Protein AF-A0A939Y3Y5-F1 (afdb_monomer)

Nearest PDB structures (foldseek):
  4eqm-assembly3_C  TM=8.988E-01  e=7.114E-16  Staphylococcus aureus subsp. aureus N315
  3d0e-assembly1_A  TM=7.800E-01  e=9.982E-14  Homo sapiens
  4aw2-assembly1_A-2  TM=6.552E-01  e=7.619E-13  Rattus norvegicus
  4ual-assembly1_A-2  TM=6.706E-01  e=7.619E-13  Homo sapiens
  5otf-assembly1_A-2  TM=6.420E-01  e=1.939E-12  Homo sapiens

Mean predicted aligned error: 19.04 Å

Radius of gyration: 28.95 Å; Cα contacts (8 Å, |Δi|>4): 1033; chains: 1; bounding box: 72×66×77 Å

Solvent-accessible surface area (backbone atoms only — not comparable to full-atom values): 31635 Å² total; per-residue (Å²): 81,78,26,28,35,35,44,28,26,74,35,45,97,59,50,76,46,72,49,80,39,70,53,78,45,56,44,38,33,13,33,34,87,86,31,76,44,63,42,78,51,86,61,33,30,59,61,23,33,40,34,46,35,45,52,66,47,34,35,39,32,44,51,38,14,72,60,22,33,22,54,67,86,43,78,76,35,53,34,61,86,91,49,51,74,82,61,31,52,47,54,86,62,71,76,46,78,59,53,68,71,35,33,41,25,42,24,94,63,30,30,31,36,32,42,48,45,71,44,41,17,14,78,83,80,62,48,78,46,78,81,68,79,95,84,69,100,56,89,61,45,78,32,101,81,79,55,52,40,33,61,49,103,83,70,44,48,30,43,48,70,60,49,51,48,52,49,50,55,48,50,52,50,50,49,54,48,49,55,54,47,53,53,47,52,52,56,46,60,66,59,65,80,58,91,81,85,88,86,85,87,87,84,82,68,88,81,56,42,62,16,66,61,77,65,49,76,40,70,56,95,46,98,85,48,55,56,42,74,78,43,69,76,33,76,74,42,44,53,53,32,50,58,53,53,65,47,47,69,63,42,69,80,58,68,70,68,78,72,75,70,86,77,58,50,90,62,41,47,81,74,46,81,75,46,76,58,100,69,31,41,31,27,35,28,29,34,70,86,78,66,49,68,29,27,37,41,36,28,67,64,61,95,81,67,50,73,66,23,51,52,48,31,52,54,48,47,52,53,43,50,70,54,83,49,92,17,34,55,38,34,77,48,66,51,72,46,96,77,29,38,39,37,35,28,65,53,44,73,33,39,25,49,45,56,49,18,58,76,61,75,44,30,38,59,63,50,60,34,48,48,39,47,51,35,35,26,52,28,48,32,51,42,43,66,36,80,40,81,42,76,39,74,40,78,100,45,97,56,74,41,79,39,78,43,75,34,57,55,46,85,71,49,40,42,75,34,30,31,18,50,37,80,61,95,78,44,55,28,18,39,48,76,65,40,48,67,58,28,38,49,68,39,72,43,59,58,58,44,100,80,77,54,59,69,67,75,68,85,38,54,46,49,67,39,74,52,38,67,86,78,51,55,54,33,50,41,39,32,7,48,42,38,33,41,50,23,34,48,60,51,43,66,46,50,89,86,52,93,74,38,53,65,67,55,51,45,66,71,56,67,65,56,56,54,51,80,78,37,71,82,56,56,64,61,39,39,54,51,47,42,48,38,52,36,73,73,96,51,62,64,45,70,43,27,56,58,51,39,53,52,50,65,69,34,49,53,73,70,43,43,63,74,31,60,92,81,110

Foldseek 3Di:
DAKKKKKAWCFAPRHGDIDIDRAFFKFWEFCAPPGNHHGVDPQTHRTFKIWGDHAPKIKIWGQQRCQAKAKQNHGQHHHDNPDDSVRSLLADTDMDIDDAQIWIDRHPTIIMGMHIGQDQAAPPPRHGHADFDDDDPDQWTADPVGWIWGADPVRHTHGPVVVVVVVVVVVVVVVVVVVVVVVVVVVVVVVVPDDDDDDDDDDDDPQWAQAQQPRDIDHDPDPPHRHDPVLVPDPVSVVSSVVSVVVVVVCVVVPDPPPPDPCPPPQKAFDAWPDQDPQATWTWIAGNVPRDIWIKGKGDDDPDFDVQLVVLLQQLLVVQCPDDDLQAWHWPDWDADPNITITITHDQAQAFLCVVCVVVPLADALLQLLLQLLLNLVSLQSQQADWDFDWDQPPPDHDTDTDTDGGFAQLQDARNQWGFNHNDPRTRTHGYRTPVVVSCVSRVNDCQDPVRPRVGDCLLFALVCLRPVPPDHSLRNLSSSLQRSLCNHQSDGQWDDDPSRDPNCRRNPPAGDQSCVRPVPPDDQLSVLSNLQRGPPPHRRDRGSVVSSVSNLVSDDPVSVVSNVVSD

Structure (mmCIF, N/CA/C/O backbone):
data_AF-A0A939Y3Y5-F1
#
_entry.id   AF-A0A939Y3Y5-F1
#
loop_
_atom_site.group_PDB
_atom_site.id
_atom_site.type_symbol
_atom_site.label_atom_id
_atom_site.label_alt_id
_atom_site.label_comp_id
_atom_site.label_asym_id
_atom_site.label_entity_id
_atom_site.label_seq_id
_atom_site.pdbx_PDB_ins_code
_atom_site.Cartn_x
_atom_site.Cartn_y
_atom_site.Cartn_z
_atom_site.occupancy
_atom_site.B_iso_or_equiv
_atom_site.auth_seq_id
_atom_site.auth_comp_id
_atom_site.auth_asym_id
_atom_site.auth_atom_id
_atom_site.pdbx_PDB_model_num
ATOM 1 N N . MET A 1 1 ? -29.533 10.434 19.136 1.00 58.16 1 MET A N 1
ATOM 2 C CA . MET A 1 1 ? -28.942 10.357 17.775 1.00 58.16 1 MET A CA 1
ATOM 3 C C . MET A 1 1 ? -27.414 10.333 17.880 1.00 58.16 1 MET A C 1
ATOM 5 O O . MET A 1 1 ? -26.919 10.878 18.868 1.00 58.16 1 MET A O 1
ATOM 9 N N . PRO A 1 2 ? -26.670 9.668 16.967 1.00 62.16 2 PRO A N 1
ATOM 10 C CA . PRO A 1 2 ? -25.204 9.739 16.938 1.00 62.16 2 PRO A CA 1
ATOM 11 C C . PRO A 1 2 ? -24.736 11.173 16.654 1.00 62.16 2 PRO A C 1
ATOM 13 O O . PRO A 1 2 ? -25.509 11.977 16.137 1.00 62.16 2 PRO A O 1
ATOM 16 N N . ALA A 1 3 ? -23.494 11.501 17.023 1.00 72.50 3 ALA A N 1
ATOM 17 C CA . ALA A 1 3 ? -22.926 12.802 16.682 1.00 72.50 3 ALA A CA 1
ATOM 18 C C . ALA A 1 3 ? -22.878 12.958 15.157 1.00 72.50 3 ALA A C 1
ATOM 20 O O . ALA A 1 3 ? -22.505 12.021 14.451 1.00 72.50 3 ALA A O 1
ATOM 21 N N . LYS A 1 4 ? -23.263 14.132 14.663 1.00 85.12 4 LYS A N 1
ATOM 22 C CA . LYS A 1 4 ? -23.375 14.412 13.232 1.00 85.12 4 LYS A CA 1
ATOM 23 C C . LYS A 1 4 ? -22.755 15.766 12.934 1.00 85.12 4 LYS A C 1
ATOM 25 O O . LYS A 1 4 ? -22.936 16.717 13.689 1.00 85.12 4 LYS A O 1
ATOM 30 N N . VAL A 1 5 ? -22.039 15.852 11.824 1.00 88.31 5 VAL A N 1
ATOM 31 C CA . VAL A 1 5 ? -21.548 17.114 11.271 1.00 88.31 5 VAL A CA 1
ATOM 32 C C . VAL A 1 5 ? -22.303 17.372 9.978 1.00 88.31 5 VAL A C 1
ATOM 34 O O . VAL A 1 5 ? -22.368 16.500 9.119 1.00 88.31 5 VAL A O 1
ATOM 37 N N . THR A 1 6 ? -22.888 18.557 9.849 1.00 92.81 6 THR A N 1
ATOM 38 C CA . THR A 1 6 ? -23.583 19.004 8.641 1.00 92.81 6 THR A CA 1
ATOM 39 C C . THR A 1 6 ? -22.875 20.232 8.098 1.00 92.81 6 THR A C 1
ATOM 41 O O . THR A 1 6 ? -22.701 21.216 8.814 1.00 92.81 6 THR A O 1
ATOM 44 N N . LEU A 1 7 ? -22.461 20.173 6.840 1.00 94.94 7 LEU A N 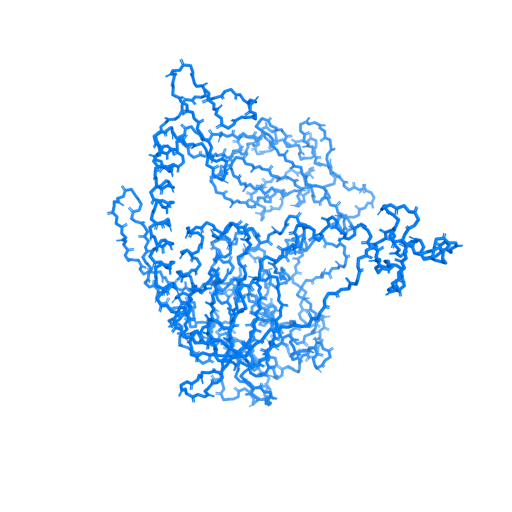1
ATOM 45 C CA . LEU A 1 7 ? -21.875 21.295 6.119 1.00 94.94 7 LEU A CA 1
ATOM 46 C C . LEU A 1 7 ? -22.916 21.820 5.139 1.00 94.94 7 LEU A C 1
ATOM 48 O O . LEU A 1 7 ? -23.336 21.079 4.255 1.00 94.94 7 LEU A O 1
ATOM 52 N N . THR A 1 8 ? -23.329 23.074 5.291 1.00 94.62 8 THR A N 1
ATOM 53 C CA . THR A 1 8 ? -24.345 23.692 4.429 1.00 94.62 8 THR A CA 1
ATOM 54 C C . THR A 1 8 ? -23.763 24.890 3.711 1.00 94.62 8 THR A C 1
ATOM 56 O O . THR A 1 8 ? -23.268 25.806 4.364 1.00 94.62 8 THR A O 1
ATOM 59 N N . VAL A 1 9 ? -23.869 24.925 2.385 1.00 92.94 9 VAL A N 1
ATOM 60 C CA . VAL A 1 9 ? -23.515 26.102 1.590 1.00 92.94 9 VAL A CA 1
ATOM 61 C C . VAL A 1 9 ? -24.544 27.194 1.882 1.00 92.94 9 VAL A C 1
ATOM 63 O O . VAL A 1 9 ? -25.688 27.138 1.432 1.00 92.94 9 VAL A O 1
ATOM 66 N N . THR A 1 10 ? -24.170 28.183 2.686 1.00 92.00 10 THR A N 1
ATOM 67 C CA . THR A 1 10 ? -25.065 29.269 3.113 1.00 92.00 10 THR A CA 1
ATOM 68 C C . THR A 1 10 ? -25.007 30.472 2.186 1.00 92.00 10 THR A C 1
ATOM 70 O O . THR A 1 10 ? -25.960 31.252 2.141 1.00 92.00 10 THR A O 1
ATOM 73 N N . ARG A 1 11 ? -23.944 30.581 1.385 1.00 90.50 11 ARG A N 1
ATOM 74 C CA . ARG A 1 11 ? -23.767 31.606 0.356 1.00 90.50 11 ARG A CA 1
ATOM 75 C C . ARG A 1 11 ? -22.949 31.030 -0.797 1.00 90.50 11 ARG A C 1
ATOM 77 O O . ARG A 1 11 ? -21.952 30.369 -0.539 1.00 90.50 11 ARG A O 1
ATOM 84 N N . GLY A 1 12 ? -23.356 31.288 -2.037 1.00 88.31 12 GLY A N 1
ATOM 85 C CA . GLY A 1 12 ? -22.703 30.765 -3.242 1.00 88.31 12 GLY A CA 1
ATOM 86 C C . GLY A 1 12 ? -23.715 30.324 -4.303 1.00 88.31 12 GLY A C 1
ATOM 87 O O . GLY A 1 12 ? -24.922 30.381 -4.081 1.00 88.31 12 GLY A O 1
ATOM 88 N N . GLU A 1 13 ? -23.238 29.862 -5.453 1.00 85.62 13 GLU A N 1
ATOM 89 C CA . GLU A 1 13 ? -24.045 29.290 -6.540 1.00 85.62 13 GLU A CA 1
ATOM 90 C C . GLU A 1 13 ? -24.788 28.019 -6.103 1.00 85.62 13 GLU A C 1
ATOM 92 O O . GLU A 1 13 ? -25.857 27.710 -6.627 1.00 85.62 13 GLU A O 1
ATOM 97 N N . LYS A 1 14 ? -24.245 27.304 -5.113 1.00 87.38 14 LYS A N 1
ATOM 98 C CA . LYS A 1 14 ? -24.837 26.098 -4.516 1.00 87.38 14 LYS A CA 1
ATOM 99 C C . LYS A 1 14 ? -25.583 26.367 -3.207 1.00 87.38 14 LYS A C 1
ATOM 101 O O . LYS A 1 14 ? -25.733 25.468 -2.385 1.00 87.38 14 LYS A O 1
ATOM 106 N N . GLN A 1 15 ? -26.036 27.602 -2.982 1.00 91.31 15 GLN A N 1
ATOM 107 C CA . GLN A 1 15 ? -26.723 27.972 -1.745 1.00 91.31 15 GLN A CA 1
ATOM 108 C C . GLN A 1 15 ? -27.899 27.027 -1.435 1.00 91.31 15 GLN A C 1
ATOM 110 O O . GLN A 1 15 ? -28.783 26.817 -2.262 1.00 91.31 15 GLN A O 1
ATOM 115 N N . GLY A 1 16 ? -27.910 26.491 -0.213 1.00 86.94 16 GLY A N 1
ATOM 116 C CA . GLY A 1 16 ? -28.897 25.526 0.270 1.00 86.94 16 GLY A CA 1
ATOM 117 C C . GLY A 1 16 ? -28.472 24.059 0.150 1.00 86.94 16 GLY A C 1
ATOM 118 O O . GLY A 1 16 ? -29.152 23.206 0.713 1.00 86.94 16 GLY A O 1
ATOM 119 N N . GLU A 1 17 ? -27.364 23.750 -0.530 1.00 91.31 17 GLU A N 1
ATOM 120 C CA . GLU A 1 17 ? -26.809 22.393 -0.569 1.00 91.31 17 GLU A CA 1
ATOM 121 C C . GLU A 1 17 ? -26.219 22.012 0.800 1.00 91.31 17 GLU A C 1
ATOM 123 O O . GLU A 1 17 ? -25.493 22.798 1.417 1.00 91.31 17 GLU A O 1
ATOM 128 N N . SER A 1 18 ? -26.547 20.813 1.287 1.00 90.50 18 SER A N 1
ATOM 129 C CA . SER A 1 18 ? -26.131 20.307 2.599 1.00 90.50 18 SER A CA 1
ATOM 130 C C . SER A 1 18 ? -25.530 18.911 2.487 1.00 90.50 18 SER A C 1
ATOM 132 O O . SER A 1 18 ? -26.094 18.037 1.832 1.00 90.50 18 SER A O 1
ATOM 134 N N . HIS A 1 19 ? -24.425 18.687 3.195 1.00 90.06 19 HIS A N 1
ATOM 135 C CA . HIS A 1 19 ? -23.719 17.410 3.258 1.00 90.06 19 HIS A CA 1
ATOM 136 C C . HIS A 1 19 ? -23.611 16.952 4.712 1.00 90.06 19 HIS A C 1
ATOM 138 O O . HIS A 1 19 ? -23.101 17.687 5.562 1.00 90.06 19 HIS A O 1
ATOM 144 N N . GLU A 1 20 ? -24.087 15.742 4.999 1.00 89.94 20 GLU A N 1
ATOM 145 C CA . GLU A 1 20 ? -24.131 15.179 6.349 1.00 89.94 20 GLU A CA 1
ATOM 146 C C . GLU A 1 20 ? -23.099 14.063 6.533 1.00 89.94 20 GLU A C 1
ATOM 148 O O . GLU A 1 20 ? -22.959 13.177 5.691 1.00 89.94 20 GLU A O 1
ATOM 153 N N . TYR A 1 21 ? -22.415 14.081 7.677 1.00 81.75 21 TYR A N 1
ATOM 154 C CA . TYR A 1 21 ? -21.361 13.134 8.023 1.00 81.75 21 TYR A CA 1
ATOM 155 C C . TYR A 1 21 ? -21.584 12.571 9.429 1.00 81.75 21 TYR A C 1
ATOM 157 O O . TYR A 1 21 ? -21.595 13.308 10.420 1.00 81.75 21 TYR A O 1
ATOM 165 N N . THR A 1 22 ? -21.736 11.248 9.514 1.00 74.81 22 THR A N 1
ATOM 166 C CA . THR A 1 22 ? -21.899 10.485 10.769 1.00 74.81 22 THR A CA 1
ATOM 167 C C . THR A 1 22 ? -20.690 9.613 11.110 1.00 74.81 22 THR A C 1
ATOM 169 O O . THR A 1 22 ? -20.611 9.080 12.214 1.00 74.81 22 THR A O 1
ATOM 172 N N . ASP A 1 23 ? -19.743 9.479 10.180 1.00 54.94 23 ASP A N 1
ATOM 173 C CA . ASP A 1 23 ? -18.545 8.645 10.279 1.00 54.94 23 ASP A CA 1
ATOM 174 C C . ASP A 1 23 ? -17.270 9.468 10.037 1.00 54.94 23 ASP A C 1
ATOM 176 O O . ASP A 1 23 ? -17.313 10.587 9.515 1.00 54.94 23 ASP A O 1
ATOM 180 N N . ILE A 1 24 ? -16.113 8.889 10.382 1.00 62.34 24 ILE A N 1
ATOM 181 C CA . ILE A 1 24 ? -14.805 9.485 10.084 1.00 62.34 24 ILE A CA 1
ATOM 182 C C . ILE A 1 24 ? -14.648 9.632 8.566 1.00 62.34 24 ILE A C 1
ATOM 184 O O . ILE A 1 24 ? -14.661 8.632 7.851 1.00 62.34 24 ILE A O 1
ATOM 188 N N . SER A 1 25 ? -14.476 10.866 8.094 1.00 62.03 25 SER A N 1
ATOM 189 C CA . SER A 1 25 ? -14.496 11.219 6.670 1.00 62.03 25 SER A CA 1
ATOM 190 C C . SER A 1 25 ? -13.414 12.248 6.333 1.00 62.03 25 SER A C 1
ATOM 192 O O . SER A 1 25 ? -13.063 13.089 7.165 1.00 62.03 25 SER A O 1
ATOM 194 N N . ARG A 1 26 ? -12.892 12.204 5.104 1.00 64.50 26 ARG A N 1
ATOM 195 C CA . ARG A 1 26 ? -12.041 13.254 4.523 1.00 64.50 26 ARG A CA 1
ATOM 196 C C . ARG A 1 26 ? -12.804 13.897 3.375 1.00 64.50 26 ARG A C 1
ATOM 198 O O . ARG A 1 26 ? -13.203 13.184 2.468 1.00 64.50 26 ARG A O 1
ATOM 205 N N . VAL A 1 27 ? -13.013 15.207 3.440 1.00 73.69 27 VAL A N 1
ATOM 206 C CA . VAL A 1 27 ? -13.889 15.935 2.512 1.00 73.69 27 VAL A CA 1
ATOM 207 C C . VAL A 1 27 ? -13.093 17.027 1.818 1.00 73.69 27 VAL A C 1
ATOM 209 O O . VAL A 1 27 ? -12.651 17.988 2.450 1.00 73.69 27 VAL A O 1
ATOM 212 N N . LEU A 1 28 ? -12.891 16.868 0.518 1.00 74.50 28 LEU A N 1
ATOM 213 C CA . LEU A 1 28 ? -12.235 17.824 -0.355 1.00 74.50 28 LEU A CA 1
ATOM 214 C C . LEU A 1 28 ? -13.258 18.815 -0.912 1.00 74.50 28 LEU A C 1
ATOM 216 O O . LEU A 1 28 ? -14.260 18.416 -1.505 1.00 74.50 28 LEU A O 1
ATOM 220 N N . ILE A 1 29 ? -12.974 20.109 -0.775 1.00 82.06 29 ILE A N 1
ATOM 221 C CA . ILE A 1 29 ? -13.844 21.177 -1.272 1.00 82.06 29 ILE A CA 1
ATOM 222 C C . ILE A 1 29 ? -13.111 21.972 -2.347 1.00 82.06 29 ILE A C 1
ATOM 224 O O . ILE A 1 29 ? -11.958 22.379 -2.162 1.00 82.06 29 ILE A O 1
ATOM 228 N N . GLY A 1 30 ? -13.767 22.219 -3.477 1.00 77.06 30 GLY A N 1
ATOM 229 C CA . GLY A 1 30 ? -13.167 22.956 -4.583 1.00 77.06 30 GLY A CA 1
ATOM 230 C C . GLY A 1 30 ? -14.060 23.042 -5.811 1.00 77.06 30 GLY A C 1
ATOM 231 O O . GLY A 1 30 ? -15.186 22.561 -5.821 1.00 77.06 30 GLY A O 1
ATOM 232 N N . ARG A 1 31 ? -13.541 23.687 -6.857 1.00 81.62 31 ARG A N 1
ATOM 233 C CA . ARG A 1 31 ? -14.272 23.917 -8.110 1.00 81.62 31 ARG A CA 1
ATOM 234 C C . ARG A 1 31 ? -14.295 22.715 -9.054 1.00 81.62 31 ARG A C 1
ATOM 236 O O . ARG A 1 31 ? -15.100 22.694 -9.977 1.00 81.62 31 ARG A O 1
ATOM 243 N N . GLN A 1 32 ? -13.373 21.766 -8.898 1.00 72.69 32 GLN A N 1
ATOM 244 C CA . GLN A 1 32 ? -13.321 20.604 -9.784 1.00 72.69 32 GLN A CA 1
ATOM 245 C C . GLN A 1 32 ? -14.457 19.626 -9.495 1.00 72.69 32 GLN A C 1
ATOM 247 O O . GLN A 1 32 ? -14.830 19.430 -8.342 1.00 72.69 32 GLN A O 1
ATOM 252 N N . GLU A 1 33 ? -14.962 18.983 -10.548 1.00 66.38 33 GLU A N 1
ATOM 253 C CA . GLU A 1 33 ? -16.063 18.009 -10.472 1.00 66.38 33 GLU A CA 1
ATOM 254 C C . GLU A 1 33 ? -15.733 16.782 -9.615 1.00 66.38 33 GLU A C 1
ATOM 256 O O . GLU A 1 33 ? -16.628 16.061 -9.191 1.00 66.38 33 GLU A O 1
ATOM 261 N N . ASP A 1 34 ? -14.451 16.536 -9.357 1.00 58.12 34 ASP A N 1
ATOM 262 C CA . ASP A 1 34 ? -13.984 15.430 -8.539 1.00 58.12 34 ASP A CA 1
ATOM 263 C C . ASP A 1 34 ? -13.830 15.796 -7.049 1.00 58.12 34 ASP A C 1
ATOM 265 O O . ASP A 1 34 ? -13.354 14.968 -6.277 1.00 58.12 34 ASP A O 1
ATOM 269 N N . CYS A 1 35 ? -14.216 17.001 -6.618 1.00 62.44 35 CYS A N 1
ATOM 270 C CA . CYS A 1 35 ? -14.309 17.349 -5.196 1.00 62.44 35 CYS A CA 1
ATOM 271 C C . CYS A 1 35 ? -15.548 16.715 -4.541 1.00 62.44 35 CYS A C 1
ATOM 273 O O . CYS A 1 35 ? -16.572 16.532 -5.192 1.00 62.44 35 CYS A O 1
ATOM 275 N N . ASP A 1 36 ? -15.474 16.423 -3.239 1.00 70.94 36 ASP A N 1
ATOM 276 C CA . ASP A 1 36 ? -16.608 15.882 -2.473 1.00 70.94 36 ASP A CA 1
ATOM 277 C C . ASP A 1 36 ? -17.722 16.929 -2.309 1.00 70.94 36 ASP A C 1
ATOM 279 O O . ASP A 1 36 ? -18.906 16.603 -2.345 1.00 70.94 36 ASP A O 1
ATOM 283 N N . ILE A 1 37 ? -17.332 18.201 -2.174 1.00 82.31 37 ILE A N 1
ATOM 284 C CA . ILE A 1 37 ? -18.229 19.356 -2.262 1.00 82.31 37 ILE A CA 1
ATOM 285 C C . ILE A 1 37 ? -17.751 20.223 -3.428 1.00 82.31 37 ILE A C 1
ATOM 287 O O . ILE A 1 37 ? -16.690 20.858 -3.355 1.00 82.31 37 ILE A O 1
ATOM 291 N N . VAL A 1 38 ? -18.530 20.226 -4.512 1.00 84.44 38 VAL A N 1
ATOM 292 C CA . VAL A 1 38 ? -18.215 20.960 -5.742 1.00 84.44 38 VAL A CA 1
ATOM 293 C C . VAL A 1 38 ? -18.795 22.368 -5.671 1.00 84.44 38 VAL A C 1
ATOM 295 O O . VAL A 1 38 ? -20.009 22.561 -5.649 1.00 84.44 38 VAL A O 1
ATOM 298 N N . VAL A 1 39 ? -17.906 23.355 -5.688 1.00 85.38 39 VAL A N 1
ATOM 299 C CA . VAL A 1 39 ? -18.214 24.784 -5.574 1.00 85.38 39 VAL A CA 1
ATOM 300 C C . VAL A 1 39 ? -17.807 25.459 -6.897 1.00 85.38 39 VAL A C 1
ATOM 302 O O . VAL A 1 39 ? -16.641 25.843 -7.044 1.00 85.38 39 VAL A O 1
ATOM 305 N N . PRO A 1 40 ? -18.702 25.508 -7.913 1.00 81.44 40 PRO A N 1
ATOM 306 C CA . PRO A 1 40 ? -18.387 25.885 -9.301 1.00 81.44 40 PRO A CA 1
ATOM 307 C C . PRO A 1 40 ? -17.927 27.346 -9.495 1.00 81.44 40 PRO A C 1
ATOM 309 O O . PRO A 1 40 ? -17.461 27.722 -10.577 1.00 81.44 40 PRO A O 1
ATOM 312 N N . GLU A 1 41 ? -17.985 28.161 -8.449 1.00 83.12 41 GLU A N 1
ATOM 313 C CA . GLU A 1 41 ? -17.659 29.576 -8.433 1.00 83.12 41 GLU A CA 1
ATOM 314 C C . GLU A 1 41 ? -16.228 29.846 -8.902 1.00 83.12 41 GLU A C 1
ATOM 316 O O . GLU A 1 41 ? -15.238 29.284 -8.421 1.00 83.12 41 GLU A O 1
ATOM 321 N N . ARG A 1 42 ? -16.074 30.822 -9.802 1.00 80.50 42 ARG A N 1
ATOM 322 C CA . ARG A 1 42 ? -14.754 31.192 -10.340 1.00 80.50 42 ARG A CA 1
ATOM 323 C C . ARG A 1 42 ? -13.777 31.682 -9.271 1.00 80.50 42 ARG A C 1
ATOM 325 O O . ARG A 1 42 ? -12.569 31.546 -9.462 1.00 80.50 42 ARG A O 1
ATOM 332 N N . THR A 1 43 ? -14.287 32.234 -8.170 1.00 80.38 43 THR A N 1
ATOM 333 C CA . THR A 1 43 ? -13.492 32.701 -7.028 1.00 80.38 43 THR A CA 1
ATOM 334 C C . THR A 1 43 ? -12.954 31.563 -6.162 1.00 80.38 43 THR A C 1
ATOM 336 O O . THR A 1 43 ? -12.085 31.805 -5.323 1.00 80.38 43 THR A O 1
ATOM 339 N N . VAL A 1 44 ? -13.418 30.331 -6.361 1.00 82.06 44 VAL A N 1
ATOM 340 C CA . VAL A 1 44 ? -12.962 29.149 -5.632 1.00 82.06 44 VAL A CA 1
ATOM 341 C C . VAL A 1 44 ? -11.877 28.437 -6.442 1.00 82.06 44 VAL A C 1
ATOM 343 O O . VAL A 1 44 ? -11.979 28.231 -7.654 1.00 82.06 44 VAL A O 1
ATOM 346 N N . SER A 1 45 ? -10.778 28.096 -5.764 1.00 72.88 45 SER A N 1
ATOM 347 C CA . SER A 1 45 ? -9.708 27.283 -6.341 1.00 72.88 45 SER A CA 1
ATOM 348 C C . SER A 1 45 ? -10.216 25.905 -6.778 1.00 72.88 45 SER A C 1
ATOM 350 O O . SER A 1 45 ? -11.128 25.342 -6.180 1.00 72.88 45 SER A O 1
ATOM 352 N N . ARG A 1 46 ? -9.556 25.327 -7.791 1.00 65.19 46 ARG A N 1
ATOM 353 C CA . ARG A 1 46 ? -9.815 23.959 -8.288 1.00 65.19 46 ARG A CA 1
ATOM 354 C C . ARG A 1 46 ? -9.903 22.932 -7.156 1.00 65.19 46 ARG A C 1
ATOM 356 O O . ARG A 1 46 ? -10.878 22.200 -7.092 1.00 65.19 46 ARG A O 1
ATOM 363 N N . TYR A 1 47 ? -8.930 22.981 -6.254 1.00 70.94 47 TYR A N 1
ATOM 364 C CA . TYR A 1 47 ? -8.933 22.318 -4.954 1.00 70.94 47 TYR A CA 1
ATOM 365 C C . TYR A 1 47 ? -8.660 23.409 -3.923 1.00 70.94 47 TYR A C 1
ATOM 367 O O . TYR A 1 47 ? -7.630 24.081 -4.015 1.00 70.94 47 TYR A O 1
ATOM 375 N N . HIS A 1 48 ? -9.614 23.678 -3.038 1.00 75.94 48 HIS A N 1
ATOM 376 C CA . HIS A 1 48 ? -9.583 24.848 -2.163 1.00 75.94 48 HIS A CA 1
ATOM 377 C C . HIS A 1 48 ? -9.070 24.489 -0.770 1.00 75.94 48 HIS A C 1
ATOM 379 O O . HIS A 1 48 ? -8.101 25.083 -0.298 1.00 75.94 48 HIS A O 1
ATOM 385 N N . CYS A 1 49 ? -9.695 23.501 -0.134 1.00 79.06 49 CYS A N 1
ATOM 386 C CA . CYS A 1 49 ? -9.361 23.064 1.215 1.00 79.06 49 CYS A CA 1
ATOM 387 C C . CYS A 1 49 ? -9.798 21.611 1.459 1.00 79.06 49 CYS A C 1
ATOM 389 O O . CYS A 1 49 ? -10.565 21.035 0.682 1.00 79.06 49 CYS A O 1
ATOM 391 N N . LEU A 1 50 ? -9.294 21.027 2.545 1.00 79.62 50 LEU A N 1
ATOM 392 C CA . LEU A 1 50 ? -9.626 19.686 3.019 1.00 79.62 50 LEU A CA 1
ATOM 393 C C . LEU A 1 50 ? -10.182 19.759 4.440 1.00 79.62 50 LEU A C 1
ATOM 395 O O . LEU A 1 50 ? -9.615 20.440 5.299 1.00 79.62 50 LEU A O 1
ATOM 399 N N . LEU A 1 51 ? -11.249 19.005 4.694 1.00 78.56 51 LEU A N 1
ATOM 400 C CA . LEU A 1 51 ? -11.783 18.764 6.027 1.00 78.56 51 LEU A CA 1
ATOM 401 C C . LEU A 1 51 ? -11.511 17.323 6.471 1.00 78.56 51 LEU A C 1
ATOM 403 O O . LEU A 1 51 ? -11.829 16.372 5.761 1.00 78.56 51 LEU A O 1
ATOM 407 N N . GLU A 1 52 ? -10.973 17.157 7.676 1.00 71.31 52 GLU A N 1
ATOM 408 C CA . GLU A 1 52 ? -10.960 15.890 8.406 1.00 71.31 52 GLU A CA 1
ATOM 409 C C . GLU A 1 52 ? -12.106 15.891 9.421 1.00 71.31 52 GLU A C 1
ATOM 411 O O . GLU A 1 52 ? -12.065 16.610 10.422 1.00 71.31 52 GLU A O 1
ATOM 416 N N . ILE A 1 53 ? -13.129 15.080 9.176 1.00 74.00 53 ILE A N 1
ATOM 417 C CA . ILE A 1 53 ? -14.330 14.998 10.004 1.00 74.00 53 ILE A CA 1
ATOM 418 C C . ILE A 1 53 ? -14.255 13.724 10.846 1.00 74.00 53 ILE A C 1
ATOM 420 O O . ILE A 1 53 ? -14.119 12.630 10.314 1.00 74.00 53 ILE A O 1
ATOM 424 N N . ASN A 1 54 ? -14.341 13.863 12.166 1.00 71.25 54 ASN A N 1
ATOM 425 C CA . ASN A 1 54 ? -14.473 12.780 13.139 1.00 71.25 54 ASN A CA 1
ATOM 426 C C . ASN A 1 54 ? -15.526 13.199 14.179 1.00 71.25 54 ASN A C 1
ATOM 428 O O . ASN A 1 54 ? -15.147 13.724 15.232 1.00 71.25 54 ASN A O 1
ATOM 432 N N . PRO A 1 55 ? -16.833 13.051 13.880 1.00 75.06 55 PRO A N 1
ATOM 433 C CA . PRO A 1 55 ? -17.898 13.684 14.649 1.00 75.06 55 PRO A CA 1
ATOM 434 C C . PRO A 1 55 ? -17.790 13.391 16.157 1.00 75.06 55 PRO A C 1
ATOM 436 O O . PRO A 1 55 ? -17.635 12.234 16.549 1.00 75.06 55 PRO A O 1
ATOM 439 N N . PRO A 1 56 ? -17.873 14.412 17.030 1.00 67.31 56 PRO A N 1
ATOM 440 C CA . PRO A 1 56 ? -18.227 15.805 16.738 1.00 67.31 56 PRO A CA 1
ATOM 441 C C . PRO A 1 56 ? -17.045 16.708 16.329 1.00 67.31 56 PRO A C 1
ATOM 443 O O . PRO A 1 56 ? -17.235 17.905 16.168 1.00 67.31 56 PRO A O 1
ATOM 446 N N . ARG A 1 57 ? -15.818 16.194 16.201 1.00 74.69 57 ARG A N 1
ATOM 447 C CA . ARG A 1 57 ? -14.627 16.998 15.880 1.00 74.69 57 ARG A CA 1
ATOM 448 C C . ARG A 1 57 ? -14.456 17.174 14.376 1.00 74.69 57 ARG A C 1
ATOM 450 O O . ARG A 1 57 ? -14.640 16.234 13.608 1.00 74.69 57 ARG A O 1
ATOM 457 N N . VAL A 1 58 ? -14.033 18.363 13.961 1.00 81.75 58 VAL A N 1
ATOM 458 C CA . VAL A 1 58 ? -13.770 18.693 12.555 1.00 81.75 58 VAL A CA 1
ATOM 459 C C . VAL A 1 58 ? -12.491 19.514 12.474 1.00 81.75 58 VAL A C 1
ATOM 461 O O . VAL A 1 58 ? -12.323 20.463 13.235 1.00 81.75 58 VAL A O 1
ATOM 464 N N . ARG A 1 59 ? -11.583 19.168 11.559 1.00 80.56 59 ARG A N 1
ATOM 465 C CA . ARG A 1 59 ? -10.367 19.944 11.276 1.00 80.56 59 ARG A CA 1
ATOM 466 C C . ARG A 1 59 ? -10.327 20.381 9.820 1.00 80.56 59 ARG A C 1
ATOM 468 O O . ARG A 1 59 ? -10.738 19.628 8.951 1.00 80.56 59 ARG A O 1
ATOM 475 N N . LEU A 1 60 ? -9.808 21.573 9.572 1.00 84.12 60 LEU A N 1
ATOM 476 C CA . LEU A 1 60 ? -9.724 22.238 8.278 1.00 84.12 60 LEU A CA 1
ATOM 477 C C . LEU A 1 60 ? -8.283 22.564 7.928 1.00 84.12 60 LEU A C 1
ATOM 479 O O . LEU A 1 60 ? -7.528 23.043 8.773 1.00 84.12 60 LEU A O 1
ATOM 483 N N . GLN A 1 61 ? -7.939 22.376 6.660 1.00 80.06 61 GLN A N 1
ATOM 484 C CA . GLN A 1 61 ? -6.658 22.770 6.097 1.00 80.06 61 GLN A CA 1
ATOM 485 C C . GLN A 1 61 ? -6.855 23.443 4.732 1.00 80.06 61 GLN A C 1
ATOM 487 O O . GLN A 1 61 ? -7.488 22.878 3.843 1.00 80.06 61 GLN A O 1
ATOM 492 N N . ASP A 1 62 ? -6.304 24.647 4.560 1.00 79.56 62 ASP A N 1
ATOM 493 C CA . ASP A 1 62 ? -6.254 25.350 3.268 1.00 79.56 62 ASP A CA 1
ATOM 494 C C . ASP A 1 62 ? -5.187 24.729 2.352 1.00 79.56 62 ASP A C 1
ATOM 496 O O . ASP A 1 62 ? -4.137 24.303 2.826 1.00 79.56 62 ASP A O 1
ATOM 500 N N . PHE A 1 63 ? -5.441 24.681 1.042 1.00 71.44 63 PHE A N 1
ATOM 501 C CA . PHE A 1 63 ? -4.506 24.150 0.037 1.00 71.44 63 PHE A CA 1
ATOM 502 C C . PHE A 1 63 ? -3.872 25.249 -0.832 1.00 71.44 63 PHE A C 1
ATOM 504 O O . PHE A 1 63 ? -3.680 25.070 -2.037 1.00 71.44 63 PHE A O 1
ATOM 511 N N . GLY A 1 64 ? -3.587 26.420 -0.259 1.00 67.50 64 GLY A N 1
ATOM 512 C CA . GLY A 1 64 ? -2.994 27.535 -1.000 1.00 67.50 64 GLY A CA 1
ATOM 513 C C . GLY A 1 64 ? -4.008 28.179 -1.941 1.00 67.50 64 GLY A C 1
ATOM 514 O O . GLY A 1 64 ? -3.741 28.415 -3.129 1.00 67.50 64 GLY A O 1
ATOM 515 N N . SER A 1 65 ? -5.208 28.430 -1.419 1.00 79.94 65 SER A N 1
ATOM 516 C CA . SER A 1 65 ? -6.297 29.039 -2.178 1.00 79.94 65 SER A CA 1
ATOM 517 C C . SER A 1 65 ? -5.898 30.414 -2.734 1.00 79.94 65 SER A C 1
ATOM 519 O O . SER A 1 65 ? -5.202 31.198 -2.085 1.00 79.94 65 SER A O 1
ATOM 521 N N . LEU A 1 66 ? -6.333 30.728 -3.964 1.00 75.81 66 LEU A N 1
ATOM 522 C CA . LEU A 1 66 ? -5.969 31.991 -4.623 1.00 75.81 66 LEU A CA 1
ATOM 523 C C . LEU A 1 66 ? -6.637 33.191 -3.950 1.00 75.81 66 LEU A C 1
ATOM 525 O O . LEU A 1 66 ? -6.017 34.237 -3.803 1.00 75.81 66 LEU A O 1
ATOM 529 N N . ASN A 1 67 ? -7.899 33.047 -3.546 1.00 81.44 67 ASN A N 1
ATOM 530 C CA . ASN A 1 67 ? -8.685 34.125 -2.935 1.00 81.44 67 ASN A CA 1
ATOM 531 C C . ASN A 1 67 ? -8.793 34.006 -1.410 1.00 81.44 67 ASN A C 1
ATOM 533 O O . ASN A 1 67 ? -9.373 34.882 -0.773 1.00 81.44 67 ASN A O 1
ATOM 537 N N . GLY A 1 68 ? -8.182 32.968 -0.841 1.00 85.25 68 GLY A N 1
ATOM 538 C CA . GLY A 1 68 ? -8.084 32.738 0.589 1.00 85.25 68 GLY A CA 1
ATOM 539 C C . GLY A 1 68 ? -9.217 31.885 1.149 1.00 85.25 68 GLY A C 1
ATOM 540 O O . GLY A 1 68 ? -10.354 31.960 0.683 1.00 85.25 68 GLY A O 1
ATOM 541 N N . THR A 1 69 ? -8.884 31.131 2.192 1.00 87.88 69 THR A N 1
ATOM 542 C CA . THR A 1 69 ? -9.830 30.446 3.069 1.00 87.88 69 THR A CA 1
ATOM 543 C C . THR A 1 69 ? -10.013 31.273 4.336 1.00 87.88 69 THR A C 1
ATOM 545 O O . THR A 1 69 ? -9.041 31.740 4.945 1.00 87.88 69 THR A O 1
ATOM 548 N N . PHE A 1 70 ? -11.264 31.440 4.749 1.00 90.69 70 PHE A N 1
ATOM 549 C CA . PHE A 1 70 ? -11.660 32.208 5.922 1.00 90.69 70 PHE A CA 1
ATOM 550 C C . PHE A 1 70 ? -12.417 31.308 6.894 1.00 90.69 70 PHE A C 1
ATOM 552 O O . PHE A 1 70 ? -13.262 30.523 6.483 1.00 90.69 70 PHE A O 1
ATOM 559 N N . LEU A 1 71 ? -12.141 31.440 8.185 1.00 91.06 71 LEU A N 1
ATOM 560 C CA . LEU A 1 71 ? -12.881 30.794 9.258 1.00 91.06 71 LEU A CA 1
ATOM 561 C C . LEU A 1 71 ? -13.520 31.881 10.119 1.00 91.06 71 LEU A C 1
ATOM 563 O O . LEU A 1 71 ? -12.818 32.683 10.738 1.00 91.06 71 LEU A O 1
ATOM 567 N N . SER A 1 72 ? -14.848 31.943 10.100 1.00 88.75 72 SER A N 1
ATOM 568 C CA . SER A 1 72 ? -15.672 32.910 10.833 1.00 88.75 72 SER A CA 1
ATOM 569 C C . SER A 1 72 ? -15.189 34.356 10.621 1.00 88.75 72 SER A C 1
ATOM 571 O O . SER A 1 72 ? -15.019 35.137 11.554 1.00 88.75 72 SER A O 1
ATOM 573 N N . GLY A 1 73 ? -14.899 34.692 9.355 1.00 83.50 73 GLY A N 1
ATOM 574 C CA . GLY A 1 73 ? -14.416 36.006 8.909 1.00 83.50 73 GLY A CA 1
ATOM 575 C C . GLY A 1 73 ? -12.904 36.230 9.040 1.00 83.50 73 GLY A C 1
ATOM 576 O O . GLY A 1 73 ? -12.361 37.137 8.406 1.00 83.50 73 GLY A O 1
ATOM 577 N N . ARG A 1 74 ? -12.183 35.392 9.795 1.00 87.69 74 ARG A N 1
ATOM 578 C CA . ARG A 1 74 ? -10.721 35.460 9.897 1.00 87.69 74 ARG A CA 1
ATOM 579 C C . ARG A 1 74 ? -10.080 34.670 8.764 1.00 87.69 74 ARG A C 1
ATOM 581 O O . ARG A 1 74 ? -10.318 33.481 8.614 1.00 87.69 74 ARG A O 1
ATOM 588 N N . LYS A 1 75 ? -9.199 35.304 8.001 1.00 87.19 75 LYS A N 1
ATOM 589 C CA . LYS A 1 75 ? -8.406 34.620 6.976 1.00 87.19 75 LYS A CA 1
ATOM 590 C C . LYS A 1 75 ? -7.397 33.664 7.620 1.00 87.19 75 LYS A C 1
ATOM 592 O O . LYS A 1 75 ? -6.613 34.098 8.463 1.00 87.19 75 LYS A O 1
ATOM 597 N N . ILE A 1 76 ? -7.418 32.397 7.216 1.00 84.38 76 ILE A N 1
ATOM 598 C CA . ILE A 1 76 ? -6.567 31.331 7.775 1.00 84.38 76 ILE A CA 1
ATOM 599 C C . ILE A 1 76 ? -5.554 30.766 6.772 1.00 84.38 76 ILE A C 1
ATOM 601 O O . ILE A 1 76 ? -4.561 30.171 7.175 1.00 84.38 76 ILE A O 1
ATOM 605 N N . GLY A 1 77 ? -5.766 30.978 5.472 1.00 80.75 77 GLY A N 1
ATOM 606 C CA . GLY A 1 77 ? -4.833 30.554 4.429 1.00 80.75 77 GLY A CA 1
ATOM 607 C C . GLY A 1 77 ? -5.074 31.311 3.130 1.00 80.75 77 GLY A C 1
ATOM 608 O O . GLY A 1 77 ? -6.204 31.696 2.847 1.00 80.75 77 GLY A O 1
ATOM 609 N N . GLN A 1 78 ? -4.010 31.614 2.392 1.00 82.06 78 GLN A N 1
ATOM 610 C CA . GLN A 1 78 ? -4.019 32.114 1.014 1.00 82.06 78 GLN A CA 1
ATOM 611 C C . GLN A 1 78 ? -2.586 32.021 0.491 1.00 82.06 78 GLN A C 1
ATOM 613 O O . GLN A 1 78 ? -1.645 32.257 1.251 1.00 82.06 78 GLN A O 1
ATOM 618 N N . ARG A 1 79 ? -2.414 31.745 -0.800 1.00 74.00 79 ARG A N 1
ATOM 619 C CA . ARG A 1 79 ? -1.115 31.924 -1.459 1.00 74.00 79 ARG A CA 1
ATOM 620 C C . ARG A 1 79 ? -0.843 33.379 -1.851 1.00 74.00 79 ARG A C 1
ATOM 622 O O . ARG A 1 79 ? -1.772 34.180 -1.955 1.00 74.00 79 ARG A O 1
ATOM 629 N N . ASP A 1 80 ? 0.415 33.708 -2.127 1.00 71.12 80 ASP A N 1
ATOM 630 C CA . ASP A 1 80 ? 0.744 34.992 -2.757 1.00 71.12 80 ASP A CA 1
ATOM 631 C C . ASP A 1 80 ? 0.112 35.080 -4.161 1.00 71.12 80 ASP A C 1
ATOM 633 O O . ASP A 1 80 ? -0.028 34.072 -4.857 1.00 71.12 80 ASP A O 1
ATOM 637 N N . ARG A 1 81 ? -0.324 36.274 -4.571 1.00 67.62 81 ARG A N 1
ATOM 638 C CA . ARG A 1 81 ? -1.041 36.483 -5.842 1.00 67.62 81 ARG A CA 1
ATOM 639 C C . ARG A 1 81 ? -0.141 36.287 -7.054 1.00 67.62 81 ARG A C 1
ATOM 641 O O . ARG A 1 81 ? -0.629 35.827 -8.084 1.00 67.62 81 ARG A O 1
ATOM 648 N N . ASP A 1 82 ? 1.139 36.596 -6.893 1.00 64.31 82 ASP A N 1
ATOM 649 C CA . ASP A 1 82 ? 2.158 36.437 -7.930 1.00 64.31 82 ASP A CA 1
ATOM 650 C C . ASP A 1 82 ? 2.696 34.998 -7.992 1.00 64.31 82 ASP A C 1
ATOM 652 O O . ASP A 1 82 ? 3.417 34.635 -8.917 1.00 64.31 82 ASP A O 1
ATOM 656 N N . MET A 1 83 ? 2.298 34.158 -7.030 1.00 58.44 83 MET A N 1
ATOM 657 C CA . MET A 1 83 ? 2.673 32.756 -6.946 1.00 58.44 83 MET A CA 1
ATOM 658 C C . MET A 1 83 ? 1.682 31.891 -7.727 1.00 58.44 83 MET A C 1
ATOM 660 O O . MET A 1 83 ? 0.457 31.921 -7.521 1.00 58.44 83 MET A O 1
ATOM 664 N N . SER A 1 84 ? 2.217 31.078 -8.633 1.00 56.16 84 SER A N 1
ATOM 665 C CA . SER A 1 84 ? 1.421 30.122 -9.388 1.00 56.16 84 SER A CA 1
ATOM 666 C C . SER A 1 84 ? 0.804 29.073 -8.457 1.00 56.16 84 SER A C 1
ATOM 668 O O . SER A 1 84 ? 1.261 28.818 -7.341 1.00 56.16 84 SER A O 1
ATOM 670 N N . TRP A 1 85 ? -0.262 28.416 -8.919 1.00 46.62 85 TRP A N 1
ATOM 671 C CA . TRP A 1 85 ? -0.834 27.287 -8.176 1.00 46.62 85 TRP A CA 1
ATOM 672 C C . TRP A 1 85 ? 0.177 26.147 -7.978 1.00 46.62 85 TRP A C 1
ATOM 674 O O . TRP A 1 85 ? 0.102 25.441 -6.979 1.00 46.62 85 TRP A O 1
ATOM 684 N N . GLU A 1 86 ? 1.126 25.988 -8.903 1.00 46.44 86 GLU A N 1
ATOM 685 C CA . GLU A 1 86 ? 2.166 24.962 -8.824 1.00 46.44 86 GLU A CA 1
ATOM 686 C C . GLU A 1 86 ? 3.247 25.279 -7.789 1.00 46.44 86 GLU A C 1
ATOM 688 O O . GLU A 1 86 ? 3.842 24.348 -7.268 1.00 46.44 86 GLU A O 1
ATOM 693 N N . GLU A 1 87 ? 3.478 26.552 -7.469 1.00 50.00 87 GLU A N 1
ATOM 694 C CA . GLU A 1 87 ? 4.425 26.985 -6.431 1.00 50.00 87 GLU A CA 1
ATOM 695 C C . GLU A 1 87 ? 3.763 27.025 -5.046 1.00 50.00 87 GLU A C 1
ATOM 697 O O . GLU A 1 87 ? 4.368 26.663 -4.041 1.00 50.00 87 GLU A O 1
ATOM 702 N N . ALA A 1 88 ? 2.483 27.397 -4.982 1.00 45.94 88 ALA A N 1
ATOM 703 C CA . ALA A 1 88 ? 1.745 27.492 -3.725 1.00 45.94 88 ALA A CA 1
ATOM 704 C C . ALA A 1 88 ? 1.375 26.150 -3.089 1.00 45.94 88 ALA A C 1
ATOM 706 O O . ALA A 1 88 ? 1.147 26.096 -1.882 1.00 45.94 88 ALA A O 1
ATOM 707 N N . LYS A 1 89 ? 1.318 25.074 -3.882 1.00 44.03 89 LYS A N 1
ATOM 708 C CA . LYS A 1 89 ? 1.095 23.711 -3.373 1.00 44.03 89 LYS A CA 1
ATOM 709 C C . LYS A 1 89 ? 2.276 23.200 -2.526 1.00 44.03 89 LYS A C 1
ATOM 711 O O . LYS A 1 89 ? 2.146 22.209 -1.827 1.00 44.03 89 LYS A O 1
ATOM 716 N N . ASP A 1 90 ? 3.434 23.855 -2.586 1.00 42.84 90 ASP A N 1
ATOM 717 C CA . ASP A 1 90 ? 4.651 23.410 -1.901 1.00 42.84 90 ASP A CA 1
ATOM 718 C C . ASP A 1 90 ? 4.792 24.049 -0.493 1.00 42.84 90 ASP A C 1
ATOM 720 O O . ASP A 1 90 ? 5.782 23.828 0.204 1.00 42.84 90 ASP A O 1
ATOM 724 N N . MET A 1 91 ? 3.801 24.836 -0.044 1.00 54.34 91 MET A N 1
ATOM 725 C CA . MET A 1 91 ? 3.806 25.524 1.254 1.00 54.34 91 MET A CA 1
ATOM 726 C C . MET A 1 91 ? 3.161 24.686 2.372 1.00 54.34 91 MET A C 1
ATOM 728 O O . MET A 1 91 ? 2.152 24.005 2.187 1.00 54.34 91 MET A O 1
ATOM 732 N N . HIS A 1 92 ? 3.715 24.762 3.585 1.00 48.53 92 HIS A N 1
ATOM 733 C CA . HIS A 1 92 ? 3.131 24.103 4.754 1.00 48.53 92 HIS A CA 1
ATOM 734 C C . HIS A 1 92 ? 1.904 24.890 5.246 1.00 48.53 92 HIS A C 1
ATOM 736 O O . HIS A 1 92 ? 2.034 26.032 5.681 1.00 48.53 92 HIS A O 1
ATOM 742 N N . HIS A 1 93 ? 0.718 24.277 5.205 1.00 64.44 93 HIS A N 1
ATOM 743 C CA . HIS A 1 93 ? -0.520 24.903 5.687 1.00 64.44 93 HIS A CA 1
ATOM 744 C C . HIS A 1 93 ? -0.900 24.394 7.081 1.00 64.44 93 HIS A C 1
ATOM 746 O O . HIS A 1 93 ? -0.960 23.181 7.303 1.00 64.44 93 HIS A O 1
ATOM 752 N N . GLU A 1 94 ? -1.151 25.323 8.004 1.00 71.12 94 GLU A N 1
ATOM 753 C CA . GLU A 1 94 ? -1.626 25.061 9.367 1.00 71.12 94 GLU A CA 1
ATOM 754 C C . GLU A 1 94 ? -3.053 24.476 9.355 1.00 71.12 94 GLU A C 1
ATOM 756 O O . GLU A 1 94 ? -3.861 24.796 8.479 1.00 71.12 94 GLU A O 1
ATOM 761 N N . SER A 1 95 ? -3.358 23.588 10.308 1.00 71.00 95 SER A N 1
ATOM 762 C CA . SER A 1 95 ? -4.685 22.975 10.460 1.00 71.00 95 SER A CA 1
ATOM 763 C C . SER A 1 95 ? -5.479 23.633 11.588 1.00 71.00 95 SER A C 1
ATOM 765 O O . SER A 1 95 ? -4.946 23.802 12.684 1.00 71.00 95 SER A O 1
ATOM 767 N N . PHE A 1 96 ? -6.765 23.899 11.366 1.00 81.31 96 PHE A N 1
ATOM 768 C CA . PHE A 1 96 ? -7.653 24.595 12.304 1.00 81.31 96 PHE A CA 1
ATOM 769 C C . PHE A 1 96 ? -8.827 23.702 12.723 1.00 81.31 96 PHE A C 1
ATOM 771 O O . PHE A 1 96 ? -9.385 22.997 11.891 1.00 81.31 96 PHE A O 1
ATOM 778 N N . GLU A 1 97 ? -9.216 23.707 14.000 1.00 82.75 97 GLU A N 1
ATOM 779 C CA . GLU A 1 97 ? -10.393 22.966 14.491 1.00 82.75 97 GLU A CA 1
ATOM 780 C C . GLU A 1 97 ? -11.662 23.822 14.351 1.00 82.75 97 GLU A C 1
ATOM 782 O O . GLU A 1 97 ? -11.661 24.988 14.746 1.00 82.75 97 GLU A O 1
ATOM 787 N N . LEU A 1 98 ? -12.724 23.249 13.775 1.00 83.94 98 LEU A N 1
ATOM 788 C CA . LEU A 1 98 ? -14.021 23.907 13.579 1.00 83.94 98 LEU A CA 1
ATOM 789 C C . LEU A 1 98 ? -14.941 23.652 14.773 1.00 83.94 98 LEU A C 1
ATOM 791 O O . LEU A 1 98 ? -14.979 22.549 15.326 1.00 83.94 98 LEU A O 1
ATOM 795 N N . LYS A 1 99 ? -15.722 24.670 15.126 1.00 88.56 99 LYS A N 1
ATOM 796 C CA . LYS A 1 99 ? -16.758 24.641 16.160 1.00 88.56 99 LYS A CA 1
ATOM 797 C C . LYS A 1 99 ? -18.155 24.638 15.541 1.00 88.56 99 LYS A C 1
ATOM 799 O O . LYS A 1 99 ? -18.336 24.931 14.361 1.00 88.56 99 LYS A O 1
ATOM 804 N N . ASP A 1 100 ? -19.149 24.296 16.358 1.00 88.12 100 ASP A N 1
ATOM 805 C CA . ASP A 1 100 ? -20.550 24.412 15.953 1.00 88.12 100 ASP A CA 1
ATOM 806 C C . ASP A 1 100 ? -20.885 25.870 15.614 1.00 88.12 100 ASP A C 1
ATOM 808 O O . ASP A 1 100 ? -20.575 26.777 16.387 1.00 88.12 100 ASP A O 1
ATOM 812 N N . GLY A 1 101 ? -21.495 26.086 14.452 1.00 88.62 101 GLY A N 1
ATOM 813 C CA . GLY A 1 101 ? -21.853 27.405 13.941 1.00 88.62 101 GLY A CA 1
ATOM 814 C C . GLY A 1 101 ? -20.735 28.144 13.202 1.00 88.62 101 GLY A C 1
ATOM 815 O O . GLY A 1 101 ? -21.000 29.224 12.675 1.00 88.62 101 GLY A O 1
ATOM 816 N N . ASP A 1 102 ? -19.516 27.596 13.121 1.00 94.44 102 ASP A N 1
ATOM 817 C CA . ASP A 1 102 ? -18.435 28.241 12.371 1.00 94.44 102 ASP A CA 1
ATOM 818 C C . ASP A 1 102 ? -18.762 28.352 10.877 1.00 94.44 102 ASP A C 1
ATOM 820 O O . ASP A 1 102 ? -19.392 27.475 10.275 1.00 94.44 102 ASP A O 1
ATOM 824 N N . VAL A 1 103 ? -18.290 29.439 10.263 1.00 93.81 103 VAL A N 1
ATOM 825 C CA . VAL A 1 103 ? -18.509 29.729 8.841 1.00 93.81 103 VAL A CA 1
ATOM 826 C C . VAL A 1 103 ? -17.194 29.628 8.080 1.00 93.81 103 VAL A C 1
ATOM 828 O O . VAL A 1 103 ? -16.269 30.406 8.300 1.00 93.81 103 VAL A O 1
ATOM 831 N N . LEU A 1 104 ? -17.120 28.680 7.155 1.00 93.19 104 LEU A N 1
ATOM 832 C CA . LEU A 1 104 ? -16.014 28.494 6.229 1.00 93.19 104 LEU A CA 1
ATOM 833 C C . LEU A 1 104 ? -16.231 29.345 4.972 1.00 93.19 104 LEU A C 1
ATOM 835 O O . LEU A 1 104 ? -17.049 29.008 4.122 1.00 93.19 104 LEU A O 1
ATOM 839 N N . GLY A 1 105 ? -15.485 30.435 4.834 1.00 92.38 105 GLY A N 1
ATOM 840 C CA . GLY A 1 105 ? -15.454 31.250 3.621 1.00 92.38 105 GLY A CA 1
ATOM 841 C C . GLY A 1 105 ? -14.446 30.712 2.604 1.00 92.38 105 GLY A C 1
ATOM 842 O O . GLY A 1 105 ? -13.268 30.553 2.924 1.00 92.38 105 GLY A O 1
ATOM 843 N N . LEU A 1 106 ? -14.899 30.475 1.373 1.00 89.62 106 LEU A N 1
ATOM 844 C CA . LEU A 1 106 ? -14.079 30.068 0.230 1.00 89.62 106 LEU A CA 1
ATOM 845 C C . LEU A 1 106 ? -13.989 31.247 -0.747 1.00 89.62 106 LEU A C 1
ATOM 847 O O . LEU A 1 106 ? -14.854 31.460 -1.603 1.00 89.62 106 LEU A O 1
ATOM 851 N N . GLY A 1 107 ? -12.942 32.059 -0.609 1.00 83.81 107 GLY A N 1
ATOM 852 C CA . GLY A 1 107 ? -12.878 33.373 -1.247 1.00 83.81 107 GLY A CA 1
ATOM 853 C C . GLY A 1 107 ? -13.933 34.343 -0.695 1.00 83.81 107 GLY A C 1
ATOM 854 O O . GLY A 1 107 ? -14.340 34.253 0.458 1.00 83.81 107 GLY A O 1
ATOM 855 N N . SER A 1 108 ? -14.368 35.306 -1.514 1.00 78.88 108 SER A N 1
ATOM 856 C CA . SER A 1 108 ? -15.285 36.381 -1.090 1.00 78.88 108 SER A CA 1
ATOM 857 C C . SER A 1 108 ? -16.770 36.111 -1.361 1.00 78.88 108 SER A C 1
ATOM 859 O O . SER A 1 108 ? -17.614 36.934 -0.992 1.00 78.88 108 SER A O 1
ATOM 861 N N . GLN A 1 109 ? -17.092 35.013 -2.051 1.00 84.56 109 GLN A N 1
ATOM 862 C CA . GLN A 1 109 ? -18.430 34.775 -2.608 1.00 84.56 109 GLN A CA 1
ATOM 863 C C . GLN A 1 109 ? -19.090 33.471 -2.157 1.00 84.56 109 GLN A C 1
ATOM 865 O O . GLN A 1 109 ? -20.304 33.367 -2.304 1.00 84.56 109 GLN A O 1
ATOM 870 N N . CYS A 1 110 ? -18.338 32.526 -1.586 1.00 90.38 110 CYS A N 1
ATOM 871 C CA . CYS A 1 110 ? -18.887 31.270 -1.090 1.00 90.38 110 CYS A CA 1
ATOM 872 C C . CYS A 1 110 ? -18.656 31.136 0.418 1.00 90.38 110 CYS A C 1
ATOM 874 O O . CYS A 1 110 ? -17.545 31.358 0.897 1.00 90.38 110 CYS A O 1
ATOM 876 N N . GLU A 1 111 ? -19.692 30.740 1.151 1.00 94.06 111 GLU A N 1
ATOM 877 C CA . GLU A 1 111 ? -19.646 30.440 2.581 1.00 94.06 111 GLU A CA 1
ATOM 878 C C . GLU A 1 111 ? -20.341 29.105 2.847 1.00 94.06 111 GLU A C 1
ATOM 880 O O . GLU A 1 111 ? -21.420 28.829 2.320 1.00 94.06 111 GLU A O 1
ATOM 885 N N . ILE A 1 112 ? -19.709 28.278 3.675 1.00 93.94 112 ILE A N 1
ATOM 886 C CA . ILE A 1 112 ? -20.223 26.993 4.133 1.00 93.94 112 ILE A CA 1
ATOM 887 C C . ILE A 1 112 ? -20.303 27.045 5.653 1.00 93.94 112 ILE A C 1
ATOM 889 O O . ILE A 1 112 ? -19.293 27.197 6.333 1.00 93.94 112 ILE A O 1
ATOM 893 N N . THR A 1 113 ? -21.498 26.912 6.208 1.00 95.69 113 THR A N 1
ATOM 894 C CA . THR A 1 113 ? -21.692 26.846 7.655 1.00 95.69 113 THR A CA 1
ATOM 895 C C . THR A 1 113 ? -21.555 25.409 8.137 1.00 95.69 113 THR A C 1
ATOM 897 O O . THR A 1 113 ? -22.169 24.494 7.585 1.00 95.69 113 THR A O 1
ATOM 900 N N . CYS A 1 114 ? -20.764 25.220 9.189 1.00 93.75 114 CYS A N 1
ATOM 901 C CA . CYS A 1 114 ? -20.605 23.954 9.883 1.00 93.75 114 CYS A CA 1
ATOM 902 C C . CYS A 1 114 ? -21.580 23.888 11.060 1.00 93.75 114 CYS A C 1
ATOM 904 O O . CYS A 1 114 ? -21.513 24.705 11.976 1.00 93.75 114 CYS A O 1
ATOM 906 N N . ARG A 1 115 ? -22.481 22.906 11.054 1.00 93.38 115 ARG A N 1
ATOM 907 C CA . ARG A 1 115 ? -23.318 22.558 12.204 1.00 93.38 115 ARG A CA 1
ATOM 908 C C . ARG A 1 115 ? -22.839 21.236 12.787 1.00 93.38 115 ARG A C 1
ATOM 910 O O . ARG A 1 115 ? -22.753 20.236 12.077 1.00 93.38 115 ARG A O 1
ATOM 917 N N . ILE A 1 116 ? -22.556 21.221 14.080 1.00 86.44 116 ILE A N 1
ATOM 918 C CA . ILE A 1 116 ? -22.070 20.058 14.814 1.00 86.44 116 ILE A CA 1
ATOM 919 C C . ILE A 1 116 ? -23.135 19.668 15.834 1.00 86.44 116 ILE A C 1
ATOM 921 O O . ILE A 1 116 ? -23.247 20.238 16.918 1.00 86.44 116 ILE A O 1
ATOM 925 N N . GLU A 1 117 ? -23.909 18.643 15.502 1.00 82.06 117 GLU A N 1
ATOM 926 C CA . GLU A 1 117 ? -24.892 18.069 16.408 1.00 82.06 117 GLU A CA 1
ATOM 927 C C . GLU A 1 117 ? -24.186 17.092 17.351 1.00 82.06 117 GLU A C 1
ATOM 929 O O . GLU A 1 117 ? -23.767 15.991 16.974 1.00 82.06 117 GLU A O 1
ATOM 934 N N . LYS A 1 118 ? -24.038 17.504 18.612 1.00 70.06 118 LYS A N 1
ATOM 935 C CA . LYS A 1 118 ? -23.561 16.625 19.682 1.00 70.06 118 LYS A CA 1
ATOM 936 C C . LYS A 1 118 ? -24.610 15.529 19.900 1.00 70.06 118 LYS A C 1
ATOM 938 O O . LYS A 1 118 ? -25.791 15.817 20.062 1.00 70.06 118 LYS A O 1
ATOM 943 N N . GLY A 1 119 ? -24.186 14.266 19.933 1.00 65.94 119 GLY A N 1
ATOM 944 C CA . GLY A 1 119 ? -25.114 13.148 20.112 1.00 65.94 119 GLY A CA 1
ATOM 945 C C . GLY A 1 119 ? -25.955 13.284 21.390 1.00 65.94 119 GLY A C 1
ATOM 946 O O . GLY A 1 119 ? -25.417 13.489 22.481 1.00 65.94 119 GLY A O 1
ATOM 947 N N . THR A 1 120 ? -27.277 13.167 21.253 1.00 65.44 120 THR A N 1
ATOM 948 C CA . THR A 1 120 ? -28.283 13.234 22.337 1.00 65.44 120 THR A CA 1
ATOM 949 C C . THR A 1 120 ? -28.619 11.870 22.929 1.00 65.44 120 THR A C 1
ATOM 951 O O . THR A 1 120 ? -29.554 11.741 23.705 1.00 65.44 120 THR A O 1
ATOM 954 N N . ALA A 1 121 ? -27.903 10.817 22.543 1.00 68.44 121 ALA A N 1
ATOM 955 C CA . ALA A 1 121 ? -28.140 9.470 23.039 1.00 68.44 121 ALA A CA 1
ATOM 956 C C . ALA A 1 121 ? -26.856 8.866 23.592 1.00 68.44 121 ALA A C 1
ATOM 958 O O . ALA A 1 121 ? -25.755 9.176 23.138 1.00 68.44 121 ALA A O 1
ATOM 959 N N . CYS A 1 122 ? -27.021 7.972 24.559 1.00 67.06 122 CYS A N 1
ATOM 960 C CA . CYS A 1 122 ? -25.959 7.146 25.089 1.00 67.06 122 CYS A CA 1
ATOM 961 C C . CYS A 1 122 ? -25.323 6.366 23.940 1.00 67.06 122 CYS A C 1
ATOM 963 O O . CYS A 1 122 ? -26.001 5.584 23.273 1.00 67.06 122 CYS A O 1
ATOM 965 N N . ALA A 1 123 ? -24.018 6.539 23.746 1.00 66.50 123 ALA A N 1
ATOM 966 C CA . ALA A 1 123 ? -23.275 5.863 22.686 1.00 66.50 123 ALA A CA 1
ATOM 967 C C . ALA A 1 123 ? -23.294 4.326 22.803 1.00 66.50 123 ALA A C 1
ATOM 969 O O . ALA A 1 123 ? -23.002 3.640 21.830 1.00 66.50 123 ALA A O 1
ATOM 970 N N . LEU A 1 124 ? -23.642 3.784 23.978 1.00 70.81 124 LEU A N 1
ATOM 971 C CA . LEU A 1 124 ? -23.649 2.344 24.244 1.00 70.81 124 LEU A CA 1
ATOM 972 C C . LEU A 1 124 ? -25.041 1.713 24.173 1.00 70.81 124 LEU A C 1
ATOM 974 O O . LEU A 1 124 ? -25.191 0.643 23.595 1.00 70.81 124 LEU A O 1
ATOM 978 N N . CYS A 1 125 ? -26.057 2.337 24.775 1.00 71.19 125 CYS A N 1
ATOM 979 C CA . CYS A 1 125 ? -27.405 1.758 24.837 1.00 71.19 125 CYS A CA 1
ATOM 980 C C . CYS A 1 125 ? -28.439 2.485 23.973 1.00 71.19 125 CYS A C 1
ATOM 982 O O . CYS A 1 125 ? -29.585 2.051 23.914 1.00 71.19 125 CYS A O 1
ATOM 984 N N . GLY A 1 126 ? -28.076 3.604 23.342 1.00 65.25 126 GLY A N 1
ATOM 985 C CA . GLY A 1 126 ? -28.985 4.394 22.513 1.00 65.25 126 GLY A CA 1
ATOM 986 C C . GLY A 1 126 ? -30.080 5.140 23.282 1.00 65.25 126 GLY A C 1
ATOM 987 O O . GLY A 1 126 ? -30.874 5.832 22.650 1.00 65.25 126 GLY A O 1
ATOM 988 N N . ARG A 1 127 ? -30.126 5.043 24.621 1.00 71.94 127 ARG A N 1
ATOM 989 C CA . ARG A 1 127 ? -31.071 5.801 25.458 1.00 71.94 127 ARG A CA 1
ATOM 990 C C . ARG A 1 127 ? -30.807 7.297 25.316 1.00 71.94 127 ARG A C 1
ATOM 992 O O . ARG A 1 127 ? -29.652 7.713 25.380 1.00 71.94 127 ARG A O 1
ATOM 999 N N . GLU A 1 128 ? -31.860 8.088 25.169 1.00 70.31 128 GLU A N 1
ATOM 1000 C CA . GLU A 1 128 ? -31.759 9.547 25.153 1.00 70.31 128 GLU A CA 1
ATOM 1001 C C . GLU A 1 128 ? -31.123 10.080 26.445 1.00 70.31 128 GLU A C 1
ATOM 1003 O O . GLU A 1 128 ? -31.385 9.595 27.548 1.00 70.31 128 GLU A O 1
ATOM 1008 N N . LEU A 1 129 ? -30.229 11.051 26.278 1.00 69.56 129 LEU A N 1
ATOM 1009 C CA . LEU A 1 129 ? -29.519 11.752 27.333 1.00 69.56 129 LEU A CA 1
ATOM 1010 C C . LEU A 1 129 ? -29.971 13.217 27.326 1.00 69.56 129 LEU A C 1
ATOM 1012 O O . LEU A 1 129 ? -29.961 13.830 26.258 1.00 69.56 129 LEU A O 1
ATOM 1016 N N . PRO A 1 130 ? -30.314 13.794 28.489 1.00 63.25 130 PRO A N 1
ATOM 1017 C CA . PRO A 1 130 ? -30.756 15.185 28.582 1.00 63.25 130 PRO A CA 1
ATOM 1018 C C . PRO A 1 130 ? -29.682 16.167 28.094 1.00 63.25 130 PRO A C 1
ATOM 1020 O O . PRO A 1 130 ? -28.490 15.879 28.184 1.00 63.25 130 PRO A O 1
ATOM 1023 N N . ASP A 1 131 ? -30.075 17.331 27.579 1.00 58.12 131 ASP A N 1
ATOM 1024 C CA . ASP A 1 131 ? -29.129 18.348 27.107 1.00 58.12 131 ASP A CA 1
ATOM 1025 C C . ASP A 1 131 ? -28.220 18.848 28.238 1.00 58.12 131 ASP A C 1
ATOM 1027 O O . ASP A 1 131 ? -28.666 19.106 29.357 1.00 58.12 131 ASP A O 1
ATOM 1031 N N . ALA A 1 132 ? -26.920 18.956 27.951 1.00 52.06 132 ALA A N 1
ATOM 1032 C CA . ALA A 1 132 ? -25.930 19.488 28.880 1.00 52.06 132 ALA A CA 1
ATOM 1033 C C . ALA A 1 132 ? -25.437 20.862 28.388 1.00 52.06 132 ALA A C 1
ATOM 1035 O O . ALA A 1 132 ? -25.279 21.034 27.176 1.00 52.06 132 ALA A O 1
ATOM 1036 N N . PRO A 1 133 ? -25.186 21.834 29.287 1.00 49.50 133 PRO A N 1
ATOM 1037 C CA . PRO A 1 133 ? -24.726 23.164 28.898 1.00 49.50 133 PRO A CA 1
ATOM 1038 C C . PRO A 1 133 ? -23.377 23.117 28.165 1.00 49.50 133 PRO A C 1
ATOM 1040 O O . PRO A 1 133 ? -22.542 22.248 28.416 1.00 49.50 133 PRO A O 1
ATOM 1043 N N . ALA A 1 134 ? -23.196 24.055 27.231 1.00 44.22 134 ALA A N 1
ATOM 1044 C CA . ALA A 1 134 ? -22.239 23.963 26.129 1.00 44.22 134 ALA A CA 1
ATOM 1045 C C . ALA A 1 134 ? -20.751 23.889 26.524 1.00 44.22 134 ALA A C 1
ATOM 1047 O O . ALA A 1 134 ? -19.986 23.326 25.740 1.00 44.22 134 ALA A O 1
ATOM 1048 N N . ASP A 1 135 ? -20.362 24.348 27.719 1.00 46.62 135 ASP A N 1
ATOM 1049 C CA . ASP A 1 135 ? -18.959 24.604 28.075 1.00 46.62 135 ASP A CA 1
ATOM 1050 C C . ASP A 1 135 ? -18.599 24.169 29.508 1.00 46.62 135 ASP A C 1
ATOM 1052 O O . ASP A 1 135 ? -18.331 24.994 30.379 1.00 46.62 135 ASP A O 1
ATOM 1056 N N . THR A 1 136 ? -18.567 22.864 29.789 1.00 44.56 136 THR A N 1
ATOM 1057 C CA . THR A 1 136 ? -17.963 22.367 31.041 1.00 44.56 136 THR A CA 1
ATOM 1058 C C . THR A 1 136 ? -16.975 21.237 30.775 1.00 44.56 136 THR A C 1
ATOM 1060 O O . THR A 1 136 ? -17.348 20.113 30.445 1.00 44.56 136 THR A O 1
ATOM 1063 N N . GLU A 1 137 ? -15.686 21.538 30.950 1.00 50.75 137 GLU A N 1
ATOM 1064 C CA . GLU A 1 137 ? -14.650 20.540 31.215 1.00 50.75 137 GLU A CA 1
ATOM 1065 C C . GLU A 1 137 ? -14.903 19.938 32.603 1.00 50.75 137 GLU A C 1
ATOM 1067 O O . GLU A 1 137 ? -14.370 20.403 33.606 1.00 50.75 137 GLU A O 1
ATOM 1072 N N . ALA A 1 138 ? -15.762 18.925 32.697 1.00 43.41 138 ALA A N 1
ATOM 1073 C CA . ALA A 1 138 ? -15.875 18.142 33.920 1.00 43.41 138 ALA A CA 1
ATOM 1074 C C . ALA A 1 138 ? -16.428 16.745 33.643 1.00 43.41 138 ALA A C 1
ATOM 1076 O O . ALA A 1 138 ? -17.423 16.558 32.950 1.00 43.41 138 ALA A O 1
ATOM 1077 N N . THR A 1 139 ? -15.793 15.762 34.271 1.00 49.88 139 THR A N 1
ATOM 1078 C CA . THR A 1 139 ? -16.045 14.312 34.269 1.00 49.88 139 THR A CA 1
ATOM 1079 C C . THR A 1 139 ? -17.482 13.897 34.660 1.00 49.88 139 THR A C 1
ATOM 1081 O O . THR A 1 139 ? -17.796 12.705 34.672 1.00 49.88 139 THR A O 1
ATOM 1084 N N . VAL A 1 140 ? -18.364 14.851 34.986 1.00 50.59 140 VAL A N 1
ATOM 1085 C CA . VAL A 1 140 ? -19.779 14.661 35.338 1.00 50.59 140 VAL A CA 1
ATOM 1086 C C . VAL A 1 140 ? -20.579 15.878 34.872 1.00 50.59 140 VAL A C 1
ATOM 1088 O O . VAL A 1 140 ? -20.307 16.991 35.314 1.00 50.59 140 VAL A O 1
ATOM 1091 N N . LEU A 1 141 ? -21.593 15.669 34.030 1.00 54.03 141 LEU A N 1
ATOM 1092 C CA . LEU A 1 141 ? -22.584 16.696 33.688 1.00 54.03 141 LEU A CA 1
ATOM 1093 C C . LEU A 1 141 ? -23.882 16.390 34.447 1.00 54.03 141 LEU A C 1
ATOM 1095 O O . LEU A 1 141 ? -24.381 15.265 34.386 1.00 54.03 141 LEU A O 1
ATOM 1099 N N . ILE A 1 142 ? -24.420 17.374 35.171 1.00 51.25 142 ILE A N 1
ATOM 1100 C CA . ILE A 1 142 ? -25.680 17.249 35.919 1.00 51.25 142 ILE A CA 1
ATOM 1101 C C . ILE A 1 142 ? -26.806 17.833 35.061 1.00 51.25 142 ILE A C 1
ATOM 1103 O O . ILE A 1 142 ? -26.739 18.990 34.652 1.00 51.25 142 ILE A O 1
ATOM 1107 N N . SER A 1 143 ? -27.836 17.034 34.776 1.00 48.44 143 SER A N 1
ATOM 1108 C CA . SER A 1 143 ? -29.046 17.501 34.090 1.00 48.44 143 SER A CA 1
ATOM 1109 C C . SER A 1 143 ? -30.036 18.155 35.059 1.00 48.44 143 SER A C 1
ATOM 1111 O O . SER A 1 143 ? -30.066 17.821 36.242 1.00 48.44 143 SER A O 1
ATOM 1113 N N . GLN A 1 144 ? -30.919 19.027 34.551 1.00 49.34 144 GLN A N 1
ATOM 1114 C CA . GLN A 1 144 ? -32.022 19.616 35.334 1.00 49.34 144 GLN A CA 1
ATOM 1115 C C . GLN A 1 144 ? -33.033 18.569 35.859 1.00 49.34 144 GLN A C 1
ATOM 1117 O O . GLN A 1 144 ? -33.875 18.894 36.691 1.00 49.34 144 GLN A O 1
ATOM 1122 N N . GLN A 1 145 ? -32.942 17.313 35.401 1.00 51.56 145 GLN A N 1
ATOM 1123 C CA . GLN A 1 145 ? -33.787 16.184 35.810 1.00 51.56 145 GLN A CA 1
ATOM 1124 C C . GLN A 1 145 ? -33.022 15.110 36.619 1.00 51.56 145 GLN A C 1
ATOM 1126 O O . GLN A 1 145 ? -33.427 13.953 36.657 1.00 51.56 145 GLN A O 1
ATOM 1131 N N . ASN A 1 146 ? -31.939 15.482 37.314 1.00 52.09 146 ASN A N 1
ATOM 1132 C CA . ASN A 1 146 ? -31.231 14.655 38.311 1.00 52.09 146 ASN A CA 1
ATOM 1133 C C . ASN A 1 146 ? -30.536 13.361 37.821 1.00 52.09 146 ASN A C 1
ATOM 1135 O O . ASN A 1 146 ? -30.023 12.613 38.653 1.00 52.09 146 ASN A O 1
ATOM 1139 N N . ALA A 1 147 ? -30.422 13.095 36.514 1.00 55.12 147 ALA A N 1
ATOM 1140 C CA . ALA A 1 147 ? -29.601 11.984 36.005 1.00 55.12 147 ALA A CA 1
ATOM 1141 C C . ALA A 1 147 ? -28.195 12.476 35.579 1.00 55.12 147 ALA A C 1
ATOM 1143 O O . ALA A 1 147 ? -28.127 13.382 34.736 1.00 55.12 147 ALA A O 1
ATOM 1144 N N . PRO A 1 148 ? -27.085 11.915 36.112 1.00 60.41 148 PRO A N 1
ATOM 1145 C CA . PRO A 1 148 ? -25.733 12.257 35.673 1.00 60.41 148 PRO A CA 1
ATOM 1146 C C . PRO A 1 148 ? -25.436 11.696 34.274 1.00 60.41 148 PRO A C 1
ATOM 1148 O O . PRO A 1 148 ? -25.792 10.562 33.947 1.00 60.41 148 PRO A O 1
ATOM 1151 N N . ILE A 1 149 ? -24.759 12.488 33.441 1.00 64.56 149 ILE A N 1
ATOM 1152 C CA . ILE A 1 149 ? -24.216 12.047 32.149 1.00 64.56 149 ILE A CA 1
ATOM 1153 C C . ILE A 1 149 ? -22.703 11.916 32.279 1.00 64.56 149 ILE A C 1
ATOM 1155 O O . ILE A 1 149 ? -22.036 12.793 32.835 1.00 64.56 149 ILE A O 1
ATOM 1159 N N . ARG A 1 150 ? -22.162 10.821 31.743 1.00 69.56 150 ARG A N 1
ATOM 1160 C CA . ARG A 1 150 ? -20.742 10.471 31.831 1.00 69.56 150 ARG A CA 1
ATOM 1161 C C . ARG A 1 150 ? -20.120 10.430 30.444 1.00 69.56 150 ARG A C 1
ATOM 1163 O O . ARG A 1 150 ? -20.820 10.235 29.451 1.00 69.56 150 ARG A O 1
ATOM 1170 N N . LEU A 1 151 ? -18.807 10.610 30.382 1.00 62.22 151 LEU A N 1
ATOM 1171 C CA . LEU A 1 151 ? -18.026 10.399 29.169 1.00 62.22 151 LEU A CA 1
ATOM 1172 C C . LEU A 1 151 ? -17.311 9.052 29.267 1.00 62.22 151 LEU A C 1
ATOM 1174 O O . LEU A 1 151 ? -16.793 8.703 30.329 1.00 62.22 151 LEU A O 1
ATOM 1178 N N . ASP A 1 152 ? -17.298 8.290 28.179 1.00 63.28 152 ASP A N 1
ATOM 1179 C CA . ASP A 1 152 ? -16.453 7.101 28.080 1.00 63.28 152 ASP A CA 1
ATOM 1180 C C . ASP A 1 152 ? -14.987 7.472 27.774 1.00 63.28 152 ASP A C 1
ATOM 1182 O O . ASP A 1 152 ? -14.641 8.643 27.595 1.00 63.28 152 ASP A O 1
ATOM 1186 N N . GLY A 1 153 ? -14.104 6.471 27.687 1.00 55.00 153 GLY A N 1
ATOM 1187 C CA . GLY A 1 153 ? -12.681 6.675 27.373 1.00 55.00 153 GLY A CA 1
ATOM 1188 C C . GLY A 1 153 ? -12.398 7.292 25.993 1.00 55.00 153 GLY A C 1
ATOM 1189 O O . GLY A 1 153 ? -11.248 7.608 25.701 1.00 55.00 153 GLY A O 1
ATOM 1190 N N . GLN A 1 154 ? -13.425 7.473 25.155 1.00 55.22 154 GLN A N 1
ATOM 1191 C CA . GLN A 1 154 ? -13.362 8.084 23.825 1.00 55.22 154 GLN A CA 1
ATOM 1192 C C . GLN A 1 154 ? -14.044 9.465 23.783 1.00 55.22 154 GLN A C 1
ATOM 1194 O O . GLN A 1 154 ? -14.144 10.070 22.717 1.00 55.22 154 GLN A O 1
ATOM 1199 N N . GLY A 1 155 ? -14.512 9.984 24.926 1.00 56.34 155 GLY A N 1
ATOM 1200 C CA . GLY A 1 155 ? -15.197 11.275 25.012 1.00 56.34 155 GLY A CA 1
ATOM 1201 C C . GLY A 1 155 ? -16.649 11.249 24.521 1.00 56.34 155 GLY A C 1
ATOM 1202 O O . GLY A 1 155 ? -17.225 12.307 24.271 1.00 56.34 155 GLY A O 1
ATOM 1203 N N . ARG A 1 156 ? -17.263 10.066 24.374 1.00 64.38 156 ARG A N 1
ATOM 1204 C CA . ARG A 1 156 ? -18.671 9.918 23.974 1.00 64.38 156 ARG A CA 1
ATOM 1205 C C . ARG A 1 156 ? -19.579 9.947 25.200 1.00 64.38 156 ARG A C 1
ATOM 1207 O O . ARG A 1 156 ? -19.245 9.392 26.244 1.00 64.38 156 ARG A O 1
ATOM 1214 N N . ARG A 1 157 ? -20.762 10.551 25.065 1.00 69.62 157 ARG A N 1
ATOM 1215 C CA . ARG A 1 157 ? -21.762 10.641 26.143 1.00 69.62 157 ARG A CA 1
ATOM 1216 C C . ARG A 1 157 ? -22.418 9.278 26.391 1.00 69.62 157 ARG A C 1
ATOM 1218 O O . ARG A 1 157 ? -22.923 8.652 25.459 1.00 69.62 157 ARG A O 1
ATOM 1225 N N . ILE A 1 158 ? -22.455 8.838 27.646 1.00 72.06 158 ILE A N 1
ATOM 1226 C CA . ILE A 1 158 ? -23.109 7.604 28.101 1.00 72.06 158 ILE A CA 1
ATOM 1227 C C . ILE A 1 158 ? -23.992 7.877 29.332 1.00 72.06 158 ILE A C 1
ATOM 1229 O O . ILE A 1 158 ? -23.743 8.822 30.084 1.00 72.06 158 ILE A O 1
ATOM 1233 N N . CYS A 1 159 ? -25.052 7.082 29.529 1.00 76.94 159 CYS A N 1
ATOM 1234 C CA . CYS A 1 159 ? -25.931 7.220 30.700 1.00 76.94 159 CYS A CA 1
ATOM 1235 C C . CYS A 1 159 ? -25.268 6.678 31.973 1.00 76.94 159 CYS A C 1
ATOM 1237 O O . CYS A 1 159 ? -24.409 5.796 31.884 1.00 76.94 159 CYS A O 1
ATOM 1239 N N . GLU A 1 160 ? -25.722 7.146 33.142 1.00 76.38 160 GLU A N 1
ATOM 1240 C CA . GLU A 1 160 ? -25.241 6.651 34.439 1.00 76.38 160 GLU A CA 1
ATOM 1241 C C . GLU A 1 160 ? -25.368 5.127 34.543 1.00 76.38 160 GLU A C 1
ATOM 1243 O O . GLU A 1 160 ? -24.391 4.487 34.885 1.00 76.38 160 GLU A O 1
ATOM 1248 N N . ASP A 1 161 ? -26.475 4.509 34.111 1.00 75.56 161 ASP A N 1
ATOM 1249 C CA . ASP A 1 161 ? -26.613 3.040 34.135 1.00 75.56 161 ASP A CA 1
ATOM 1250 C C . ASP A 1 161 ? -25.517 2.321 33.331 1.00 75.56 161 ASP A C 1
ATOM 1252 O O . ASP A 1 161 ? -24.978 1.303 33.765 1.00 75.56 161 ASP A O 1
ATOM 1256 N N . CYS A 1 162 ? -25.176 2.836 32.143 1.00 73.75 162 CYS A N 1
ATOM 1257 C CA . CYS A 1 162 ? -24.106 2.266 31.322 1.00 73.75 162 CYS A CA 1
ATOM 1258 C C . CYS A 1 162 ? -22.740 2.515 31.951 1.00 73.75 162 CYS A C 1
ATOM 1260 O O . CYS A 1 162 ? -21.876 1.646 31.880 1.00 73.75 162 CYS A O 1
ATOM 1262 N N . PHE A 1 163 ? -22.553 3.671 32.582 1.00 78.19 163 PHE A N 1
ATOM 1263 C CA . PHE A 1 163 ? -21.340 3.979 33.318 1.00 78.19 163 PHE A CA 1
ATOM 1264 C C . PHE A 1 163 ? -21.183 3.084 34.552 1.00 78.19 163 PHE A C 1
ATOM 1266 O O . PHE A 1 163 ? -20.130 2.485 34.724 1.00 78.19 163 PHE A O 1
ATOM 1273 N N . THR A 1 164 ? -22.223 2.914 35.367 1.00 77.00 164 THR A N 1
ATOM 1274 C CA . THR A 1 164 ? -22.245 2.019 36.528 1.00 77.00 164 THR A CA 1
ATOM 1275 C C . THR A 1 164 ? -22.054 0.572 36.104 1.00 77.00 164 THR A C 1
ATOM 1277 O O . THR A 1 164 ? -21.299 -0.142 36.753 1.00 77.00 164 THR A O 1
ATOM 1280 N N . ARG A 1 165 ? -22.661 0.133 34.992 1.00 79.31 165 ARG A N 1
ATOM 1281 C CA . ARG A 1 165 ? -22.402 -1.199 34.431 1.00 79.31 165 ARG A CA 1
ATOM 1282 C C . ARG A 1 165 ? -20.932 -1.358 34.050 1.00 79.31 165 ARG A C 1
ATOM 1284 O O . ARG A 1 165 ? -20.332 -2.348 34.442 1.00 79.31 165 ARG A O 1
ATOM 1291 N N . LEU A 1 166 ? -20.342 -0.369 33.378 1.00 75.06 166 LEU A N 1
ATOM 1292 C CA . LEU A 1 166 ? -18.913 -0.370 33.058 1.00 75.06 166 LEU A CA 1
ATOM 1293 C C . LEU A 1 166 ? -18.029 -0.362 34.314 1.00 75.06 166 LEU A C 1
ATOM 1295 O O . LEU A 1 166 ? -17.015 -1.051 34.337 1.00 75.06 166 LEU A O 1
ATOM 1299 N N . GLN A 1 167 ? -18.396 0.381 35.365 1.00 74.94 167 GLN A N 1
ATOM 1300 C CA . GLN A 1 167 ? -17.663 0.364 36.637 1.00 74.94 167 GLN A CA 1
ATOM 1301 C C . GLN A 1 167 ? -17.789 -0.990 37.333 1.00 74.94 167 GLN A C 1
ATOM 1303 O O . GLN A 1 167 ? -16.788 -1.517 37.797 1.00 74.94 167 GLN A O 1
ATOM 1308 N N . LYS A 1 168 ? -18.978 -1.598 37.343 1.00 75.25 168 LYS A N 1
ATOM 1309 C CA . LYS A 1 168 ? -19.200 -2.916 37.939 1.00 75.25 168 LYS A CA 1
ATOM 1310 C C . LYS A 1 168 ? -18.465 -4.013 37.172 1.00 75.25 168 LYS A C 1
ATOM 1312 O O . LYS A 1 168 ? -17.820 -4.850 37.784 1.00 75.25 168 LYS A O 1
ATOM 1317 N N . GLU A 1 169 ? -18.498 -3.982 35.841 1.00 75.56 169 GLU A N 1
ATOM 1318 C CA . GLU A 1 169 ? -17.705 -4.877 34.988 1.00 75.56 169 GLU A CA 1
ATOM 1319 C C . GLU A 1 169 ? -16.203 -4.700 35.251 1.00 75.56 169 GLU A C 1
ATOM 1321 O O . GLU A 1 169 ? -15.460 -5.680 35.301 1.00 75.56 169 GLU A O 1
ATOM 1326 N N . LYS A 1 170 ? -15.755 -3.460 35.483 1.00 72.50 170 LYS A N 1
ATOM 1327 C CA . LYS A 1 170 ? -14.371 -3.144 35.848 1.00 72.50 170 LYS A CA 1
ATOM 1328 C C . LYS A 1 170 ? -14.004 -3.655 37.246 1.00 72.50 170 LYS A C 1
ATOM 1330 O O . LYS A 1 170 ? -12.945 -4.255 37.395 1.00 72.50 170 LYS A O 1
ATOM 1335 N N . GLU A 1 171 ? -14.868 -3.481 38.242 1.00 74.25 171 GLU A N 1
ATOM 1336 C CA . GLU A 1 171 ? -14.690 -3.994 39.607 1.00 74.25 171 GLU A CA 1
ATOM 1337 C C . GLU A 1 171 ? -14.712 -5.528 39.646 1.00 74.25 171 GLU A C 1
ATOM 1339 O O . GLU A 1 171 ? -13.869 -6.144 40.294 1.00 74.25 171 GLU A O 1
ATOM 1344 N N . GLU A 1 172 ? -15.623 -6.172 38.911 1.00 75.31 172 GLU A N 1
ATOM 1345 C CA . GLU A 1 172 ? -15.672 -7.629 38.764 1.00 75.31 172 GLU A CA 1
ATOM 1346 C C . GLU A 1 172 ? -14.422 -8.157 38.049 1.00 75.31 172 GLU A C 1
ATOM 1348 O O . GLU A 1 172 ? -13.862 -9.177 38.456 1.00 75.31 172 GLU A O 1
ATOM 1353 N N . ALA A 1 173 ? -13.935 -7.452 37.024 1.00 65.56 173 ALA A N 1
ATOM 1354 C CA . ALA A 1 173 ? -12.675 -7.779 36.364 1.00 65.56 173 ALA A CA 1
ATOM 1355 C C . ALA A 1 173 ? -11.466 -7.594 37.300 1.00 65.56 173 ALA A C 1
ATOM 1357 O O . ALA A 1 173 ? -10.551 -8.418 37.284 1.00 65.56 173 ALA A O 1
ATOM 1358 N N . GLU A 1 174 ? -11.455 -6.559 38.144 1.00 74.19 174 GLU A N 1
ATOM 1359 C CA . GLU A 1 174 ? -10.425 -6.349 39.170 1.00 74.19 174 GLU A CA 1
ATOM 1360 C C . GLU A 1 174 ? -10.477 -7.413 40.274 1.00 74.19 174 GLU A C 1
ATOM 1362 O O . GLU A 1 174 ? -9.429 -7.900 40.700 1.00 74.19 174 GLU A O 1
ATOM 1367 N N . LYS A 1 175 ? -11.673 -7.843 40.688 1.00 77.50 175 LYS A N 1
ATOM 1368 C CA . LYS A 1 175 ? -11.853 -8.943 41.641 1.00 77.50 175 LYS A CA 1
ATOM 1369 C C . LYS A 1 175 ? -11.339 -10.265 41.069 1.00 77.50 175 LYS A C 1
ATOM 1371 O O . LYS A 1 175 ? -10.524 -10.916 41.715 1.00 77.50 175 LYS A O 1
ATOM 1376 N N . ARG A 1 176 ? -11.714 -10.609 39.830 1.00 76.38 176 ARG A N 1
ATOM 1377 C CA . ARG A 1 176 ? -11.192 -11.799 39.128 1.00 76.38 176 ARG A CA 1
ATOM 1378 C C . ARG A 1 176 ? -9.671 -11.748 38.976 1.00 76.38 176 ARG A C 1
ATOM 1380 O O . ARG A 1 176 ? -9.009 -12.771 39.096 1.00 76.38 176 ARG A O 1
ATOM 1387 N N . ARG A 1 177 ? -9.101 -10.559 38.743 1.00 71.81 177 ARG A N 1
ATOM 1388 C CA . ARG A 1 177 ? -7.644 -10.350 38.716 1.00 71.81 177 ARG A CA 1
ATOM 1389 C C . ARG A 1 177 ? -6.991 -10.609 40.072 1.00 71.81 177 ARG A C 1
ATOM 1391 O O . ARG A 1 177 ? -5.938 -11.234 40.090 1.00 71.81 177 ARG A O 1
ATOM 1398 N N . ARG A 1 178 ? -7.591 -10.152 41.179 1.00 77.62 178 ARG A N 1
ATOM 1399 C CA . ARG A 1 178 ? -7.089 -10.432 42.537 1.00 77.62 178 ARG A CA 1
ATOM 1400 C C . ARG A 1 178 ? -7.132 -11.924 42.852 1.00 77.62 178 ARG A C 1
ATOM 1402 O O . ARG A 1 178 ? -6.111 -12.462 43.249 1.00 77.62 178 ARG A O 1
ATOM 1409 N N . GLU A 1 179 ? -8.245 -12.595 42.566 1.00 79.94 179 GLU A N 1
ATOM 1410 C CA . GLU A 1 179 ? -8.387 -14.047 42.763 1.00 79.94 179 GLU A CA 1
ATOM 1411 C C . GLU A 1 179 ? -7.356 -14.836 41.931 1.00 79.94 179 GLU A C 1
ATOM 1413 O O . GLU A 1 179 ? -6.671 -15.713 42.448 1.00 79.94 179 GLU A O 1
ATOM 1418 N N . GLN A 1 180 ? -7.156 -14.470 40.659 1.00 72.81 180 GLN A N 1
ATOM 1419 C CA . GLN A 1 180 ? -6.130 -15.087 39.806 1.00 72.81 180 GLN A CA 1
ATOM 1420 C C . GLN A 1 180 ? -4.700 -14.795 40.271 1.00 72.81 180 GLN A C 1
ATOM 1422 O O . GLN A 1 180 ? -3.799 -15.599 40.030 1.00 72.81 180 GLN A O 1
ATOM 1427 N N . GLN A 1 181 ? -4.466 -13.640 40.891 1.00 71.19 181 GLN A N 1
ATOM 1428 C CA . GLN A 1 181 ? -3.163 -13.287 41.436 1.00 71.19 181 GLN A CA 1
ATOM 1429 C C . GLN A 1 181 ? -2.876 -14.050 42.732 1.00 71.19 181 GLN A C 1
ATOM 1431 O O . GLN A 1 181 ? -1.783 -14.584 42.873 1.00 71.19 181 GLN A O 1
ATOM 1436 N N . GLU A 1 182 ? -3.861 -14.193 43.617 1.00 79.50 182 GLU A N 1
ATOM 1437 C CA . GLU A 1 182 ? -3.761 -15.025 44.821 1.00 79.50 182 GLU A CA 1
ATOM 1438 C C . GLU A 1 182 ? -3.530 -16.506 44.468 1.00 79.50 182 GLU A C 1
ATOM 1440 O O . GLU A 1 182 ? -2.683 -17.168 45.069 1.00 79.50 182 GLU A O 1
ATOM 1445 N N . GLU A 1 183 ? -4.210 -17.020 43.437 1.00 75.62 183 GLU A N 1
ATOM 1446 C CA . GLU A 1 183 ? -3.991 -18.370 42.900 1.00 75.62 183 GLU A CA 1
ATOM 1447 C C . GLU A 1 183 ? -2.570 -18.535 42.335 1.00 75.62 183 GLU A C 1
ATOM 1449 O O . GLU A 1 183 ? -1.891 -19.522 42.625 1.00 75.62 183 GLU A O 1
ATOM 1454 N N . LYS A 1 184 ? -2.076 -17.547 41.577 1.00 75.75 184 LYS A N 1
ATOM 1455 C CA . LYS A 1 184 ? -0.700 -17.548 41.058 1.00 75.75 184 LYS A CA 1
ATOM 1456 C C . LYS A 1 184 ? 0.340 -17.481 42.168 1.00 75.75 184 LYS A C 1
ATOM 1458 O O . LYS A 1 184 ? 1.301 -18.236 42.114 1.00 75.75 184 LYS A O 1
ATOM 1463 N N . GLU A 1 185 ? 0.144 -16.643 43.182 1.00 76.38 185 GLU A N 1
ATOM 1464 C CA . GLU A 1 185 ? 1.052 -16.544 44.331 1.00 76.38 185 GLU A CA 1
ATOM 1465 C C . GLU A 1 185 ? 1.080 -17.845 45.142 1.00 76.38 185 GLU A C 1
ATOM 1467 O O . GLU A 1 185 ? 2.133 -18.251 45.637 1.00 76.38 185 GLU A O 1
ATOM 1472 N N . ARG A 1 186 ? -0.055 -18.545 45.241 1.00 75.31 186 ARG A N 1
ATOM 1473 C CA . ARG A 1 186 ? -0.126 -19.877 45.849 1.00 75.31 186 ARG A CA 1
ATOM 1474 C C . ARG A 1 186 ? 0.665 -20.908 45.036 1.00 75.31 186 ARG A C 1
ATOM 1476 O O . ARG A 1 186 ? 1.492 -21.616 45.606 1.00 75.31 186 ARG A O 1
ATOM 1483 N N . GLN A 1 187 ? 0.479 -20.929 43.717 1.00 70.12 187 GLN A N 1
ATOM 1484 C CA . GLN A 1 187 ? 1.221 -21.808 42.802 1.00 70.12 187 GLN A CA 1
ATOM 1485 C C . GLN A 1 187 ? 2.721 -21.467 42.739 1.00 70.12 187 GLN A C 1
ATOM 1487 O O . GLN A 1 187 ? 3.553 -22.342 42.512 1.00 70.12 187 GLN A O 1
ATOM 1492 N N . GLU A 1 188 ? 3.093 -20.204 42.942 1.00 64.56 188 GLU A N 1
ATOM 1493 C CA . GLU A 1 188 ? 4.481 -19.740 42.948 1.00 64.56 188 GLU A CA 1
ATOM 1494 C C . GLU A 1 188 ? 5.191 -20.089 44.262 1.00 64.56 188 GLU A C 1
ATOM 1496 O O . GLU A 1 188 ? 6.325 -20.568 44.230 1.00 64.56 188 GLU A O 1
ATOM 1501 N N . LYS A 1 189 ? 4.508 -19.977 45.410 1.00 68.56 189 LYS A N 1
ATOM 1502 C CA . LYS A 1 189 ? 5.010 -20.490 46.699 1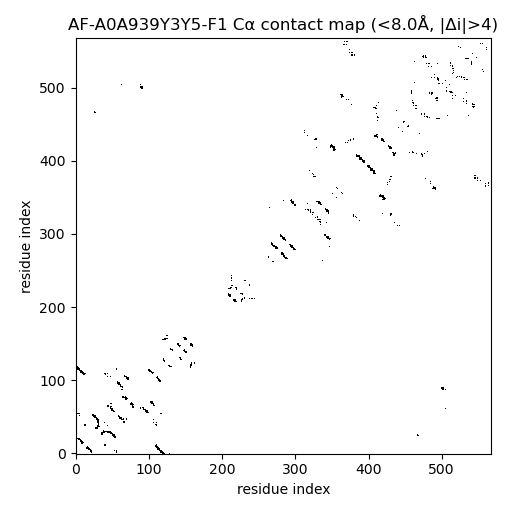.00 68.56 189 LYS A CA 1
ATOM 1503 C C . LYS A 1 189 ? 5.219 -22.005 46.678 1.00 68.56 189 LYS A C 1
ATOM 1505 O O . LYS A 1 189 ? 6.189 -22.487 47.254 1.00 68.56 189 LYS A O 1
ATOM 1510 N N . GLU A 1 190 ? 4.362 -22.749 45.979 1.00 64.00 190 GLU A N 1
ATOM 1511 C CA . GLU A 1 190 ? 4.544 -24.192 45.761 1.00 64.00 190 GLU A CA 1
ATOM 1512 C C . GLU A 1 190 ? 5.773 -24.503 44.880 1.00 64.00 190 GLU A C 1
ATOM 1514 O O . GLU A 1 190 ? 6.437 -25.518 45.087 1.00 64.00 190 GLU A O 1
ATOM 1519 N N . ARG A 1 191 ? 6.139 -23.605 43.953 1.00 55.03 191 ARG A N 1
ATOM 1520 C CA . ARG A 1 191 ? 7.316 -23.740 43.069 1.00 55.03 191 ARG A CA 1
ATOM 1521 C C . ARG A 1 191 ? 8.636 -23.279 43.699 1.00 55.03 191 ARG A C 1
ATOM 1523 O O . ARG A 1 191 ? 9.687 -23.766 43.294 1.00 55.03 191 ARG A O 1
ATOM 1530 N N . GLN A 1 192 ? 8.609 -22.386 44.690 1.00 54.59 192 GLN A N 1
ATOM 1531 C CA . GLN A 1 192 ? 9.808 -21.877 45.383 1.00 54.59 192 GLN A CA 1
ATOM 1532 C C . GLN A 1 192 ? 10.481 -22.900 46.326 1.00 54.59 192 GLN A C 1
ATOM 1534 O O . GLN A 1 192 ? 11.561 -22.632 46.844 1.00 54.59 192 GLN A O 1
ATOM 1539 N N . ASN A 1 193 ? 9.909 -24.097 46.502 1.00 52.62 193 ASN A N 1
ATOM 1540 C CA . ASN A 1 193 ? 10.503 -25.203 47.267 1.00 52.62 193 ASN A CA 1
ATOM 1541 C C . ASN A 1 193 ? 11.551 -26.036 46.484 1.00 52.62 193 ASN A C 1
ATOM 1543 O O . ASN A 1 193 ? 11.837 -27.173 46.863 1.00 52.62 193 ASN A O 1
ATOM 1547 N N . HIS A 1 194 ? 12.140 -25.516 45.400 1.00 44.31 194 HIS A N 1
ATOM 1548 C CA . HIS A 1 194 ? 13.292 -26.124 44.707 1.00 44.31 194 HIS A CA 1
ATOM 1549 C C . HIS A 1 194 ? 14.445 -25.111 44.539 1.00 44.31 194 HIS A C 1
ATOM 1551 O O . HIS A 1 194 ? 14.177 -23.924 44.348 1.00 44.31 194 HIS A O 1
ATOM 1557 N N . PRO A 1 195 ? 15.728 -25.529 44.627 1.00 39.16 195 PRO A N 1
ATOM 1558 C CA . PRO A 1 195 ? 16.840 -24.610 44.888 1.00 39.16 195 PRO A CA 1
ATOM 1559 C C . PRO A 1 195 ? 17.344 -23.885 43.625 1.00 39.16 195 PRO A C 1
ATOM 1561 O O . PRO A 1 195 ? 17.521 -24.505 42.578 1.00 39.16 195 PRO A O 1
ATOM 1564 N N . GLN A 1 196 ? 17.634 -22.582 43.750 1.00 37.81 196 GLN A N 1
ATOM 1565 C CA . GLN A 1 196 ? 18.238 -21.717 42.719 1.00 37.81 196 GLN A CA 1
ATOM 1566 C C . GLN A 1 196 ? 19.789 -21.747 42.713 1.00 37.81 196 GLN A C 1
ATOM 1568 O O . GLN A 1 196 ? 20.388 -21.928 43.775 1.00 37.81 196 GLN A O 1
ATOM 1573 N N . PRO A 1 197 ? 20.453 -21.461 41.568 1.00 34.72 197 PRO A N 1
ATOM 1574 C CA . PRO A 1 197 ? 21.863 -21.052 41.489 1.00 34.72 197 PRO A CA 1
ATOM 1575 C C . PRO A 1 197 ? 22.063 -19.507 41.555 1.00 34.72 197 PRO A C 1
ATOM 1577 O O . PRO A 1 197 ? 21.083 -18.767 41.467 1.00 34.72 197 PRO A O 1
ATOM 1580 N N . PRO A 1 198 ? 23.308 -19.004 41.751 1.00 41.06 198 PRO A N 1
ATOM 1581 C CA . PRO A 1 198 ? 23.585 -17.772 42.510 1.00 41.06 198 PRO A CA 1
ATOM 1582 C C . PRO A 1 198 ? 23.739 -16.454 41.713 1.00 41.06 198 PRO A C 1
ATOM 1584 O O . PRO A 1 198 ? 23.797 -16.430 40.487 1.00 41.06 198 PRO A O 1
ATOM 1587 N N . ALA A 1 199 ? 23.797 -15.366 42.496 1.00 37.91 199 ALA A N 1
ATOM 1588 C CA . ALA A 1 199 ? 23.591 -13.943 42.200 1.00 37.91 199 ALA A CA 1
ATOM 1589 C C . ALA A 1 199 ? 24.751 -13.151 41.539 1.00 37.91 199 ALA A C 1
ATOM 1591 O O . ALA A 1 199 ? 25.895 -13.594 41.483 1.00 37.91 199 ALA A O 1
ATOM 1592 N N . ALA A 1 200 ? 24.397 -11.939 41.080 1.00 34.50 200 ALA A N 1
ATOM 1593 C CA . ALA A 1 200 ? 25.197 -10.944 40.354 1.00 34.50 200 ALA A CA 1
ATOM 1594 C C . ALA A 1 200 ? 26.086 -10.012 41.229 1.00 34.50 200 ALA A C 1
ATOM 1596 O O . ALA A 1 200 ? 25.943 -9.953 42.447 1.00 34.50 200 ALA A O 1
ATOM 1597 N N . GLU A 1 201 ? 26.986 -9.292 40.541 1.00 34.50 201 GLU A N 1
ATOM 1598 C CA . GLU A 1 201 ? 28.127 -8.432 40.951 1.00 34.50 201 GLU A CA 1
ATOM 1599 C C . GLU A 1 201 ? 27.847 -7.167 41.829 1.00 34.50 201 GLU A C 1
ATOM 1601 O O . GLU A 1 201 ? 26.696 -6.751 41.953 1.00 34.50 201 GLU A O 1
ATOM 1606 N N . PRO A 1 202 ? 28.893 -6.534 42.438 1.00 43.34 202 PRO A N 1
ATOM 1607 C CA . PRO A 1 202 ? 28.800 -5.745 43.683 1.00 43.34 202 PRO A CA 1
ATOM 1608 C C . PRO A 1 202 ? 28.587 -4.217 43.540 1.00 43.34 202 PRO A C 1
ATOM 1610 O O . PRO A 1 202 ? 28.986 -3.590 42.558 1.00 43.34 202 PRO A O 1
ATOM 1613 N N . GLU A 1 203 ? 28.010 -3.604 44.585 1.00 45.75 203 GLU A N 1
ATOM 1614 C CA . GLU A 1 203 ? 27.722 -2.162 44.736 1.00 45.75 203 GLU A CA 1
ATOM 1615 C C . GLU A 1 203 ? 28.957 -1.310 45.132 1.00 45.75 203 GLU A C 1
ATOM 1617 O O . GLU A 1 203 ? 29.896 -1.791 45.768 1.00 45.75 203 GLU A O 1
ATOM 1622 N N . LEU A 1 204 ? 28.966 -0.020 44.751 1.00 53.59 204 LEU A N 1
ATOM 1623 C CA . LEU A 1 204 ? 30.049 0.943 45.036 1.00 53.59 204 LEU A CA 1
ATOM 1624 C C . LEU A 1 204 ? 29.973 1.524 46.473 1.00 53.59 204 LEU A C 1
ATOM 1626 O O . LEU A 1 204 ? 28.870 1.663 46.995 1.00 53.59 204 LEU A O 1
ATOM 1630 N N . PRO A 1 205 ? 31.103 1.939 47.092 1.00 57.19 205 PRO A N 1
ATOM 1631 C CA . PRO A 1 205 ? 31.142 2.413 48.484 1.00 57.19 205 PRO A CA 1
ATOM 1632 C C . PRO A 1 205 ? 30.423 3.748 48.752 1.00 57.19 205 PRO A C 1
ATOM 1634 O O . PRO A 1 205 ? 30.377 4.638 47.898 1.00 57.19 205 PRO A O 1
ATOM 1637 N N . ASP A 1 206 ? 29.950 3.902 49.991 1.00 60.69 206 ASP A N 1
ATOM 1638 C CA . ASP A 1 206 ? 29.111 5.008 50.466 1.00 60.69 206 ASP A CA 1
ATOM 1639 C C . ASP A 1 206 ? 29.740 6.407 50.303 1.00 60.69 206 ASP A C 1
ATOM 1641 O O . ASP A 1 206 ? 30.913 6.645 50.600 1.00 60.69 206 ASP A O 1
ATOM 1645 N N . GLY A 1 207 ? 28.928 7.365 49.843 1.00 65.88 207 GLY A N 1
ATOM 1646 C CA . GLY A 1 207 ? 29.297 8.782 49.712 1.00 65.88 207 GLY A CA 1
ATOM 1647 C C . GLY A 1 207 ? 30.053 9.170 48.433 1.00 65.88 207 GLY A C 1
ATOM 1648 O O . GLY A 1 207 ? 30.298 10.358 48.206 1.00 65.88 207 GLY A O 1
ATOM 1649 N N . GLN A 1 208 ? 30.389 8.211 47.566 1.00 70.50 208 GLN A N 1
ATOM 1650 C CA . GLN A 1 208 ? 31.032 8.483 46.280 1.00 70.50 208 GLN A CA 1
ATOM 1651 C C . GLN A 1 208 ? 30.030 8.422 45.120 1.00 70.50 208 GLN A C 1
ATOM 1653 O O . GLN A 1 208 ? 29.156 7.562 45.062 1.00 70.50 208 GLN A O 1
ATOM 1658 N N . LYS A 1 209 ? 30.159 9.339 44.154 1.00 69.19 209 LYS A N 1
ATOM 1659 C CA . LYS A 1 209 ? 29.321 9.383 42.946 1.00 69.19 209 LYS A CA 1
ATOM 1660 C C . LYS A 1 209 ? 30.168 9.238 41.694 1.00 69.19 209 LYS A C 1
ATOM 1662 O O . LYS A 1 209 ? 31.297 9.714 41.633 1.00 69.19 209 LYS A O 1
ATOM 1667 N N . LYS A 1 210 ? 29.606 8.646 40.642 1.00 74.50 210 LYS A N 1
ATOM 1668 C CA . LYS A 1 210 ? 30.214 8.650 39.305 1.00 74.50 210 LYS A CA 1
ATOM 1669 C C . LYS A 1 210 ? 29.923 9.993 38.621 1.00 74.50 210 LYS A C 1
ATOM 1671 O O . LYS A 1 210 ? 28.766 10.363 38.457 1.00 74.50 210 LYS A O 1
ATOM 1676 N N . CYS A 1 211 ? 30.960 10.735 38.236 1.00 68.12 211 CYS A N 1
ATOM 1677 C CA . CYS A 1 211 ? 30.859 12.028 37.554 1.00 68.12 211 CYS A CA 1
ATOM 1678 C C . CYS A 1 211 ? 30.095 11.886 36.234 1.00 68.12 211 CYS A C 1
ATOM 1680 O O . CYS A 1 211 ? 30.501 11.108 35.370 1.00 68.12 211 CYS A O 1
ATOM 1682 N N . ALA A 1 212 ? 29.041 12.683 36.049 1.00 60.59 212 ALA A N 1
ATOM 1683 C CA . ALA A 1 212 ? 28.187 12.625 34.864 1.00 60.59 212 ALA A CA 1
ATOM 1684 C C . ALA A 1 212 ? 28.905 13.027 33.560 1.00 60.59 212 ALA A C 1
ATOM 1686 O O . ALA A 1 212 ? 28.492 12.598 32.490 1.00 60.59 212 ALA A O 1
ATOM 1687 N N . GLY A 1 213 ? 29.984 13.818 33.640 1.00 58.66 213 GLY A N 1
ATOM 1688 C CA . GLY A 1 213 ? 30.729 14.285 32.463 1.00 58.66 213 GLY A CA 1
ATOM 1689 C C . GLY A 1 213 ? 31.879 13.371 32.025 1.00 58.66 213 GLY A C 1
ATOM 1690 O O . GLY A 1 213 ? 32.174 13.285 30.841 1.00 58.66 213 GLY A O 1
ATOM 1691 N N . CYS A 1 214 ? 32.561 12.691 32.955 1.00 66.94 214 CYS A N 1
ATOM 1692 C CA . CYS A 1 214 ? 33.751 11.886 32.625 1.00 66.94 214 CYS A CA 1
ATOM 1693 C C . CYS A 1 214 ? 33.736 10.453 33.167 1.00 66.94 214 CYS A C 1
ATOM 1695 O O . CYS A 1 214 ? 34.694 9.715 32.956 1.00 66.94 214 CYS A O 1
ATOM 1697 N N . GLY A 1 215 ? 32.692 10.057 33.900 1.00 67.50 215 GLY A N 1
ATOM 1698 C CA . GLY A 1 215 ? 32.534 8.701 34.420 1.00 67.50 215 GLY A CA 1
ATOM 1699 C C . GLY A 1 215 ? 33.463 8.327 35.580 1.00 67.50 215 GLY A C 1
ATOM 1700 O O . GLY A 1 215 ? 33.408 7.190 36.040 1.00 67.50 215 GLY A O 1
ATOM 1701 N N . LYS A 1 216 ? 34.307 9.243 36.074 1.00 77.00 216 LYS A N 1
ATOM 1702 C CA . LYS A 1 216 ? 35.176 8.991 37.235 1.00 77.00 216 LYS A CA 1
ATOM 1703 C C . LYS A 1 216 ? 34.395 9.077 38.537 1.00 77.00 216 LYS A C 1
ATOM 1705 O O . LYS A 1 216 ? 33.560 9.963 38.692 1.00 77.00 216 LYS A O 1
ATOM 1710 N N . ILE A 1 217 ? 34.703 8.198 39.477 1.00 78.94 217 ILE A N 1
ATOM 1711 C CA . ILE A 1 217 ? 34.142 8.259 40.824 1.00 78.94 217 ILE A CA 1
ATOM 1712 C C . ILE A 1 217 ? 34.791 9.432 41.576 1.00 78.94 217 ILE A C 1
ATOM 1714 O O . ILE A 1 217 ? 36.001 9.635 41.483 1.00 78.94 217 ILE A O 1
ATOM 1718 N N . PHE A 1 218 ? 33.987 10.247 42.251 1.00 80.38 218 PHE A N 1
ATOM 1719 C CA . PHE A 1 218 ? 34.438 11.404 43.018 1.00 80.38 218 PHE A CA 1
ATOM 1720 C C . PHE A 1 218 ? 33.521 11.654 44.217 1.00 80.38 218 PHE A C 1
ATOM 1722 O O . PHE A 1 218 ? 32.369 11.215 44.240 1.00 80.38 218 PHE A O 1
ATOM 1729 N N . THR A 1 219 ? 34.026 12.408 45.189 1.00 81.31 219 THR A N 1
ATOM 1730 C CA . THR A 1 219 ? 33.243 12.865 46.338 1.00 81.31 219 THR A CA 1
ATOM 1731 C C . THR A 1 219 ? 32.700 14.265 46.044 1.00 81.31 219 THR A C 1
ATOM 1733 O O . THR A 1 219 ? 33.493 15.177 45.783 1.00 81.31 219 THR A O 1
ATOM 1736 N N . PRO A 1 220 ? 31.374 14.462 46.020 1.00 70.56 220 PRO A N 1
ATOM 1737 C CA . PRO A 1 220 ? 30.793 15.751 45.679 1.00 70.56 220 PRO A CA 1
ATOM 1738 C C . PRO A 1 220 ? 30.909 16.742 46.845 1.00 70.56 220 PRO A C 1
ATOM 1740 O O . PRO A 1 220 ? 30.713 16.386 48.002 1.00 70.56 220 PRO A O 1
ATOM 1743 N N . SER A 1 221 ? 31.204 18.008 46.536 1.00 64.69 221 SER A N 1
ATOM 1744 C CA . SER A 1 221 ? 31.297 19.094 47.528 1.00 64.69 221 SER A CA 1
ATOM 1745 C C . SER A 1 221 ? 29.934 19.585 48.040 1.00 64.69 221 SER A C 1
ATOM 1747 O O . SER A 1 221 ? 29.877 20.264 49.059 1.00 64.69 221 SER A O 1
ATOM 1749 N N . ALA A 1 222 ? 28.846 19.237 47.346 1.00 60.31 222 ALA A N 1
ATOM 1750 C CA . ALA A 1 222 ? 27.458 19.447 47.757 1.00 60.31 222 ALA A CA 1
ATOM 1751 C C . ALA A 1 222 ? 26.583 18.300 47.207 1.00 60.31 222 ALA A C 1
ATOM 1753 O O . ALA A 1 222 ? 26.928 17.755 46.154 1.00 60.31 222 ALA A O 1
ATOM 1754 N N . PRO A 1 223 ? 25.457 17.933 47.853 1.00 54.41 223 PRO A N 1
ATOM 1755 C CA . PRO A 1 223 ? 24.648 16.761 47.484 1.00 54.41 223 PRO A CA 1
ATOM 1756 C C . PRO A 1 223 ? 24.198 16.750 46.016 1.00 54.41 223 PRO A C 1
ATOM 1758 O O . PRO A 1 223 ? 24.132 15.689 45.389 1.00 54.41 223 PRO A O 1
ATOM 1761 N N . ASP A 1 224 ? 23.972 17.934 45.453 1.00 49.44 224 ASP A N 1
ATOM 1762 C CA . ASP A 1 224 ? 23.389 18.131 44.122 1.00 49.44 224 ASP A CA 1
ATOM 1763 C C . ASP A 1 224 ? 24.461 18.209 43.022 1.00 49.44 224 ASP A C 1
ATOM 1765 O O . ASP A 1 224 ? 24.164 18.274 41.827 1.00 49.44 224 ASP A O 1
ATOM 1769 N N . ASN A 1 225 ? 25.736 18.190 43.419 1.00 61.12 225 ASN A N 1
ATOM 1770 C CA . ASN A 1 225 ? 26.857 18.380 42.519 1.00 61.12 225 ASN A CA 1
ATOM 1771 C C . ASN A 1 225 ? 27.224 17.044 41.855 1.00 61.12 225 ASN A C 1
ATOM 1773 O O . ASN A 1 225 ? 27.872 16.190 42.455 1.00 61.12 225 ASN A O 1
ATOM 1777 N N . ASN A 1 226 ? 26.795 16.841 40.607 1.00 60.84 226 ASN A N 1
ATOM 1778 C CA . ASN A 1 226 ? 26.996 15.583 39.866 1.00 60.84 226 ASN A CA 1
ATOM 1779 C C . ASN A 1 226 ? 28.184 15.628 38.877 1.00 60.84 226 ASN A C 1
ATOM 1781 O O . ASN A 1 226 ? 28.393 14.690 38.102 1.00 60.84 226 ASN A O 1
ATOM 1785 N N . LEU A 1 227 ? 28.979 16.703 38.906 1.00 61.91 227 LEU A N 1
ATOM 1786 C CA . LEU A 1 227 ? 30.205 16.875 38.122 1.00 61.91 227 LEU A CA 1
ATOM 1787 C C . LEU A 1 227 ? 31.409 17.048 39.053 1.00 61.91 227 LEU A C 1
ATOM 1789 O O . LEU A 1 227 ? 31.345 17.784 40.035 1.00 61.91 227 LEU A O 1
ATOM 1793 N N . CYS A 1 228 ? 32.527 16.392 38.734 1.00 72.25 228 CYS A N 1
ATOM 1794 C CA . CYS A 1 228 ? 33.755 16.546 39.510 1.00 72.25 228 CYS A CA 1
ATOM 1795 C C . CYS A 1 228 ? 34.375 17.946 39.312 1.00 72.25 228 CYS A C 1
ATOM 1797 O O . CYS A 1 228 ? 34.159 18.559 38.259 1.00 72.25 228 CYS A O 1
ATOM 1799 N N . PRO A 1 229 ? 35.205 18.438 40.256 1.00 72.12 229 PRO A N 1
ATOM 1800 C CA . PRO A 1 229 ? 35.786 19.785 40.194 1.00 72.12 229 PRO A CA 1
ATOM 1801 C C . PRO A 1 229 ? 36.515 20.093 38.875 1.00 72.12 229 PRO A C 1
ATOM 1803 O O . PRO A 1 229 ? 36.410 21.195 38.343 1.00 72.12 229 PRO A O 1
ATOM 1806 N N . ALA A 1 230 ? 37.179 19.090 38.288 1.00 68.88 230 ALA A N 1
ATOM 1807 C CA . ALA A 1 230 ? 37.869 19.220 37.003 1.00 68.88 230 ALA A CA 1
ATOM 1808 C C . ALA A 1 230 ? 36.917 19.399 35.803 1.00 68.88 230 ALA A C 1
ATOM 1810 O O . ALA A 1 230 ? 37.273 20.063 34.833 1.00 68.88 230 ALA A O 1
ATOM 1811 N N . CYS A 1 231 ? 35.714 18.812 35.843 1.00 57.19 231 CYS A N 1
ATOM 1812 C CA . CYS A 1 231 ? 34.703 19.006 34.795 1.00 57.19 231 CYS A CA 1
ATOM 1813 C C . CYS A 1 231 ? 33.927 20.314 34.986 1.00 57.19 231 CYS A C 1
ATOM 1815 O O . CYS A 1 231 ? 33.527 20.918 33.997 1.00 57.19 231 CYS A O 1
ATOM 1817 N N . LEU A 1 232 ? 33.765 20.777 36.231 1.00 60.41 232 LEU A N 1
ATOM 1818 C CA . LEU A 1 232 ? 33.109 22.048 36.549 1.00 60.41 232 LEU A CA 1
ATOM 1819 C C . LEU A 1 232 ? 33.903 23.266 36.032 1.00 60.41 232 LEU A C 1
ATOM 1821 O O . LEU A 1 232 ? 33.316 24.268 35.640 1.00 60.41 232 LEU A O 1
ATOM 1825 N N . ALA A 1 233 ? 35.236 23.161 35.983 1.00 58.97 233 ALA A N 1
ATOM 1826 C CA . ALA A 1 233 ? 36.132 24.221 35.515 1.00 58.97 233 ALA A CA 1
ATOM 1827 C C . ALA A 1 233 ? 36.237 24.343 33.976 1.00 58.97 233 ALA A C 1
ATOM 1829 O O . ALA A 1 233 ? 36.887 25.263 33.481 1.00 58.97 233 ALA A O 1
ATOM 1830 N N . ASN A 1 234 ? 35.618 23.440 33.200 1.00 54.72 234 ASN A N 1
ATOM 1831 C CA . ASN A 1 234 ? 35.713 23.421 31.737 1.00 54.72 234 ASN A CA 1
ATOM 1832 C C . ASN A 1 234 ? 34.335 23.607 31.076 1.00 54.72 234 ASN A C 1
ATOM 1834 O O . ASN A 1 234 ? 33.521 22.683 31.036 1.00 54.72 234 ASN A O 1
ATOM 1838 N N . ARG A 1 235 ? 34.104 24.792 30.490 1.00 44.19 235 ARG A N 1
ATOM 1839 C CA . ARG A 1 235 ? 32.830 25.200 29.863 1.00 44.19 235 ARG A CA 1
ATOM 1840 C C . ARG A 1 235 ? 32.281 24.211 28.821 1.00 44.19 235 ARG A C 1
ATOM 1842 O O . ARG A 1 235 ? 31.065 24.079 28.734 1.00 44.19 235 ARG A O 1
ATOM 1849 N N . ALA A 1 236 ? 33.130 23.492 28.082 1.00 45.00 236 ALA A N 1
ATOM 1850 C CA . ALA A 1 236 ? 32.679 22.516 27.081 1.00 45.00 236 ALA A CA 1
ATOM 1851 C C . ALA A 1 236 ? 32.061 21.253 27.714 1.00 45.00 236 ALA A C 1
ATOM 1853 O O . ALA A 1 236 ? 31.069 20.735 27.217 1.00 45.00 236 ALA A O 1
ATOM 1854 N N . ARG A 1 237 ? 32.584 20.797 28.862 1.00 47.94 237 ARG A N 1
ATOM 1855 C CA . ARG A 1 237 ? 32.082 19.598 29.564 1.00 47.94 237 ARG A CA 1
ATOM 1856 C C . ARG A 1 237 ? 30.904 19.872 30.495 1.00 47.94 237 ARG A C 1
ATOM 1858 O O . ARG A 1 237 ? 30.195 18.944 30.880 1.00 47.94 237 ARG A O 1
ATOM 1865 N N . VAL A 1 238 ? 30.677 21.136 30.844 1.00 43.66 238 VAL A N 1
ATOM 1866 C CA . VAL A 1 238 ? 29.463 21.565 31.549 1.00 43.66 238 VAL A CA 1
ATOM 1867 C C . VAL A 1 238 ? 28.233 21.376 30.653 1.00 43.66 238 VAL A C 1
ATOM 1869 O O . VAL A 1 238 ? 27.206 20.917 31.146 1.00 43.66 238 VAL A O 1
ATOM 1872 N N . LEU A 1 239 ? 28.346 21.620 29.339 1.00 41.03 239 LEU A N 1
ATOM 1873 C CA . LEU A 1 239 ? 27.271 21.341 28.377 1.00 41.03 239 LEU A CA 1
ATOM 1874 C C . LEU A 1 239 ? 26.940 19.841 28.291 1.00 41.03 239 LEU A C 1
ATOM 1876 O O . LEU A 1 239 ? 25.766 19.485 28.360 1.00 41.03 239 LEU A O 1
ATOM 1880 N N . ASP A 1 240 ? 27.946 18.962 28.247 1.00 45.47 240 ASP A N 1
ATOM 1881 C CA . ASP A 1 240 ? 27.732 17.503 28.262 1.00 45.47 240 ASP A CA 1
ATOM 1882 C C . ASP A 1 240 ? 27.036 17.034 29.556 1.00 45.47 240 ASP A C 1
ATOM 1884 O O . ASP A 1 240 ? 26.142 16.186 29.528 1.00 45.47 240 ASP A O 1
ATOM 1888 N N . GLY A 1 241 ? 27.387 17.633 30.700 1.00 40.72 241 GLY A N 1
ATOM 1889 C CA . GLY A 1 241 ? 26.747 17.362 31.991 1.00 40.72 241 GLY A CA 1
ATOM 1890 C C . GLY A 1 241 ? 25.292 17.843 32.082 1.00 40.72 241 GLY A C 1
ATOM 1891 O O . GLY A 1 241 ? 24.446 17.140 32.638 1.00 40.72 241 GLY A O 1
ATOM 1892 N N . VAL A 1 242 ? 24.977 19.007 31.504 1.00 42.62 242 VAL A N 1
ATOM 1893 C CA . VAL A 1 242 ? 23.606 19.548 31.433 1.00 42.62 242 VAL A CA 1
ATOM 1894 C C . VAL A 1 242 ? 22.742 18.722 30.473 1.00 42.62 242 VAL A C 1
ATOM 1896 O O . VAL A 1 242 ? 21.605 18.386 30.809 1.00 42.62 242 VAL A O 1
ATOM 1899 N N . MET A 1 243 ? 23.292 18.289 29.334 1.00 39.84 243 MET A N 1
ATOM 1900 C CA . MET A 1 243 ? 22.612 17.381 28.398 1.00 39.84 243 MET A CA 1
ATOM 1901 C C . MET A 1 243 ? 22.368 15.991 29.012 1.00 39.84 243 MET A C 1
ATOM 1903 O O . MET A 1 243 ? 21.339 15.363 28.752 1.00 39.84 243 MET A O 1
ATOM 1907 N N . ALA A 1 244 ? 23.254 15.514 29.893 1.00 45.88 244 ALA A N 1
ATOM 1908 C CA . ALA A 1 244 ? 23.031 14.291 30.663 1.00 45.88 244 ALA A CA 1
ATOM 1909 C C . ALA A 1 244 ? 21.936 14.450 31.741 1.00 45.88 244 ALA A C 1
ATOM 1911 O O . ALA A 1 244 ? 21.157 13.518 31.937 1.00 45.88 244 ALA A O 1
ATOM 1912 N N . MET A 1 245 ? 21.823 15.613 32.400 1.00 35.38 245 MET A N 1
ATOM 1913 C CA . MET A 1 245 ? 20.765 15.902 33.387 1.00 35.38 245 MET A CA 1
ATOM 1914 C C . MET A 1 245 ? 19.376 16.069 32.759 1.00 35.38 245 MET A C 1
ATOM 1916 O O . MET A 1 245 ? 18.402 15.542 33.296 1.00 35.38 245 MET A O 1
ATOM 1920 N N . LEU A 1 246 ? 19.270 16.737 31.606 1.00 37.28 246 LEU A N 1
ATOM 1921 C CA . LEU A 1 246 ? 18.003 16.869 30.871 1.00 37.28 246 LEU A CA 1
ATOM 1922 C C . LEU A 1 246 ? 17.468 15.506 30.390 1.00 37.28 246 LEU A C 1
ATOM 1924 O O . LEU A 1 246 ? 16.259 15.312 30.279 1.00 37.28 246 LEU A O 1
ATOM 1928 N N . ASN A 1 247 ? 18.351 14.516 30.237 1.00 40.25 247 ASN A N 1
ATOM 1929 C CA . ASN A 1 247 ? 17.991 13.127 29.961 1.00 40.25 247 ASN A CA 1
ATOM 1930 C C . ASN A 1 247 ? 17.522 12.325 31.198 1.00 40.25 247 ASN A C 1
ATOM 1932 O O . ASN A 1 247 ? 17.024 11.213 31.036 1.00 40.25 247 ASN A O 1
ATOM 1936 N N . ILE A 1 248 ? 17.626 12.841 32.431 1.00 36.78 248 ILE A N 1
ATOM 1937 C CA . ILE A 1 248 ? 17.181 12.128 33.650 1.00 36.78 248 ILE A CA 1
ATOM 1938 C C . ILE A 1 248 ? 15.657 12.231 33.845 1.00 36.78 248 ILE A C 1
ATOM 1940 O O . ILE A 1 248 ? 15.030 11.250 34.251 1.00 36.78 248 ILE A O 1
ATOM 1944 N N . ASN A 1 249 ? 15.031 13.354 33.474 1.00 33.09 249 ASN A N 1
ATOM 1945 C CA . ASN A 1 249 ? 13.568 13.501 33.543 1.00 33.09 249 ASN A CA 1
ATOM 1946 C C . ASN A 1 249 ? 12.841 12.682 32.461 1.00 33.09 249 ASN A C 1
ATOM 1948 O O . ASN A 1 249 ? 11.757 12.165 32.714 1.00 33.09 249 ASN A O 1
ATOM 1952 N N . ALA A 1 250 ? 13.482 12.446 31.312 1.00 31.56 250 ALA A N 1
ATOM 1953 C CA . ALA A 1 250 ? 13.012 11.490 30.305 1.00 31.56 250 ALA A CA 1
ATOM 1954 C C . ALA A 1 250 ? 13.191 10.016 30.740 1.00 31.56 250 ALA A C 1
ATOM 1956 O O . ALA A 1 250 ? 12.425 9.147 30.330 1.00 31.56 250 ALA A O 1
ATOM 1957 N N . ARG A 1 251 ? 14.162 9.723 31.621 1.00 35.41 251 ARG A N 1
ATOM 1958 C CA . ARG A 1 251 ? 14.462 8.361 32.105 1.00 35.41 251 ARG A CA 1
ATOM 1959 C C . ARG A 1 251 ? 13.607 7.899 33.288 1.00 35.41 251 ARG A C 1
ATOM 1961 O O . ARG A 1 251 ? 13.431 6.695 33.445 1.00 35.41 251 ARG A O 1
ATOM 1968 N N . LYS A 1 252 ? 13.009 8.799 34.082 1.00 30.02 252 LYS A N 1
ATOM 1969 C CA . LYS A 1 252 ? 12.040 8.408 35.134 1.00 30.02 252 LYS A CA 1
ATOM 1970 C C . LYS A 1 252 ? 10.682 7.952 34.575 1.00 30.02 252 LYS A C 1
ATOM 1972 O O . LYS A 1 252 ? 10.032 7.129 35.205 1.00 30.02 252 LYS A O 1
ATOM 1977 N N . ALA A 1 253 ? 10.308 8.386 33.368 1.00 33.12 253 ALA A N 1
ATOM 1978 C CA . ALA A 1 253 ? 9.166 7.838 32.619 1.00 33.12 253 ALA A CA 1
ATOM 1979 C C . ALA A 1 253 ? 9.506 6.541 31.845 1.00 33.12 253 ALA A C 1
ATOM 1981 O O . ALA A 1 253 ? 8.621 5.899 31.289 1.00 33.12 253 ALA A O 1
ATOM 1982 N N . GLN A 1 254 ? 10.785 6.141 31.828 1.00 34.38 254 GLN A N 1
ATOM 1983 C CA . GLN A 1 254 ? 11.309 4.937 31.169 1.00 34.38 254 GLN A CA 1
ATOM 1984 C C . GLN A 1 254 ? 11.992 3.974 32.158 1.00 34.38 254 GLN A C 1
ATOM 1986 O O . GLN A 1 254 ? 12.851 3.180 31.762 1.00 34.38 254 GLN A O 1
ATOM 1991 N N . GLN A 1 255 ? 11.614 3.989 33.444 1.00 31.94 255 GLN A N 1
ATOM 1992 C CA . GLN A 1 255 ? 11.951 2.870 34.325 1.00 31.94 255 GLN A CA 1
ATOM 1993 C C . GLN A 1 255 ? 11.106 1.658 33.942 1.00 31.94 255 GLN A C 1
ATOM 1995 O O . GLN A 1 255 ? 9.988 1.443 34.402 1.00 31.94 255 GLN A O 1
ATOM 2000 N N . LYS A 1 256 ? 11.712 0.875 33.049 1.00 33.34 256 LYS A N 1
ATOM 2001 C CA . LYS A 1 256 ? 11.506 -0.550 32.850 1.00 33.34 256 LYS A CA 1
ATOM 2002 C C . LYS A 1 256 ? 11.132 -1.238 34.178 1.00 33.34 256 LYS A C 1
ATOM 2004 O O . LYS A 1 256 ? 12.011 -1.579 34.962 1.00 33.34 256 LYS A O 1
ATOM 2009 N N . LYS A 1 257 ? 9.853 -1.586 34.358 1.00 26.72 257 LYS A N 1
ATOM 2010 C CA . LYS A 1 257 ? 9.576 -3.019 34.544 1.00 26.72 257 LYS A CA 1
ATOM 2011 C C . LYS A 1 257 ? 10.099 -3.690 33.275 1.00 26.72 257 LYS A C 1
ATOM 2013 O O . LYS A 1 257 ? 9.885 -3.108 32.207 1.00 26.72 257 LYS A O 1
ATOM 2018 N N . PRO A 1 258 ? 10.832 -4.811 33.351 1.00 31.78 258 PRO A N 1
ATOM 2019 C CA . PRO A 1 258 ? 11.277 -5.476 32.140 1.00 31.78 258 PRO A CA 1
ATOM 2020 C C . PRO A 1 258 ? 10.039 -5.659 31.261 1.00 31.78 258 PRO A C 1
ATOM 2022 O O . PRO A 1 258 ? 9.065 -6.284 31.680 1.00 31.78 258 PRO A O 1
ATOM 2025 N N . ALA A 1 259 ? 10.038 -5.018 30.087 1.00 38.50 259 ALA A N 1
ATOM 2026 C CA . ALA A 1 259 ? 9.198 -5.480 29.001 1.00 38.50 259 ALA A CA 1
ATOM 2027 C C . ALA A 1 259 ? 9.536 -6.963 28.908 1.00 38.50 259 ALA A C 1
ATOM 2029 O O . ALA A 1 259 ? 10.722 -7.279 28.777 1.00 38.50 259 ALA A O 1
ATOM 2030 N N . GLY A 1 260 ? 8.549 -7.833 29.147 1.00 34.44 260 GLY A N 1
ATOM 2031 C CA . GLY A 1 260 ? 8.763 -9.271 29.066 1.00 34.44 260 GLY A CA 1
ATOM 2032 C C . GLY A 1 260 ? 9.536 -9.529 27.783 1.00 34.44 260 GLY A C 1
ATOM 2033 O O . GLY A 1 260 ? 9.115 -9.074 26.718 1.00 34.44 260 GLY A O 1
ATOM 2034 N N . ASP A 1 261 ? 10.724 -10.111 27.923 1.00 40.25 261 ASP A N 1
ATOM 2035 C CA . ASP A 1 261 ? 11.542 -10.518 26.792 1.00 40.25 261 ASP A CA 1
ATOM 2036 C C . ASP A 1 261 ? 10.617 -11.236 25.800 1.00 40.25 261 ASP A C 1
ATOM 2038 O O . ASP A 1 261 ? 9.871 -12.104 26.233 1.00 40.25 261 ASP A O 1
ATOM 2042 N N . PRO A 1 262 ? 10.579 -10.891 24.503 1.00 45.09 262 PRO A N 1
ATOM 2043 C CA . PRO A 1 262 ? 9.697 -11.566 23.556 1.00 45.09 262 PRO A CA 1
ATOM 2044 C C . PRO A 1 262 ? 10.034 -13.058 23.324 1.00 45.09 262 PRO A C 1
ATOM 2046 O O . PRO A 1 262 ? 9.643 -13.600 22.299 1.00 45.09 262 PRO A O 1
ATOM 2049 N N . SER A 1 263 ? 10.792 -13.727 24.201 1.00 44.59 263 SER A N 1
ATOM 2050 C CA . SER A 1 263 ? 11.120 -15.164 24.191 1.00 44.59 263 SER A CA 1
ATOM 2051 C C . SER A 1 263 ? 9.892 -16.090 24.351 1.00 44.59 263 SER A C 1
ATOM 2053 O O . SER A 1 263 ? 10.014 -17.207 24.832 1.00 44.59 263 SER A O 1
ATOM 2055 N N . ILE A 1 264 ? 8.686 -15.635 23.979 1.00 50.22 264 ILE A N 1
ATOM 2056 C CA . ILE A 1 264 ? 7.408 -16.099 24.541 1.00 50.22 264 ILE A CA 1
ATOM 2057 C C . ILE A 1 264 ? 6.377 -16.483 23.466 1.00 50.22 264 ILE A C 1
ATOM 2059 O O . ILE A 1 264 ? 5.181 -16.234 23.615 1.00 50.22 264 ILE A O 1
ATOM 2063 N N . LEU A 1 265 ? 6.815 -17.141 22.396 1.00 63.22 265 LEU A N 1
ATOM 2064 C CA . LEU A 1 265 ? 5.995 -18.225 21.861 1.00 63.22 265 LEU A CA 1
ATOM 2065 C C . LEU A 1 265 ? 6.598 -19.517 22.392 1.00 63.22 265 LEU A C 1
ATOM 2067 O O . LEU A 1 265 ? 7.715 -19.877 22.026 1.00 63.22 265 LEU A O 1
ATOM 2071 N N . ALA A 1 266 ? 5.886 -20.176 23.306 1.00 67.31 266 ALA A N 1
ATOM 2072 C CA . ALA A 1 266 ? 6.293 -21.490 23.780 1.00 67.31 266 ALA A CA 1
ATOM 2073 C C . ALA A 1 266 ? 6.503 -22.407 22.563 1.00 67.31 266 ALA A C 1
ATOM 2075 O O . ALA A 1 266 ? 5.636 -22.475 21.696 1.00 67.31 266 ALA A O 1
ATOM 2076 N N . GLY A 1 267 ? 7.669 -23.050 22.481 1.00 78.75 267 GLY A N 1
ATOM 2077 C CA . GLY A 1 267 ? 8.039 -23.900 21.346 1.00 78.75 267 GLY A CA 1
ATOM 2078 C C . GLY A 1 267 ? 8.837 -23.216 20.230 1.00 78.75 267 GLY A C 1
ATOM 2079 O O . GLY A 1 267 ? 9.207 -23.905 19.287 1.00 78.75 267 GLY A O 1
ATOM 2080 N N . TYR A 1 268 ? 9.165 -21.919 20.325 1.00 84.75 268 TYR A N 1
ATOM 2081 C CA . TYR A 1 268 ? 10.001 -21.230 19.330 1.00 84.75 268 TYR A CA 1
ATOM 2082 C C . TYR A 1 268 ? 11.226 -20.544 19.950 1.00 84.75 268 TYR A C 1
ATOM 2084 O O . TYR A 1 268 ? 11.114 -19.737 20.873 1.00 84.75 268 TYR A O 1
ATOM 2092 N N . GLU A 1 269 ? 12.406 -20.817 19.396 1.00 88.00 269 GLU A N 1
ATOM 2093 C CA . GLU A 1 269 ? 13.663 -20.144 19.727 1.00 88.00 269 GLU A CA 1
ATOM 2094 C C . GLU A 1 269 ? 13.855 -18.907 18.844 1.00 88.00 269 GLU A C 1
ATOM 2096 O O . GLU A 1 269 ? 13.720 -18.973 17.624 1.00 88.00 269 GLU A O 1
ATOM 2101 N N . LYS A 1 270 ? 14.211 -17.762 19.437 1.00 88.75 270 LYS A N 1
ATOM 2102 C CA . LYS A 1 270 ? 14.623 -16.581 18.665 1.00 88.75 270 LYS A CA 1
ATOM 2103 C C . LYS A 1 270 ? 16.039 -16.751 18.140 1.00 88.75 270 LYS A C 1
ATOM 2105 O O . LYS A 1 270 ? 16.971 -16.893 18.923 1.00 88.75 270 LYS A O 1
ATOM 2110 N N . ILE A 1 271 ? 16.203 -16.592 16.834 1.00 91.75 271 ILE A N 1
ATOM 2111 C CA . ILE A 1 271 ? 17.499 -16.693 16.164 1.00 91.75 271 ILE A CA 1
ATOM 2112 C C . ILE A 1 271 ? 18.104 -15.305 15.937 1.00 91.75 271 ILE A C 1
ATOM 2114 O O . ILE A 1 271 ? 19.232 -15.036 16.343 1.00 91.75 271 ILE A O 1
ATOM 2118 N N . SER A 1 272 ? 17.365 -14.398 15.294 1.00 91.19 272 SER A N 1
ATOM 2119 C CA . SER A 1 272 ? 17.873 -13.062 14.959 1.00 91.19 272 SER A CA 1
ATOM 2120 C C . SER A 1 272 ? 16.750 -12.053 14.719 1.00 91.19 272 SER A C 1
ATOM 2122 O O . SER A 1 272 ? 15.618 -12.419 14.415 1.00 91.19 272 SER A O 1
ATOM 2124 N N . LEU A 1 273 ? 17.049 -10.761 14.862 1.00 88.75 273 LEU A N 1
ATOM 2125 C CA . LEU A 1 273 ? 16.129 -9.688 14.480 1.00 88.75 273 LEU A CA 1
ATOM 2126 C C . LEU A 1 273 ? 16.236 -9.455 12.965 1.00 88.75 273 LEU A C 1
ATOM 2128 O O . LEU A 1 273 ? 17.322 -9.162 12.472 1.00 88.75 273 LEU A O 1
ATOM 2132 N N . LEU A 1 274 ? 15.117 -9.556 12.245 1.00 83.81 274 LEU A N 1
ATOM 2133 C CA . LEU A 1 274 ? 15.038 -9.323 10.796 1.00 83.81 274 LEU A CA 1
ATOM 2134 C C . LEU A 1 274 ? 14.723 -7.863 10.466 1.00 83.81 274 LEU A C 1
ATOM 2136 O O . LEU A 1 274 ? 15.234 -7.318 9.492 1.00 83.81 274 LEU A O 1
ATOM 2140 N N . GLY A 1 275 ? 13.898 -7.209 11.284 1.00 76.12 275 GLY A N 1
ATOM 2141 C CA . GLY A 1 275 ? 13.515 -5.823 11.049 1.00 76.12 275 GLY A CA 1
ATOM 2142 C C . GLY A 1 275 ? 12.801 -5.191 12.234 1.00 76.12 275 GLY A C 1
ATOM 2143 O O . GLY A 1 275 ? 12.151 -5.865 13.031 1.00 76.12 275 GLY A O 1
ATOM 2144 N N . LYS A 1 276 ? 12.912 -3.868 12.344 1.00 73.56 276 LYS A N 1
ATOM 2145 C CA . LYS A 1 276 ? 12.223 -3.064 13.356 1.00 73.56 276 LYS A CA 1
ATOM 2146 C C . LYS A 1 276 ? 11.585 -1.855 12.689 1.00 73.56 276 LYS A C 1
ATOM 2148 O O . LYS A 1 276 ? 12.273 -1.076 12.037 1.00 73.56 276 LYS A O 1
ATOM 2153 N N . GLY A 1 277 ? 10.276 -1.702 12.857 1.00 60.28 277 GLY A N 1
ATOM 2154 C CA . GLY A 1 277 ? 9.496 -0.616 12.268 1.00 60.28 277 GLY A CA 1
ATOM 2155 C C . GLY A 1 277 ? 8.555 0.031 13.278 1.00 60.28 277 GLY A C 1
ATOM 2156 O O . GLY A 1 277 ? 8.493 -0.365 14.440 1.00 60.28 277 GLY A O 1
ATOM 2157 N N . GLY A 1 278 ? 7.774 1.018 12.831 1.00 50.81 278 GLY A N 1
ATOM 2158 C CA . GLY A 1 278 ? 6.815 1.714 13.699 1.00 50.81 278 GLY A CA 1
ATOM 2159 C C . GLY A 1 278 ? 5.712 0.811 14.272 1.00 50.81 278 GLY A C 1
ATOM 2160 O O . GLY A 1 278 ? 5.079 1.178 15.256 1.00 50.81 278 GLY A O 1
ATOM 2161 N N . MET A 1 279 ? 5.466 -0.353 13.658 1.00 56.75 279 MET A N 1
ATOM 2162 C CA . MET A 1 279 ? 4.426 -1.306 14.072 1.00 56.75 279 MET A CA 1
ATOM 2163 C C . MET A 1 279 ? 4.949 -2.391 15.022 1.00 56.75 279 MET A C 1
ATOM 2165 O O . MET A 1 279 ? 4.139 -3.085 15.626 1.00 56.75 279 MET A O 1
ATOM 2169 N N . GLY A 1 280 ? 6.269 -2.541 15.180 1.00 67.12 280 GLY A N 1
ATOM 2170 C CA . GLY A 1 280 ? 6.850 -3.599 16.003 1.00 67.12 280 GLY A CA 1
ATOM 2171 C C . GLY A 1 280 ? 8.155 -4.175 15.455 1.00 67.12 280 GLY A C 1
ATOM 2172 O O . GLY A 1 280 ? 8.862 -3.530 14.677 1.00 67.12 280 GLY A O 1
ATOM 2173 N N . GLU A 1 281 ? 8.476 -5.390 15.888 1.00 80.56 281 GLU A N 1
ATOM 2174 C CA . GLU A 1 281 ? 9.722 -6.096 15.574 1.00 80.56 281 GLU A CA 1
ATOM 2175 C C . GLU A 1 281 ? 9.425 -7.427 14.883 1.00 80.56 281 GLU A C 1
ATOM 2177 O O . GLU A 1 281 ? 8.534 -8.163 15.308 1.00 80.56 281 GLU A O 1
ATOM 2182 N N . VAL A 1 282 ? 10.191 -7.743 13.842 1.00 84.19 282 VAL A N 1
ATOM 2183 C CA . VAL A 1 282 ? 10.131 -9.014 13.117 1.00 84.19 282 VAL A CA 1
ATOM 2184 C C . VAL A 1 282 ? 11.385 -9.810 13.439 1.00 84.19 282 VAL A C 1
ATOM 2186 O O . VAL A 1 282 ? 12.499 -9.332 13.224 1.00 84.19 282 VAL A O 1
ATOM 2189 N N . TRP A 1 283 ? 11.200 -11.019 13.952 1.00 89.00 283 TRP A N 1
ATOM 2190 C CA . TRP A 1 283 ? 12.264 -11.917 14.382 1.00 89.00 283 TRP A CA 1
ATOM 2191 C C . TRP A 1 283 ? 12.288 -13.171 13.513 1.00 89.00 283 TRP A C 1
ATOM 2193 O O . TRP A 1 283 ? 11.239 -13.722 13.200 1.00 89.00 283 TRP A O 1
ATOM 2203 N N . LYS A 1 284 ? 13.479 -13.654 13.170 1.00 92.75 284 LYS A N 1
ATOM 2204 C CA . LYS A 1 284 ? 13.679 -15.026 12.715 1.00 92.75 284 LYS A CA 1
ATOM 2205 C C . LYS A 1 284 ? 13.583 -15.927 13.935 1.00 92.75 284 LYS A C 1
ATOM 2207 O O . LYS A 1 284 ? 14.298 -15.709 14.918 1.00 92.75 284 LYS A O 1
ATOM 2212 N N . VAL A 1 285 ? 12.707 -16.916 13.872 1.00 92.69 285 VAL A N 1
ATOM 2213 C CA . VAL A 1 285 ? 12.511 -17.896 14.938 1.00 92.69 285 VAL A CA 1
ATOM 2214 C C . VAL A 1 285 ? 12.646 -19.305 14.387 1.00 92.69 285 VAL A C 1
ATOM 2216 O O . VAL A 1 285 ? 12.472 -19.516 13.191 1.00 92.69 285 VAL A O 1
ATOM 2219 N N . ARG A 1 286 ? 12.955 -20.263 15.253 1.00 93.12 286 ARG A N 1
ATOM 2220 C CA . ARG A 1 286 ? 13.045 -21.681 14.919 1.00 93.12 286 ARG A CA 1
ATOM 2221 C C . ARG A 1 286 ? 12.087 -22.471 15.794 1.00 93.12 286 ARG A C 1
ATOM 2223 O O . ARG A 1 286 ? 12.099 -22.291 17.009 1.00 93.12 286 ARG A O 1
ATOM 2230 N N . SER A 1 287 ? 11.266 -23.326 15.193 1.00 90.62 287 SER A N 1
ATOM 2231 C CA . SER A 1 287 ? 10.452 -24.276 15.951 1.00 90.62 287 SER A CA 1
ATOM 2232 C C . SER A 1 287 ? 11.365 -25.267 16.667 1.00 90.62 287 SER A C 1
ATOM 2234 O O . SER A 1 287 ? 12.230 -25.882 16.046 1.00 90.62 287 SER A O 1
ATOM 2236 N N . MET A 1 288 ? 11.168 -25.433 17.970 1.00 88.19 288 MET A N 1
ATOM 2237 C CA . MET A 1 288 ? 11.909 -26.400 18.780 1.00 88.19 288 MET A CA 1
ATOM 2238 C C . MET A 1 288 ? 11.491 -27.843 18.476 1.00 88.19 288 MET A C 1
ATOM 2240 O O . MET A 1 288 ? 12.286 -28.756 18.685 1.00 88.19 288 MET A O 1
ATOM 2244 N N . ASP A 1 289 ? 10.272 -28.041 17.965 1.00 87.62 289 ASP A N 1
ATOM 2245 C CA . ASP A 1 289 ? 9.725 -29.365 17.665 1.00 87.62 289 ASP A CA 1
ATOM 2246 C C . ASP A 1 289 ? 10.164 -29.866 16.282 1.00 87.62 289 ASP A C 1
ATOM 2248 O O . ASP A 1 289 ? 10.541 -31.029 16.140 1.00 87.62 289 ASP A O 1
ATOM 2252 N N . THR A 1 290 ? 10.133 -29.001 15.257 1.00 91.69 290 THR A N 1
ATOM 2253 C CA . THR A 1 290 ? 10.456 -29.387 13.867 1.00 91.69 290 THR A CA 1
ATOM 2254 C C . THR A 1 290 ? 11.840 -28.937 13.402 1.00 91.69 290 THR A C 1
ATOM 2256 O O . THR A 1 290 ? 12.356 -29.461 12.418 1.00 91.69 290 THR A O 1
ATOM 2259 N N . GLY A 1 291 ? 12.462 -27.971 14.083 1.00 90.00 291 GLY A N 1
ATOM 2260 C CA . GLY A 1 291 ? 13.709 -27.336 13.646 1.00 90.00 291 GLY A CA 1
ATOM 2261 C C . GLY A 1 291 ? 13.544 -26.359 12.475 1.00 90.00 291 GLY A C 1
ATOM 2262 O O . GLY A 1 291 ? 14.531 -25.759 12.048 1.00 90.00 291 GLY A O 1
ATOM 2263 N N . GLU A 1 292 ? 12.326 -26.175 11.962 1.00 92.94 292 GLU A N 1
ATOM 2264 C CA . GLU A 1 292 ? 12.037 -25.273 10.845 1.00 92.94 292 GLU A CA 1
ATOM 2265 C C . GLU A 1 292 ? 12.073 -23.806 11.274 1.00 92.94 292 GLU A C 1
ATOM 2267 O O . GLU A 1 292 ? 11.804 -23.464 12.429 1.00 92.94 292 GLU A O 1
ATOM 2272 N N . GLU A 1 293 ? 12.393 -22.924 10.329 1.00 94.19 293 GLU A N 1
ATOM 2273 C CA . GLU A 1 293 ? 12.566 -21.497 10.579 1.00 94.19 293 GLU A CA 1
ATOM 2274 C C . GLU A 1 293 ? 11.405 -20.670 10.022 1.00 94.19 293 GLU A C 1
ATOM 2276 O O . GLU A 1 293 ? 10.907 -20.914 8.926 1.00 94.19 293 GLU A O 1
ATOM 2281 N N . TYR A 1 294 ? 11.002 -19.657 10.784 1.00 92.88 294 TYR A N 1
ATOM 2282 C CA . TYR A 1 294 ? 9.827 -18.829 10.531 1.00 92.88 294 TYR A CA 1
ATOM 2283 C C . TYR A 1 294 ? 10.132 -17.353 10.798 1.00 92.88 294 TYR A C 1
ATOM 2285 O O . TYR A 1 294 ? 11.100 -17.007 11.487 1.00 92.88 294 TYR A O 1
ATOM 2293 N N . ALA A 1 295 ? 9.275 -16.471 10.290 1.00 91.12 295 ALA A N 1
ATOM 2294 C CA . ALA A 1 295 ? 9.255 -15.069 10.678 1.00 91.12 295 ALA A CA 1
ATOM 2295 C C . ALA A 1 295 ? 8.165 -14.830 11.734 1.00 91.12 295 ALA A C 1
ATOM 2297 O O . ALA A 1 295 ? 6.999 -15.165 11.541 1.00 91.12 295 ALA A O 1
ATOM 2298 N N . LEU A 1 296 ? 8.539 -14.213 12.853 1.00 88.31 296 LEU A N 1
ATOM 2299 C CA . LEU A 1 296 ? 7.642 -13.825 13.935 1.00 88.31 296 LEU A CA 1
ATOM 2300 C C . LEU A 1 296 ? 7.553 -12.302 14.009 1.00 88.31 296 LEU A C 1
ATOM 2302 O O . LEU A 1 296 ? 8.465 -11.633 14.502 1.00 88.31 296 LEU A O 1
ATOM 2306 N N . LYS A 1 297 ? 6.436 -11.744 13.545 1.00 83.75 297 LYS A N 1
ATOM 2307 C CA . LYS A 1 297 ? 6.138 -10.315 13.672 1.00 83.75 297 LYS A CA 1
ATOM 2308 C C . LYS A 1 297 ? 5.431 -10.077 14.993 1.00 83.75 297 LYS A C 1
ATOM 2310 O O . LYS A 1 297 ? 4.319 -10.546 15.199 1.00 83.75 297 LYS A O 1
ATOM 2315 N N . THR A 1 298 ? 6.075 -9.331 15.879 1.00 77.00 298 THR A N 1
ATOM 2316 C CA . THR A 1 298 ? 5.548 -8.929 17.185 1.00 77.00 298 THR A CA 1
ATOM 2317 C C . THR A 1 298 ? 5.166 -7.457 17.155 1.00 77.00 298 THR A C 1
ATOM 2319 O O . THR A 1 298 ? 5.931 -6.620 16.681 1.00 77.00 298 THR A O 1
ATOM 2322 N N . MET A 1 299 ? 3.986 -7.123 17.667 1.00 68.62 299 MET A N 1
ATOM 2323 C CA . MET A 1 299 ? 3.505 -5.749 17.778 1.00 68.62 299 MET A CA 1
ATOM 2324 C C . MET A 1 299 ? 3.405 -5.379 19.249 1.00 68.62 299 MET A C 1
ATOM 2326 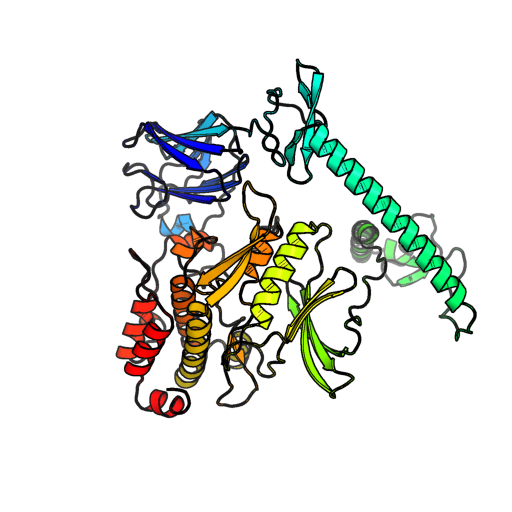O O . MET A 1 299 ? 2.645 -5.982 20.013 1.00 68.62 299 MET A O 1
ATOM 2330 N N . LEU A 1 300 ? 4.183 -4.372 19.646 1.00 54.31 300 LEU A N 1
ATOM 2331 C CA . LEU A 1 300 ? 4.082 -3.788 20.976 1.00 54.31 300 LEU A CA 1
ATOM 2332 C C . LEU A 1 300 ? 2.751 -3.028 21.062 1.00 54.31 300 LEU A C 1
ATOM 2334 O O . LEU A 1 300 ? 2.487 -2.167 20.213 1.00 54.31 300 LEU A O 1
ATOM 2338 N N . PRO A 1 301 ? 1.904 -3.298 22.067 1.00 48.03 301 PRO A N 1
ATOM 2339 C CA . PRO A 1 301 ? 0.792 -2.412 22.356 1.00 48.03 301 PRO A CA 1
ATOM 2340 C C . PRO A 1 301 ? 1.377 -1.044 22.674 1.00 48.03 301 PRO A C 1
ATOM 2342 O O . PRO A 1 301 ? 2.209 -0.923 23.577 1.00 48.03 301 PRO A O 1
ATOM 2345 N N . ASP A 1 302 ? 0.908 -0.007 21.981 1.00 41.28 302 ASP A N 1
ATOM 2346 C CA . ASP A 1 302 ? 0.959 1.290 22.639 1.00 41.28 302 ASP A CA 1
ATOM 2347 C C . ASP A 1 302 ? 0.089 1.155 23.885 1.00 41.28 302 ASP A C 1
ATOM 2349 O O . ASP A 1 302 ? -0.986 0.548 23.850 1.00 41.28 302 ASP A O 1
ATOM 2353 N N . VAL A 1 303 ? 0.614 1.654 24.997 1.00 39.00 303 VAL A N 1
ATOM 2354 C CA . VAL A 1 303 ? -0.072 1.740 26.282 1.00 39.00 303 VAL A CA 1
ATOM 2355 C C . VAL A 1 303 ? -1.492 2.267 26.013 1.00 39.00 303 VAL A C 1
ATOM 2357 O O . VAL A 1 303 ? -1.630 3.431 25.652 1.00 39.00 303 VAL A O 1
ATOM 2360 N N . ALA A 1 304 ? -2.507 1.398 26.154 1.00 42.09 304 ALA A N 1
ATOM 2361 C CA . ALA A 1 304 ? -3.935 1.586 25.819 1.00 42.09 304 ALA A CA 1
ATOM 2362 C C . ALA A 1 304 ? -4.457 1.034 24.465 1.00 42.09 304 ALA A C 1
ATOM 2364 O O . ALA A 1 304 ? -5.180 1.731 23.756 1.00 42.09 304 ALA A O 1
ATOM 2365 N N . MET A 1 305 ? -4.222 -0.245 24.135 1.00 46.12 305 MET A N 1
ATOM 2366 C CA . MET A 1 305 ? -5.196 -0.955 23.285 1.00 46.12 305 MET A CA 1
ATOM 2367 C C . MET A 1 305 ? -6.420 -1.366 24.115 1.00 46.12 305 MET A C 1
ATOM 2369 O O . MET A 1 305 ? -6.285 -2.054 25.125 1.00 46.12 305 MET A O 1
ATOM 2373 N N . ASP A 1 306 ? -7.603 -0.935 23.677 1.00 52.53 306 ASP A N 1
ATOM 2374 C CA . ASP A 1 306 ? -8.902 -1.440 24.137 1.00 52.53 306 ASP A CA 1
ATOM 2375 C C . ASP A 1 306 ? -9.012 -2.945 23.803 1.00 52.53 306 ASP A C 1
ATOM 2377 O O . ASP A 1 306 ? -8.588 -3.384 22.732 1.00 52.53 306 ASP A O 1
ATOM 2381 N N . GLU A 1 307 ? -9.586 -3.765 24.683 1.00 57.28 307 GLU A N 1
ATOM 2382 C CA . GLU A 1 307 ? -9.825 -5.194 24.411 1.00 57.28 307 GLU A CA 1
ATOM 2383 C C . GLU A 1 307 ? -10.684 -5.400 23.147 1.00 57.28 307 GLU A C 1
ATOM 2385 O O . GLU A 1 307 ? -10.546 -6.408 22.451 1.00 57.28 307 GLU A O 1
ATOM 2390 N N . GLN A 1 308 ? -11.523 -4.421 22.783 1.00 53.59 308 GLN A N 1
ATOM 2391 C CA . GLN A 1 308 ? -12.232 -4.421 21.499 1.00 53.59 308 GLN A CA 1
ATOM 2392 C C . GLN A 1 308 ? -11.282 -4.296 20.298 1.00 53.59 308 GLN A C 1
ATOM 2394 O O . GLN A 1 308 ? -11.415 -5.046 19.331 1.00 53.59 308 GLN A O 1
ATOM 2399 N N . ALA A 1 309 ? -10.293 -3.404 20.372 1.00 51.12 309 ALA A N 1
ATOM 2400 C CA . ALA A 1 309 ? -9.271 -3.220 19.344 1.00 51.12 309 ALA A CA 1
ATOM 2401 C C . ALA A 1 309 ? -8.420 -4.484 19.159 1.00 51.12 309 ALA A C 1
ATOM 2403 O O . ALA A 1 309 ? -8.143 -4.897 18.034 1.00 51.12 309 ALA A O 1
ATOM 2404 N N . LYS A 1 310 ? -8.067 -5.140 20.268 1.00 61.59 310 LYS A N 1
ATOM 2405 C CA . LYS A 1 310 ? -7.337 -6.410 20.272 1.00 61.59 310 LYS A CA 1
ATOM 2406 C C . LYS A 1 310 ? -8.136 -7.542 19.619 1.00 61.59 310 LYS A C 1
ATOM 2408 O O . LYS A 1 310 ? -7.589 -8.285 18.810 1.00 61.59 310 LYS A O 1
ATOM 2413 N N . LYS A 1 311 ? -9.433 -7.656 19.925 1.00 61.03 311 LYS A N 1
ATOM 2414 C CA . LYS A 1 311 ? -10.329 -8.640 19.290 1.00 61.03 311 LYS A CA 1
ATOM 2415 C C . LYS A 1 311 ? -10.492 -8.396 17.792 1.00 61.03 311 LYS A C 1
ATOM 2417 O O . LYS A 1 311 ? -10.463 -9.350 17.025 1.00 61.03 311 LYS A O 1
ATOM 2422 N N . LEU A 1 312 ? -10.642 -7.137 17.376 1.00 56.59 312 LEU A N 1
ATOM 2423 C CA . LEU A 1 312 ? -10.712 -6.774 15.957 1.00 56.59 312 LEU A CA 1
ATOM 2424 C C . LEU A 1 312 ? -9.401 -7.099 15.239 1.00 56.59 312 LEU A C 1
ATOM 2426 O O . LEU A 1 312 ? -9.433 -7.667 14.154 1.00 56.59 312 LEU A O 1
ATOM 2430 N N . PHE A 1 313 ? -8.260 -6.822 15.874 1.00 62.38 313 PHE A N 1
ATOM 2431 C CA . PHE A 1 313 ? -6.957 -7.195 15.340 1.00 62.38 313 PHE A CA 1
ATOM 2432 C C . PHE A 1 313 ? -6.821 -8.711 15.148 1.00 62.38 313 PHE A C 1
ATOM 2434 O O . PHE A 1 313 ? -6.502 -9.151 14.050 1.00 62.38 313 PHE A O 1
ATOM 2441 N N . LEU A 1 314 ? -7.086 -9.508 16.190 1.00 65.75 314 LEU A N 1
ATOM 2442 C CA . LEU A 1 314 ? -6.976 -10.971 16.121 1.00 65.75 314 LEU A CA 1
ATOM 2443 C C . LEU A 1 314 ? -7.940 -11.568 15.093 1.00 65.75 314 LEU A C 1
ATOM 2445 O O . LEU A 1 314 ? -7.596 -12.521 14.405 1.00 65.75 314 LEU A O 1
ATOM 2449 N N . ARG A 1 315 ? -9.128 -10.975 14.939 1.00 62.31 315 ARG A N 1
ATOM 2450 C CA . ARG A 1 315 ? -10.082 -11.365 13.900 1.00 62.31 315 ARG A CA 1
ATOM 2451 C C . ARG A 1 315 ? -9.532 -11.127 12.493 1.00 62.31 315 ARG A C 1
ATOM 2453 O O . ARG A 1 315 ? -9.633 -12.016 11.658 1.00 62.31 315 ARG A O 1
ATOM 2460 N N . GLU A 1 316 ? -8.995 -9.939 12.220 1.00 60.31 316 GLU A N 1
ATOM 2461 C CA . GLU A 1 316 ? -8.417 -9.615 10.907 1.00 60.31 316 GLU A CA 1
ATOM 2462 C C . GLU A 1 316 ? -7.149 -10.445 10.642 1.00 60.31 316 GLU A C 1
ATOM 2464 O O . GLU A 1 316 ? -6.953 -10.928 9.532 1.00 60.31 316 GLU A O 1
ATOM 2469 N N . ALA A 1 317 ? -6.325 -10.690 11.665 1.00 65.06 317 ALA A N 1
ATOM 2470 C CA . ALA A 1 317 ? -5.139 -11.539 11.564 1.00 65.06 317 ALA A CA 1
ATOM 2471 C C . ALA A 1 317 ? -5.496 -13.013 11.281 1.00 65.06 3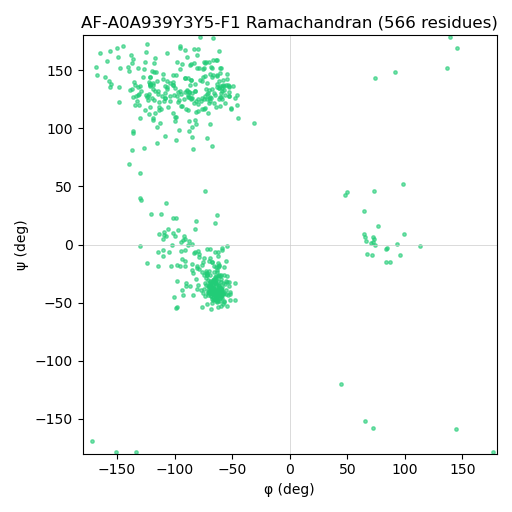17 ALA A C 1
ATOM 2473 O O . ALA A 1 317 ? -4.858 -13.643 10.440 1.00 65.06 317 ALA A O 1
ATOM 2474 N N . GLY A 1 318 ? -6.570 -13.533 11.884 1.00 66.12 318 GLY A N 1
ATOM 2475 C CA . GLY A 1 318 ? -7.068 -14.888 11.626 1.00 66.12 318 GLY A CA 1
ATOM 2476 C C . GLY A 1 318 ? -7.600 -15.104 10.201 1.00 66.12 318 GLY A C 1
ATOM 2477 O O . GLY A 1 318 ? -7.674 -16.240 9.735 1.00 66.12 318 GLY A O 1
ATOM 2478 N N . ILE A 1 319 ? -7.929 -14.037 9.459 1.00 68.62 319 ILE A N 1
ATOM 2479 C CA . ILE A 1 319 ? -8.232 -14.148 8.022 1.00 68.62 319 ILE A CA 1
ATOM 2480 C C . ILE A 1 319 ? -6.970 -14.556 7.250 1.00 68.62 319 ILE A C 1
ATOM 2482 O O . ILE A 1 319 ? -7.043 -15.412 6.367 1.00 68.62 319 ILE A O 1
ATOM 2486 N N . CYS A 1 320 ? -5.809 -14.004 7.615 1.00 73.38 320 CYS A N 1
ATOM 2487 C CA . CYS A 1 320 ? -4.533 -14.315 6.970 1.00 73.38 320 CYS A CA 1
ATOM 2488 C C . CYS A 1 320 ? -4.139 -15.791 7.135 1.00 73.38 320 CYS A C 1
ATOM 2490 O O . CYS A 1 320 ? -3.555 -16.371 6.221 1.00 73.38 320 CYS A O 1
ATOM 2492 N N . GLU A 1 321 ? -4.516 -16.435 8.246 1.00 77.69 321 GLU A N 1
ATOM 2493 C CA . GLU A 1 321 ? -4.280 -17.871 8.472 1.00 77.69 321 GLU A CA 1
ATOM 2494 C C . GLU A 1 321 ? -5.029 -18.774 7.492 1.00 77.69 321 GLU A C 1
ATOM 2496 O O . GLU A 1 321 ? -4.655 -19.936 7.334 1.00 77.69 321 GLU A O 1
ATOM 2501 N N . ARG A 1 322 ? -6.077 -18.279 6.825 1.00 78.88 322 ARG A N 1
ATOM 2502 C CA . ARG A 1 322 ? -6.854 -19.045 5.837 1.00 78.88 322 ARG A CA 1
ATOM 2503 C C . ARG A 1 322 ? -6.325 -18.887 4.414 1.00 78.88 322 ARG A C 1
ATOM 2505 O O . ARG A 1 322 ? -6.693 -19.675 3.547 1.00 78.88 322 ARG A O 1
ATOM 2512 N N . LEU A 1 323 ? -5.460 -17.903 4.166 1.00 83.19 323 LEU A N 1
ATOM 2513 C CA . LEU A 1 323 ? -4.923 -17.632 2.834 1.00 83.19 323 LEU A CA 1
ATOM 2514 C C . LEU A 1 323 ? -3.965 -18.750 2.411 1.00 83.19 323 LEU A C 1
ATOM 2516 O O . LEU A 1 323 ? -3.030 -19.101 3.136 1.00 83.19 323 LEU A O 1
ATOM 2520 N N . ARG A 1 324 ? -4.208 -19.343 1.241 1.00 87.94 324 ARG A N 1
ATOM 2521 C CA . ARG A 1 324 ? -3.388 -20.423 0.676 1.00 87.94 324 ARG A CA 1
ATOM 2522 C C . ARG A 1 324 ? -3.155 -20.157 -0.805 1.00 87.94 324 ARG A C 1
ATOM 2524 O O . ARG A 1 324 ? -3.995 -20.492 -1.634 1.00 87.94 324 ARG A O 1
ATOM 2531 N N . HIS A 1 325 ? -2.015 -19.556 -1.127 1.00 94.38 325 HIS A N 1
ATOM 2532 C CA . HIS A 1 325 ? -1.609 -19.288 -2.503 1.00 94.38 325 HIS A CA 1
ATOM 2533 C C . HIS A 1 325 ? -0.080 -19.136 -2.576 1.00 94.38 325 HIS A C 1
ATOM 2535 O O . HIS A 1 325 ? 0.480 -18.513 -1.678 1.00 94.38 325 HIS A O 1
ATOM 2541 N N . PRO A 1 326 ? 0.607 -19.644 -3.619 1.00 95.25 326 PRO A N 1
ATOM 2542 C CA . PRO A 1 326 ? 2.071 -19.569 -3.726 1.00 95.25 326 PRO A CA 1
ATOM 2543 C C . PRO A 1 326 ? 2.623 -18.136 -3.728 1.00 95.25 326 PRO A C 1
ATOM 2545 O O . PRO A 1 326 ? 3.748 -17.912 -3.305 1.00 95.25 326 PRO A O 1
ATOM 2548 N N . ASN A 1 327 ? 1.829 -17.158 -4.172 1.00 97.19 327 ASN A N 1
ATOM 2549 C CA . ASN A 1 327 ? 2.202 -15.736 -4.193 1.00 97.19 327 ASN A CA 1
ATOM 2550 C C . ASN A 1 327 ? 1.601 -14.910 -3.040 1.00 97.19 327 ASN A C 1
ATOM 2552 O O . ASN A 1 327 ? 1.448 -13.694 -3.161 1.00 97.19 327 ASN A O 1
ATOM 2556 N N . VAL A 1 328 ? 1.231 -15.552 -1.932 1.00 93.56 328 VAL A N 1
ATOM 2557 C CA . VAL A 1 328 ? 0.757 -14.899 -0.702 1.00 93.56 328 VAL A CA 1
ATOM 2558 C C . VAL A 1 328 ? 1.507 -15.500 0.477 1.00 93.56 328 VAL A C 1
ATOM 2560 O O . VAL A 1 328 ? 1.527 -16.717 0.627 1.00 93.56 328 VAL A O 1
ATOM 2563 N N . VAL A 1 329 ? 2.098 -14.655 1.325 1.00 91.88 329 VAL A N 1
ATOM 2564 C CA . VAL A 1 329 ? 2.800 -15.121 2.528 1.00 91.88 329 VAL A CA 1
ATOM 2565 C C . VAL A 1 329 ? 1.815 -15.839 3.443 1.00 91.88 329 VAL A C 1
ATOM 2567 O O . VAL A 1 329 ? 0.784 -15.278 3.829 1.00 91.88 329 VAL A O 1
ATOM 2570 N N . LYS A 1 330 ? 2.136 -17.080 3.813 1.00 89.25 330 LYS A N 1
ATOM 2571 C CA . LYS A 1 330 ? 1.285 -17.878 4.686 1.00 89.25 330 LYS A CA 1
ATOM 2572 C C . LYS A 1 330 ? 1.484 -17.456 6.135 1.00 89.25 330 LYS A C 1
ATOM 2574 O O . LYS A 1 330 ? 2.597 -17.492 6.658 1.00 89.25 330 LYS A O 1
ATOM 2579 N N . ALA A 1 331 ? 0.387 -17.108 6.801 1.00 86.00 331 ALA A N 1
ATOM 2580 C CA . ALA A 1 331 ? 0.344 -17.053 8.255 1.00 86.00 331 ALA A CA 1
ATOM 2581 C C . ALA A 1 331 ? 0.027 -18.453 8.804 1.00 86.00 331 ALA A C 1
ATOM 2583 O O . ALA A 1 331 ? -0.912 -19.109 8.343 1.00 86.00 331 ALA A O 1
ATOM 2584 N N . TYR A 1 332 ? 0.828 -18.908 9.763 1.00 83.31 332 TYR A N 1
ATOM 2585 C CA . TYR A 1 332 ? 0.656 -20.191 10.445 1.00 83.31 332 TYR A CA 1
ATOM 2586 C C . TYR A 1 332 ? -0.148 -20.049 11.727 1.00 83.31 332 TYR A C 1
ATOM 2588 O O . TYR A 1 332 ? -0.949 -20.925 12.034 1.00 83.31 332 TYR A O 1
ATOM 2596 N N . ASP A 1 333 ? 0.097 -18.968 12.464 1.00 79.00 333 ASP A N 1
ATOM 2597 C CA . ASP A 1 333 ? -0.497 -18.745 13.775 1.00 79.00 333 ASP A CA 1
ATOM 2598 C C . ASP A 1 333 ? -0.535 -17.247 14.087 1.00 79.00 333 ASP A C 1
ATOM 2600 O O . ASP A 1 333 ? 0.418 -16.507 13.810 1.00 79.00 333 ASP A O 1
ATOM 2604 N N . THR A 1 334 ? -1.637 -16.786 14.663 1.00 75.25 334 THR A N 1
ATOM 2605 C CA . THR A 1 334 ? -1.827 -15.408 15.098 1.00 75.25 334 THR A CA 1
ATOM 2606 C C . THR A 1 334 ? -2.425 -15.383 16.491 1.00 75.25 334 THR A C 1
ATOM 2608 O O . THR A 1 334 ? -3.344 -16.122 16.835 1.00 75.25 334 THR A O 1
ATOM 2611 N N . GLY A 1 335 ? -1.907 -14.500 17.340 1.00 72.00 335 GLY A N 1
ATOM 2612 C CA . GLY A 1 335 ? -2.298 -14.560 18.737 1.00 72.00 335 GLY A CA 1
ATOM 2613 C C . GLY A 1 335 ? -1.814 -13.408 19.587 1.00 72.00 335 GLY A C 1
ATOM 2614 O O . GLY A 1 335 ? -1.327 -12.377 19.116 1.00 72.00 335 GLY A O 1
ATOM 2615 N N . SER A 1 336 ? -1.988 -13.587 20.894 1.00 70.81 336 SER A N 1
ATOM 2616 C CA . SER A 1 336 ? -1.469 -12.674 21.901 1.00 70.81 336 SER A CA 1
ATOM 2617 C C . SER A 1 336 ? -0.777 -13.441 23.017 1.00 70.81 336 SER A C 1
ATOM 2619 O O . SER A 1 336 ? -1.378 -14.320 23.627 1.00 70.81 336 SER A O 1
ATOM 2621 N N . ALA A 1 337 ? 0.458 -13.056 23.331 1.00 66.69 337 ALA A N 1
ATOM 2622 C CA . ALA A 1 337 ? 1.238 -13.597 24.439 1.00 66.69 337 ALA A CA 1
ATOM 2623 C C . ALA A 1 337 ? 1.824 -12.445 25.263 1.00 66.69 337 ALA A C 1
ATOM 2625 O O . ALA A 1 337 ? 2.403 -11.515 24.710 1.00 66.69 337 ALA A O 1
ATOM 2626 N N . ASN A 1 338 ? 1.640 -12.462 26.588 1.00 65.44 338 ASN A N 1
ATOM 2627 C CA . ASN A 1 338 ? 2.090 -11.390 27.497 1.00 65.44 338 ASN A CA 1
ATOM 2628 C C . ASN A 1 338 ? 1.726 -9.977 27.035 1.00 65.44 338 ASN A C 1
ATOM 2630 O O . ASN A 1 338 ? 2.513 -9.037 27.122 1.00 65.44 338 ASN A O 1
ATOM 2634 N N . ASN A 1 339 ? 0.494 -9.849 26.543 1.00 63.72 339 ASN A N 1
ATOM 2635 C CA . ASN A 1 339 ? -0.053 -8.625 25.979 1.00 63.72 339 ASN A CA 1
ATOM 2636 C C . ASN A 1 339 ? 0.616 -8.155 24.677 1.00 63.72 339 ASN A C 1
ATOM 2638 O O . ASN A 1 339 ? 0.207 -7.135 24.156 1.00 63.72 339 ASN A O 1
ATOM 2642 N N . VAL A 1 340 ? 1.572 -8.885 24.108 1.00 68.88 340 VAL A N 1
ATOM 2643 C CA . VAL A 1 340 ? 2.132 -8.633 22.775 1.00 68.88 340 VAL A CA 1
ATOM 2644 C C . VAL A 1 340 ? 1.295 -9.389 21.752 1.00 68.88 340 VAL A C 1
ATOM 2646 O O . VAL A 1 340 ? 0.944 -10.548 21.976 1.00 68.88 340 VAL A O 1
ATOM 2649 N N . LEU A 1 341 ? 0.918 -8.730 20.660 1.00 73.94 341 LEU A N 1
ATOM 2650 C CA . LEU A 1 341 ? 0.265 -9.389 19.529 1.00 73.94 341 LEU A CA 1
ATOM 2651 C C . LEU A 1 341 ? 1.331 -9.955 18.599 1.00 73.94 341 LEU A C 1
ATOM 2653 O O . LEU A 1 341 ? 2.360 -9.308 18.394 1.00 73.94 341 LEU A O 1
ATOM 2657 N N . TYR A 1 342 ? 1.090 -11.132 18.033 1.00 78.31 342 TYR A N 1
ATOM 2658 C CA . TYR A 1 342 ? 2.036 -11.764 17.125 1.00 78.31 342 TYR A CA 1
ATOM 2659 C C . TYR A 1 342 ? 1.371 -12.375 15.896 1.00 78.31 342 TYR A C 1
ATOM 2661 O O . TYR A 1 342 ? 0.191 -12.724 15.918 1.00 78.31 342 TYR A O 1
ATOM 2669 N N . ILE A 1 343 ? 2.171 -12.513 14.840 1.00 82.38 343 ILE A N 1
ATOM 2670 C CA . ILE A 1 343 ? 1.867 -13.273 13.628 1.00 82.38 343 ILE A CA 1
ATOM 2671 C C . ILE A 1 343 ? 3.111 -14.105 13.301 1.00 82.38 343 ILE A C 1
ATOM 2673 O O . ILE A 1 343 ? 4.189 -13.538 13.092 1.00 82.38 343 ILE A O 1
ATOM 2677 N N . LEU A 1 344 ? 2.957 -15.426 13.280 1.00 86.12 344 LEU A N 1
ATOM 2678 C CA . LEU A 1 344 ? 3.945 -16.384 12.796 1.00 86.12 344 LEU A CA 1
ATOM 2679 C C . LEU A 1 344 ? 3.676 -16.659 11.313 1.00 86.12 344 LEU A C 1
ATOM 2681 O O . LEU A 1 344 ? 2.559 -17.024 10.943 1.00 86.12 344 LEU A O 1
ATOM 2685 N N . MET A 1 345 ? 4.678 -16.474 10.460 1.00 89.62 345 MET A N 1
ATOM 2686 C CA . MET A 1 345 ? 4.528 -16.543 9.006 1.00 89.62 345 MET A CA 1
ATOM 2687 C C . MET A 1 345 ? 5.758 -17.141 8.317 1.00 89.62 345 MET A C 1
ATOM 2689 O O . MET A 1 345 ? 6.795 -17.338 8.960 1.00 89.62 345 MET A O 1
ATOM 2693 N N . ASP A 1 346 ? 5.645 -17.415 7.013 1.00 91.81 346 ASP A N 1
ATOM 2694 C CA . ASP A 1 346 ? 6.776 -17.879 6.199 1.00 91.81 346 ASP A CA 1
ATOM 2695 C C . ASP A 1 346 ? 7.989 -16.948 6.341 1.00 91.81 346 ASP A C 1
ATOM 2697 O O . ASP A 1 346 ? 7.880 -15.717 6.291 1.00 91.81 346 ASP A O 1
ATOM 2701 N N . LEU A 1 347 ? 9.172 -17.545 6.485 1.00 93.69 347 LEU A N 1
ATOM 2702 C CA . LEU A 1 347 ? 10.430 -16.818 6.407 1.00 93.69 347 LEU A CA 1
ATOM 2703 C C . LEU A 1 347 ? 10.813 -16.609 4.937 1.00 93.69 347 LEU A C 1
ATOM 2705 O O . LEU A 1 347 ? 11.139 -17.558 4.233 1.00 93.69 347 LEU A O 1
ATOM 2709 N N . CYS A 1 348 ? 10.816 -15.356 4.490 1.00 93.94 348 CYS A N 1
ATOM 2710 C CA . CYS A 1 348 ? 11.223 -14.980 3.136 1.00 93.94 348 CYS A CA 1
ATOM 2711 C C . CYS A 1 348 ? 12.691 -14.527 3.132 1.00 93.94 348 CYS A C 1
ATOM 2713 O O . CYS A 1 348 ? 12.995 -13.388 3.500 1.00 93.94 348 CYS A O 1
ATOM 2715 N N . GLU A 1 349 ? 13.617 -15.409 2.748 1.00 92.06 349 GLU A N 1
ATOM 2716 C CA . GLU A 1 349 ? 15.063 -15.150 2.854 1.00 92.06 349 GLU A CA 1
ATOM 2717 C C . GLU A 1 349 ? 15.568 -14.085 1.870 1.00 92.06 349 GLU A C 1
ATOM 2719 O O . GLU A 1 349 ? 16.586 -13.433 2.119 1.00 92.06 349 GLU A O 1
ATOM 2724 N N . GLY A 1 350 ? 14.845 -13.863 0.769 1.00 92.94 350 GLY A N 1
ATOM 2725 C CA . GLY A 1 350 ? 15.167 -12.835 -0.219 1.00 92.94 350 GLY A CA 1
ATOM 2726 C C . GLY A 1 350 ? 14.957 -11.398 0.269 1.00 92.94 350 GLY A C 1
ATOM 2727 O O . GLY A 1 350 ? 15.486 -10.460 -0.336 1.00 92.94 350 GLY A O 1
ATOM 2728 N N . GLY A 1 351 ? 14.244 -11.212 1.386 1.00 93.19 351 GLY A N 1
ATOM 2729 C CA . GLY A 1 351 ? 13.795 -9.902 1.855 1.00 93.19 351 GLY A CA 1
ATOM 2730 C C . GLY A 1 351 ? 12.668 -9.340 0.985 1.00 93.19 351 GLY A C 1
ATOM 2731 O O . GLY A 1 351 ? 11.958 -10.092 0.315 1.00 93.19 351 GLY A O 1
ATOM 2732 N N . SER A 1 352 ? 12.483 -8.019 1.008 1.00 94.44 352 SER A N 1
ATOM 2733 C CA . SER A 1 352 ? 11.470 -7.352 0.182 1.00 94.44 352 SER A CA 1
ATOM 2734 C C . SER A 1 352 ? 11.999 -6.942 -1.200 1.00 94.44 352 SER A C 1
ATOM 2736 O O . SER A 1 352 ? 13.207 -6.786 -1.404 1.00 94.44 352 SER A O 1
ATOM 2738 N N . ALA A 1 353 ? 11.100 -6.682 -2.152 1.00 96.19 353 ALA A N 1
ATOM 2739 C CA . ALA A 1 353 ? 11.461 -6.097 -3.443 1.00 96.19 353 ALA A CA 1
ATOM 2740 C C . ALA A 1 353 ? 12.126 -4.716 -3.275 1.00 96.19 353 ALA A C 1
ATOM 2742 O O . ALA A 1 353 ? 13.035 -4.379 -4.031 1.00 96.19 353 ALA A O 1
ATOM 2743 N N . ASP A 1 354 ? 11.747 -3.950 -2.245 1.00 93.69 354 ASP A N 1
ATOM 2744 C CA . ASP A 1 354 ? 12.408 -2.688 -1.881 1.00 93.69 354 ASP A CA 1
ATO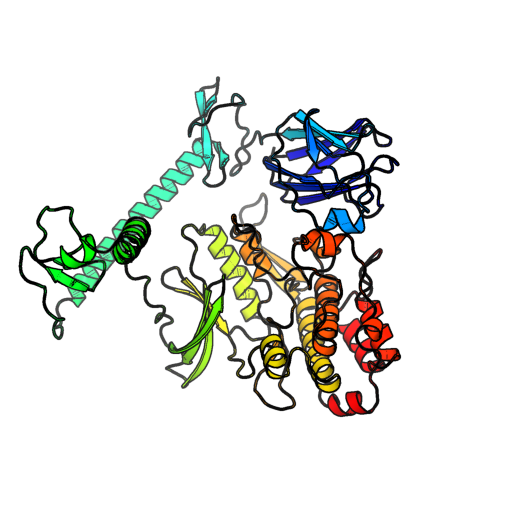M 2745 C C . ASP A 1 354 ? 13.871 -2.906 -1.440 1.00 93.69 354 ASP A C 1
ATOM 2747 O O . ASP A 1 354 ? 14.771 -2.162 -1.837 1.00 93.69 354 ASP A O 1
ATOM 2751 N N . ASP A 1 355 ? 14.146 -3.968 -0.675 1.00 93.62 355 ASP A N 1
ATOM 2752 C CA . ASP A 1 355 ? 15.516 -4.342 -0.296 1.00 93.62 355 ASP A CA 1
ATOM 2753 C C . ASP A 1 355 ? 16.338 -4.778 -1.512 1.00 93.62 355 ASP A C 1
ATOM 2755 O O . ASP A 1 355 ? 17.514 -4.420 -1.635 1.00 93.62 355 ASP A O 1
ATOM 2759 N N . LEU A 1 356 ? 15.723 -5.521 -2.437 1.00 95.56 356 LEU A N 1
ATOM 2760 C CA . LEU A 1 356 ? 16.364 -5.921 -3.685 1.00 95.56 356 LEU A CA 1
ATOM 2761 C C . LEU A 1 356 ? 16.689 -4.709 -4.570 1.00 95.56 356 LEU A C 1
ATOM 2763 O O . LEU A 1 356 ? 17.809 -4.613 -5.076 1.00 95.56 356 LEU A O 1
ATOM 2767 N N . MET A 1 357 ? 15.761 -3.756 -4.705 1.00 95.56 357 MET A N 1
ATOM 2768 C CA . MET A 1 357 ? 15.989 -2.497 -5.420 1.00 95.56 357 MET A CA 1
ATOM 2769 C C . MET A 1 357 ? 17.177 -1.736 -4.832 1.00 95.56 357 MET A C 1
ATOM 2771 O O . MET A 1 357 ? 18.086 -1.360 -5.571 1.00 95.56 357 MET A O 1
ATOM 2775 N N . LYS A 1 358 ? 17.232 -1.565 -3.503 1.00 93.75 358 LYS A N 1
ATOM 2776 C CA . LYS A 1 358 ? 18.363 -0.900 -2.826 1.00 93.75 358 LYS A CA 1
ATOM 2777 C C . LYS A 1 358 ? 19.693 -1.594 -3.119 1.00 93.75 358 LYS A C 1
ATOM 2779 O O . LYS A 1 358 ? 20.674 -0.917 -3.417 1.00 93.75 358 LYS A O 1
ATOM 2784 N N . LYS A 1 359 ? 19.726 -2.932 -3.096 1.00 93.38 359 LYS A N 1
ATOM 2785 C CA . LYS A 1 359 ? 20.923 -3.724 -3.438 1.00 93.38 359 LYS A CA 1
ATOM 2786 C C . LYS A 1 359 ? 21.353 -3.555 -4.903 1.00 93.38 359 LYS A C 1
ATOM 2788 O O . LYS A 1 359 ? 22.540 -3.664 -5.195 1.00 93.38 359 LYS A O 1
ATOM 2793 N N . LYS A 1 360 ? 20.412 -3.300 -5.819 1.00 91.69 360 LYS A N 1
ATOM 2794 C CA . LYS A 1 360 ? 20.644 -3.151 -7.269 1.00 91.69 360 LYS A CA 1
ATOM 2795 C C . LYS A 1 360 ? 20.844 -1.699 -7.732 1.00 91.69 360 LYS A C 1
ATOM 2797 O O . LYS A 1 360 ? 21.049 -1.480 -8.920 1.00 91.69 360 LYS A O 1
ATOM 2802 N N . GLY A 1 361 ? 20.842 -0.726 -6.816 1.00 90.69 361 GLY A N 1
ATOM 2803 C CA . GLY A 1 361 ? 21.089 0.690 -7.125 1.00 90.69 361 GLY A CA 1
ATOM 2804 C C . GLY A 1 361 ? 19.837 1.565 -7.250 1.00 90.69 361 GLY A C 1
ATOM 2805 O O . GLY A 1 361 ? 19.958 2.729 -7.615 1.00 90.69 361 GLY A O 1
ATOM 2806 N N . GLY A 1 362 ? 18.656 1.044 -6.903 1.00 92.50 362 GLY A N 1
ATOM 2807 C CA . GLY A 1 362 ? 17.399 1.800 -6.817 1.00 92.50 362 GLY A CA 1
ATOM 2808 C C . GLY A 1 362 ? 16.333 1.428 -7.851 1.00 92.50 362 GLY A C 1
ATOM 2809 O O . GLY A 1 362 ? 15.245 1.988 -7.800 1.00 92.50 362 GLY A O 1
ATOM 2810 N N . TRP A 1 363 ? 16.613 0.489 -8.755 1.00 96.00 363 TRP A N 1
ATOM 2811 C CA . TRP A 1 363 ? 15.671 -0.055 -9.741 1.00 96.00 363 TRP A CA 1
ATOM 2812 C C . TRP A 1 363 ? 16.026 -1.510 -10.078 1.00 96.00 363 TRP A C 1
ATOM 2814 O O . TRP A 1 363 ? 17.084 -2.010 -9.686 1.00 96.00 363 TRP A O 1
ATOM 2824 N N . LEU A 1 364 ? 15.136 -2.200 -10.788 1.00 96.69 364 LEU A N 1
ATOM 2825 C CA . LEU A 1 364 ? 15.297 -3.580 -11.240 1.00 96.69 364 LEU A CA 1
ATOM 2826 C C . LEU A 1 364 ? 15.285 -3.646 -12.774 1.00 96.69 364 LEU A C 1
ATOM 2828 O O . LEU A 1 364 ? 14.583 -2.859 -13.410 1.00 96.69 364 LEU A O 1
ATOM 2832 N N . PRO A 1 365 ? 16.011 -4.604 -13.383 1.00 95.81 365 PRO A N 1
ATOM 2833 C CA . PRO A 1 365 ? 15.844 -4.925 -14.798 1.00 95.81 365 PRO A CA 1
ATOM 2834 C C . PRO A 1 365 ? 14.384 -5.245 -15.129 1.00 95.81 365 PRO A C 1
ATOM 2836 O O . PRO A 1 365 ? 13.675 -5.833 -14.304 1.00 95.81 365 PRO A O 1
ATOM 2839 N N . LEU A 1 366 ? 13.953 -4.886 -16.341 1.00 97.06 366 LEU A N 1
ATOM 2840 C CA . LEU A 1 366 ? 12.565 -5.031 -16.777 1.00 97.06 366 LEU A CA 1
ATOM 2841 C C . LEU A 1 366 ? 12.075 -6.475 -16.637 1.00 97.06 366 LEU A C 1
ATOM 2843 O O . LEU A 1 366 ? 10.973 -6.697 -16.145 1.00 97.06 366 LEU A O 1
ATOM 2847 N N . GLU A 1 367 ? 12.904 -7.447 -17.013 1.00 97.19 367 GLU A N 1
ATOM 2848 C CA . GLU A 1 367 ? 12.629 -8.879 -16.911 1.00 97.19 367 GLU A CA 1
ATOM 2849 C C . GLU A 1 367 ? 12.257 -9.276 -15.476 1.00 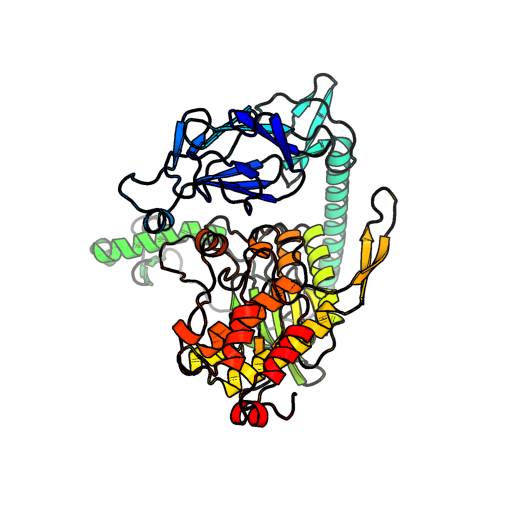97.19 367 GLU A C 1
ATOM 2851 O O . GLU A 1 367 ? 11.186 -9.828 -15.231 1.00 97.19 367 GLU A O 1
ATOM 2856 N N . LEU A 1 368 ? 13.100 -8.905 -14.510 1.00 97.31 368 LEU A N 1
ATOM 2857 C CA . LEU A 1 368 ? 12.925 -9.257 -13.104 1.00 97.31 368 LEU A CA 1
ATOM 2858 C C . LEU A 1 368 ? 11.750 -8.513 -12.455 1.00 97.31 368 LEU A C 1
ATOM 2860 O O . LEU A 1 368 ? 10.973 -9.115 -11.719 1.00 97.31 368 LEU A O 1
ATOM 2864 N N . ALA A 1 369 ? 11.584 -7.218 -12.743 1.00 97.88 369 ALA A N 1
ATOM 2865 C CA . ALA A 1 369 ? 10.444 -6.444 -12.248 1.00 97.88 369 ALA A CA 1
ATOM 2866 C C . ALA A 1 369 ? 9.108 -7.017 -12.755 1.00 97.88 369 ALA A C 1
ATOM 2868 O O . ALA A 1 369 ? 8.134 -7.086 -12.003 1.00 97.88 369 ALA A O 1
ATOM 2869 N N . THR A 1 370 ? 9.079 -7.456 -14.019 1.00 98.31 370 THR A N 1
ATOM 2870 C CA . THR A 1 370 ? 7.911 -8.087 -14.649 1.00 98.31 370 THR A CA 1
ATOM 2871 C C . THR A 1 370 ? 7.619 -9.446 -14.023 1.00 98.31 370 THR A C 1
ATOM 2873 O O . THR A 1 370 ? 6.482 -9.722 -13.642 1.00 98.31 370 THR A O 1
ATOM 2876 N N . TYR A 1 371 ? 8.653 -10.270 -13.853 1.00 98.25 371 TYR A N 1
ATOM 2877 C CA . TYR A 1 371 ? 8.549 -11.583 -13.224 1.00 98.25 371 TYR A CA 1
ATOM 2878 C C . TYR A 1 371 ? 7.964 -11.505 -11.804 1.00 98.25 371 TYR A C 1
ATOM 2880 O O . TYR A 1 371 ? 7.089 -12.286 -11.431 1.00 98.25 371 TYR A O 1
ATOM 2888 N N . ILE A 1 372 ? 8.391 -10.506 -11.026 1.00 98.44 372 ILE A N 1
ATOM 2889 C CA . ILE A 1 372 ? 7.873 -10.249 -9.677 1.00 98.44 372 ILE A CA 1
ATOM 2890 C C . ILE A 1 372 ? 6.411 -9.779 -9.724 1.00 98.44 372 ILE A C 1
ATOM 2892 O O . ILE A 1 372 ? 5.568 -10.331 -9.015 1.00 98.44 372 ILE A O 1
ATOM 2896 N N . ILE A 1 373 ? 6.070 -8.776 -10.546 1.00 98.56 373 ILE A N 1
ATOM 2897 C CA . ILE A 1 373 ? 4.716 -8.202 -10.502 1.00 98.56 373 ILE A CA 1
ATOM 2898 C C . ILE A 1 373 ? 3.641 -9.164 -11.022 1.00 98.56 373 ILE A C 1
ATOM 2900 O O . ILE A 1 373 ? 2.544 -9.196 -10.465 1.00 98.56 373 ILE A O 1
ATOM 2904 N N . LEU A 1 374 ? 3.935 -9.987 -12.035 1.00 98.69 374 LEU A N 1
ATOM 2905 C CA . LEU A 1 374 ? 2.972 -10.963 -12.561 1.00 98.69 374 LEU A CA 1
ATOM 2906 C C . LEU A 1 374 ? 2.570 -11.992 -11.496 1.00 98.69 374 LEU A C 1
ATOM 2908 O O . LEU A 1 374 ? 1.394 -12.352 -11.391 1.00 98.69 374 LEU A O 1
ATOM 2912 N N . GLN A 1 375 ? 3.525 -12.421 -10.672 1.00 98.62 375 GLN A N 1
ATOM 2913 C CA . GLN A 1 375 ? 3.284 -13.273 -9.509 1.00 98.62 375 GLN A CA 1
ATOM 2914 C C . GLN A 1 375 ? 2.434 -12.561 -8.448 1.00 98.62 375 GLN A C 1
ATOM 2916 O O . GLN A 1 375 ? 1.427 -13.107 -7.992 1.00 98.62 375 GLN A O 1
ATOM 2921 N N . CYS A 1 376 ? 2.764 -11.311 -8.104 1.00 98.44 376 CYS A N 1
ATOM 2922 C CA . CYS A 1 376 ? 1.964 -10.524 -7.162 1.00 98.44 376 CYS A CA 1
ATOM 2923 C C . CYS A 1 376 ? 0.517 -10.334 -7.632 1.00 98.44 376 CYS A C 1
ATOM 2925 O O . CYS A 1 376 ? -0.399 -10.433 -6.820 1.00 98.44 376 CYS A O 1
ATOM 2927 N N . LEU A 1 377 ? 0.295 -10.102 -8.930 1.00 98.56 377 LEU A N 1
ATOM 2928 C CA . LEU A 1 377 ? -1.049 -9.986 -9.497 1.00 98.56 377 LEU A CA 1
ATOM 2929 C C . LEU A 1 377 ? -1.831 -11.301 -9.398 1.00 98.56 377 LEU A C 1
ATOM 2931 O O . LEU A 1 377 ? -3.032 -11.251 -9.161 1.00 98.56 377 LEU A O 1
ATOM 2935 N N . SER A 1 378 ? -1.169 -12.460 -9.495 1.00 98.19 378 SER A N 1
ATOM 2936 C CA . SER A 1 378 ? -1.807 -13.758 -9.214 1.00 98.19 378 SER A CA 1
ATOM 2937 C C . SER A 1 378 ? -2.261 -13.856 -7.757 1.00 98.19 378 SER A C 1
ATOM 2939 O O . SER A 1 378 ? -3.385 -14.266 -7.478 1.00 98.19 378 SER A O 1
ATOM 2941 N N . GLY A 1 379 ? -1.402 -13.442 -6.818 1.00 96.25 379 GLY A N 1
ATOM 2942 C CA . GLY A 1 379 ? -1.737 -13.412 -5.393 1.00 96.25 379 GLY A CA 1
ATOM 2943 C C . GLY A 1 379 ? -2.888 -12.456 -5.076 1.00 96.25 379 GLY A C 1
ATOM 2944 O O . GLY A 1 379 ? -3.809 -12.825 -4.351 1.00 96.25 379 GLY A O 1
ATOM 2945 N N . LEU A 1 380 ? -2.875 -11.251 -5.652 1.00 95.81 380 LEU A N 1
ATOM 2946 C CA . LEU A 1 380 ? -3.960 -10.281 -5.498 1.00 95.81 380 LEU A CA 1
ATOM 2947 C C . LEU A 1 380 ? -5.273 -10.805 -6.083 1.00 95.81 380 LEU A C 1
ATOM 2949 O O . LEU A 1 380 ? -6.292 -10.720 -5.408 1.00 95.81 380 LEU A O 1
ATOM 2953 N N . ASP A 1 381 ? -5.254 -11.402 -7.278 1.00 96.44 381 ASP A N 1
ATOM 2954 C CA . ASP A 1 381 ? -6.458 -11.953 -7.910 1.00 96.44 381 ASP A CA 1
ATOM 2955 C C . ASP A 1 381 ? -7.093 -13.056 -7.052 1.00 96.44 381 ASP A C 1
ATOM 2957 O O . ASP A 1 381 ? -8.304 -13.049 -6.824 1.00 96.44 381 ASP A O 1
ATOM 2961 N N . TYR A 1 382 ? -6.275 -13.945 -6.481 1.00 94.31 382 TYR A N 1
ATOM 2962 C CA . TYR A 1 382 ? -6.735 -14.953 -5.525 1.00 94.31 382 TYR A CA 1
ATOM 2963 C C . TYR A 1 382 ? -7.423 -14.321 -4.303 1.00 94.31 382 TYR A C 1
ATOM 2965 O O . TYR A 1 382 ? -8.555 -14.678 -3.969 1.00 94.31 382 TYR A O 1
ATOM 2973 N N . VAL A 1 383 ? -6.773 -13.353 -3.649 1.00 89.81 383 VAL A N 1
ATOM 2974 C CA . VAL A 1 383 ? -7.299 -12.733 -2.421 1.00 89.81 383 VAL A CA 1
ATOM 2975 C C . VAL A 1 383 ? -8.516 -11.837 -2.701 1.00 89.81 383 VAL A C 1
ATOM 2977 O O . VAL A 1 383 ? -9.418 -11.732 -1.870 1.00 89.81 383 VAL A O 1
ATOM 2980 N N . HIS A 1 384 ? -8.602 -11.215 -3.876 1.00 90.62 384 HIS A N 1
ATOM 2981 C CA . HIS A 1 384 ? -9.748 -10.394 -4.282 1.00 90.62 384 HIS A CA 1
ATOM 2982 C C . HIS A 1 384 ? -10.999 -11.217 -4.602 1.00 90.62 384 HIS A C 1
ATOM 2984 O O . HIS A 1 384 ? -12.105 -10.698 -4.457 1.00 90.62 384 HIS A O 1
ATOM 2990 N N . ASN A 1 385 ? -10.847 -12.480 -5.005 1.00 89.25 385 ASN A N 1
ATOM 2991 C CA . ASN A 1 385 ? -11.961 -13.337 -5.421 1.00 89.25 385 ASN A CA 1
ATOM 2992 C C . ASN A 1 385 ? -12.370 -14.396 -4.385 1.00 89.25 385 ASN A C 1
ATOM 2994 O O . ASN A 1 385 ? -13.373 -15.078 -4.590 1.00 89.25 385 ASN A O 1
ATOM 2998 N N . MET A 1 386 ? -11.633 -14.546 -3.282 1.00 82.25 386 MET A N 1
ATOM 2999 C CA . MET A 1 386 ? -11.971 -15.531 -2.252 1.00 82.25 386 MET A CA 1
ATOM 3000 C C . MET A 1 386 ? -13.275 -15.188 -1.512 1.00 82.25 386 MET A 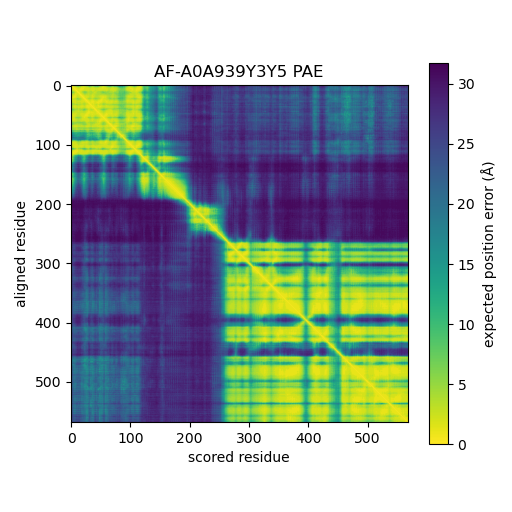C 1
ATOM 3002 O O . MET A 1 386 ? -13.552 -14.024 -1.213 1.00 82.25 386 MET A O 1
ATOM 3006 N N . ASP A 1 387 ? -14.044 -16.211 -1.146 1.00 76.88 387 ASP A N 1
ATOM 3007 C CA . ASP A 1 387 ? -15.184 -16.068 -0.240 1.00 76.88 387 ASP A CA 1
ATOM 3008 C C . ASP A 1 387 ? -14.695 -16.148 1.217 1.00 76.88 387 ASP A C 1
ATOM 3010 O O . ASP A 1 387 ? -14.011 -17.094 1.617 1.00 76.88 387 ASP A O 1
ATOM 3014 N N . LEU A 1 388 ? -15.027 -15.138 2.019 1.00 66.62 388 LEU A N 1
ATOM 3015 C CA . LEU A 1 388 ? -14.668 -15.048 3.431 1.00 66.62 388 LEU A CA 1
ATOM 3016 C C . LEU A 1 388 ? -15.913 -15.124 4.298 1.00 66.62 388 LEU A C 1
ATOM 3018 O O . LEU A 1 388 ? -16.740 -14.218 4.304 1.00 66.62 388 LEU A O 1
ATOM 3022 N N . GLU A 1 389 ? -16.010 -16.169 5.106 1.00 61.91 389 GLU A N 1
ATOM 3023 C CA . GLU A 1 389 ? -17.020 -16.246 6.154 1.00 61.91 389 GLU A CA 1
ATOM 3024 C C . GLU A 1 389 ? -16.569 -15.428 7.362 1.00 61.91 389 GLU A C 1
ATOM 3026 O O . GLU A 1 389 ? -15.561 -15.733 8.007 1.00 61.91 389 GLU A O 1
ATOM 3031 N N . VAL A 1 390 ? -17.311 -14.363 7.663 1.00 56.69 390 VAL A N 1
ATOM 3032 C CA . VAL A 1 390 ? -17.045 -13.485 8.802 1.00 56.69 390 VAL A CA 1
ATOM 3033 C C . VAL A 1 390 ? -18.266 -13.401 9.702 1.00 56.69 390 VAL A C 1
ATOM 3035 O O . VAL A 1 390 ? -19.353 -13.017 9.272 1.00 56.69 390 VAL A O 1
ATOM 3038 N N . GLU A 1 391 ? -18.067 -13.664 10.991 1.00 51.06 391 GLU A N 1
ATOM 3039 C CA . GLU A 1 391 ? -19.079 -13.399 12.011 1.00 51.06 391 GLU A CA 1
ATOM 3040 C C . GLU A 1 391 ? -19.237 -11.893 12.224 1.00 51.06 391 GLU A C 1
ATOM 3042 O O . GLU A 1 391 ? -18.338 -11.204 12.710 1.00 51.06 391 GLU A O 1
ATOM 3047 N N . ILE A 1 392 ? -20.386 -11.335 11.873 1.00 46.75 392 ILE A N 1
ATOM 3048 C CA . ILE A 1 392 ? -20.731 -9.959 12.228 1.00 46.75 392 ILE A CA 1
ATOM 3049 C C . ILE A 1 392 ? -21.646 -9.959 13.450 1.00 46.75 392 ILE A C 1
ATOM 3051 O O . ILE A 1 392 ? -22.482 -10.848 13.624 1.00 46.75 392 ILE A O 1
ATOM 3055 N N . ALA A 1 393 ? -21.502 -8.943 14.301 1.00 44.47 393 ALA A N 1
ATOM 3056 C CA . ALA A 1 393 ? -22.460 -8.701 15.371 1.00 44.47 393 ALA A CA 1
ATOM 3057 C C . ALA A 1 393 ? -23.846 -8.477 14.750 1.00 44.47 393 ALA A C 1
ATOM 3059 O O . ALA A 1 393 ? -23.977 -7.695 13.803 1.00 44.47 393 ALA A O 1
ATOM 3060 N N . ALA A 1 394 ? -24.875 -9.150 15.266 1.00 42.94 394 ALA A N 1
ATOM 3061 C CA . ALA A 1 394 ? -26.232 -9.113 14.725 1.00 42.94 394 ALA A CA 1
ATOM 3062 C C . ALA A 1 394 ? -26.968 -7.788 15.024 1.00 42.94 394 ALA A C 1
ATOM 3064 O O . ALA A 1 394 ? -28.126 -7.794 15.421 1.00 42.94 394 ALA A O 1
ATOM 3065 N N . GLY A 1 395 ? -26.332 -6.630 14.823 1.00 50.38 395 GLY A N 1
ATOM 3066 C CA . GLY A 1 395 ? -26.958 -5.310 14.949 1.00 50.38 395 GLY A CA 1
ATOM 3067 C C . GLY A 1 395 ? -27.850 -5.159 16.193 1.00 50.38 395 GLY A C 1
ATOM 3068 O O . GLY A 1 395 ? -27.387 -5.294 17.319 1.00 50.38 395 GLY A O 1
ATOM 3069 N N . LYS A 1 396 ? -29.144 -4.872 15.980 1.00 29.61 396 LYS A N 1
ATOM 3070 C CA . LYS A 1 396 ? -30.180 -4.677 17.019 1.00 29.61 396 LYS A CA 1
ATOM 3071 C C . LYS A 1 396 ? -30.584 -5.952 17.790 1.00 29.61 396 LYS A C 1
ATOM 3073 O O . LYS A 1 396 ? -31.412 -5.853 18.692 1.00 29.61 396 LYS A O 1
ATOM 3078 N N . TYR A 1 397 ? -30.050 -7.120 17.440 1.00 35.31 397 TYR A N 1
ATOM 3079 C CA . TYR A 1 397 ? -30.405 -8.419 18.014 1.00 35.31 397 TYR A CA 1
ATOM 3080 C C . TYR A 1 397 ? -29.211 -9.040 18.749 1.00 35.31 397 TYR A C 1
ATOM 3082 O O . TYR A 1 397 ? -28.056 -8.838 18.378 1.00 35.31 397 TYR A O 1
ATOM 3090 N N . GLN A 1 398 ? -29.482 -9.808 19.807 1.00 34.47 398 GLN A N 1
ATOM 3091 C CA . GLN A 1 398 ? -28.449 -10.594 20.485 1.00 34.47 398 GLN A CA 1
ATOM 3092 C C . GLN A 1 398 ? -28.008 -11.758 19.584 1.00 34.47 398 GLN A C 1
ATOM 3094 O O . GLN A 1 398 ? -28.835 -12.585 19.209 1.00 34.47 398 GLN A O 1
ATOM 3099 N N . GLY A 1 399 ? -26.714 -11.816 19.251 1.00 45.59 399 GLY A N 1
ATOM 3100 C CA . GLY A 1 399 ? -26.089 -12.917 18.510 1.00 45.59 399 GLY A CA 1
ATOM 3101 C C . GLY A 1 399 ? -24.961 -12.472 17.570 1.00 45.59 399 GLY A C 1
ATOM 3102 O O . GLY A 1 399 ? -24.776 -11.279 17.308 1.00 45.59 399 GLY A O 1
ATOM 3103 N N . THR A 1 400 ? -24.210 -13.440 17.052 1.00 48.03 400 THR A N 1
ATOM 3104 C CA . THR A 1 400 ? -23.359 -13.305 15.861 1.00 48.03 400 THR A CA 1
ATOM 3105 C C . THR A 1 400 ? -24.084 -13.944 14.677 1.00 48.03 400 THR A C 1
ATOM 3107 O O . THR A 1 400 ? -24.839 -14.900 14.850 1.00 48.03 400 THR A O 1
ATOM 3110 N N . ARG A 1 401 ? -23.919 -13.394 13.469 1.00 51.03 401 ARG A N 1
ATOM 3111 C CA . ARG A 1 401 ? -24.300 -14.098 12.236 1.00 51.03 401 ARG A CA 1
ATOM 3112 C C . ARG A 1 401 ? -23.079 -14.231 11.347 1.00 51.03 401 ARG A C 1
ATOM 3114 O O . ARG A 1 401 ? -22.352 -13.253 11.164 1.00 51.03 401 ARG A O 1
ATOM 3121 N N . GLU A 1 402 ? -22.910 -15.392 10.742 1.00 56.88 402 GLU A N 1
ATOM 3122 C CA . GLU A 1 402 ? -21.939 -15.579 9.673 1.00 56.88 402 GLU A CA 1
ATOM 3123 C C . GLU A 1 402 ? -22.452 -14.911 8.397 1.00 56.88 402 GLU A C 1
ATOM 3125 O O . GLU A 1 402 ? -23.599 -15.085 7.977 1.00 56.88 402 GLU A O 1
ATOM 3130 N N . VAL A 1 403 ? -21.610 -14.071 7.807 1.00 51.19 403 VAL A N 1
ATOM 3131 C CA . VAL A 1 403 ? -21.840 -13.475 6.495 1.00 51.19 403 VAL A CA 1
ATOM 3132 C C . VAL A 1 403 ? -20.662 -13.830 5.624 1.00 51.19 403 VAL A C 1
ATOM 3134 O O . VAL A 1 403 ? -19.524 -13.559 5.996 1.00 51.19 403 VAL A O 1
ATOM 3137 N N . SER A 1 404 ? -20.945 -14.386 4.452 1.00 54.38 404 SER A N 1
ATOM 3138 C CA . SER A 1 404 ? -19.942 -14.489 3.404 1.00 54.38 404 SER A CA 1
ATOM 3139 C C . SER A 1 404 ? -19.734 -13.106 2.782 1.00 54.38 404 SER A C 1
ATOM 3141 O O . SER A 1 404 ? -20.671 -12.505 2.246 1.00 54.38 404 SER A O 1
ATOM 3143 N N . VAL A 1 405 ? -18.526 -12.564 2.917 1.00 58.12 405 VAL A N 1
ATOM 3144 C CA . VAL A 1 405 ? -18.063 -11.382 2.186 1.00 58.12 405 VAL A CA 1
ATOM 3145 C C . VAL A 1 405 ? -17.116 -11.835 1.084 1.00 58.12 405 VAL A C 1
ATOM 3147 O O . VAL A 1 405 ? -16.286 -12.715 1.289 1.00 58.12 405 VAL A O 1
ATOM 3150 N N . LYS A 1 406 ? -17.233 -11.222 -0.092 1.00 61.41 406 LYS A N 1
ATOM 3151 C CA . LYS A 1 406 ? -16.332 -11.494 -1.212 1.00 61.41 406 LYS A CA 1
ATOM 3152 C C . LYS A 1 406 ? -15.100 -10.608 -1.146 1.00 61.41 406 LYS A C 1
ATOM 3154 O O . LYS A 1 406 ? -15.242 -9.386 -1.121 1.00 61.41 406 LYS A O 1
ATOM 3159 N N . GLY A 1 407 ? -13.936 -11.245 -1.197 1.00 70.56 407 GLY A N 1
ATOM 3160 C CA . GLY A 1 407 ? -12.644 -10.621 -1.427 1.00 70.56 407 GLY A CA 1
ATOM 3161 C C . GLY A 1 407 ? -12.085 -9.840 -0.242 1.00 70.56 407 GLY A C 1
ATOM 3162 O O . GLY A 1 407 ? -12.791 -9.127 0.474 1.00 70.56 407 GLY A O 1
ATOM 3163 N N . LEU A 1 408 ? -10.770 -9.915 -0.066 1.00 78.88 408 LEU A N 1
ATOM 3164 C CA . LEU A 1 408 ? -10.021 -9.081 0.867 1.00 78.88 408 LEU A CA 1
ATOM 3165 C C . LEU A 1 408 ? -9.184 -8.060 0.089 1.00 78.88 408 LEU A C 1
ATOM 3167 O O . LEU A 1 408 ? -8.397 -8.414 -0.774 1.00 78.88 408 LEU A O 1
ATOM 3171 N N . VAL A 1 409 ? -9.340 -6.775 0.408 1.00 81.38 409 VAL A N 1
ATOM 3172 C CA . VAL A 1 409 ? -8.559 -5.686 -0.210 1.00 81.38 409 VAL A CA 1
ATOM 3173 C C . VAL A 1 409 ? -7.344 -5.378 0.668 1.00 81.38 409 VAL A C 1
ATOM 3175 O O . VAL A 1 409 ? -7.503 -5.155 1.872 1.00 81.38 409 VAL A O 1
ATOM 3178 N N . HIS A 1 410 ? -6.152 -5.337 0.074 1.00 85.81 410 HIS A N 1
ATOM 3179 C CA . HIS A 1 410 ? -4.858 -5.169 0.735 1.00 85.81 410 HIS A CA 1
ATOM 3180 C C . HIS A 1 410 ? -4.643 -3.743 1.280 1.00 85.81 410 HIS A C 1
ATOM 3182 O O . HIS A 1 410 ? -4.324 -3.569 2.456 1.00 85.81 410 HIS A O 1
ATOM 3188 N N . ARG A 1 411 ? -4.853 -2.708 0.454 1.00 80.06 411 ARG A N 1
ATOM 3189 C CA . ARG A 1 411 ? -4.810 -1.259 0.770 1.00 80.06 411 ARG A CA 1
ATOM 3190 C C . ARG A 1 411 ? -3.456 -0.656 1.151 1.00 80.06 411 ARG A C 1
ATOM 3192 O O . ARG A 1 411 ? -3.356 0.559 1.269 1.00 80.06 411 ARG A O 1
ATOM 3199 N N . ASP A 1 412 ? -2.412 -1.448 1.339 1.00 81.12 412 ASP A N 1
ATOM 3200 C CA . ASP A 1 412 ? -1.036 -0.943 1.508 1.00 81.12 412 ASP A CA 1
ATOM 3201 C C . ASP A 1 412 ? -0.054 -1.649 0.558 1.00 81.12 412 ASP A C 1
ATOM 3203 O O . ASP A 1 412 ? 1.041 -2.036 0.957 1.00 81.12 412 ASP A O 1
ATOM 3207 N N . PHE A 1 413 ? -0.465 -1.931 -0.684 1.00 91.62 413 PHE A N 1
ATOM 3208 C CA . PHE A 1 413 ? 0.396 -2.652 -1.626 1.00 91.62 413 PHE A CA 1
ATOM 3209 C C . PHE A 1 413 ? 1.550 -1.750 -2.090 1.00 91.62 413 PHE A C 1
ATOM 3211 O O . PHE A 1 413 ? 1.325 -0.634 -2.556 1.00 91.62 413 PHE A O 1
ATOM 3218 N N . LYS A 1 414 ? 2.790 -2.223 -1.930 1.00 92.44 414 LYS A N 1
ATOM 3219 C CA . LYS A 1 414 ? 4.032 -1.507 -2.273 1.00 92.44 414 LYS A CA 1
ATOM 3220 C C . LYS A 1 414 ? 5.216 -2.481 -2.315 1.00 92.44 414 LYS A C 1
ATOM 3222 O O . LYS A 1 414 ? 5.116 -3.541 -1.696 1.00 92.44 414 LYS A O 1
ATOM 3227 N N . PRO A 1 415 ? 6.372 -2.114 -2.903 1.00 94.00 415 PRO A N 1
ATOM 3228 C CA . PRO A 1 415 ? 7.547 -2.993 -2.965 1.00 94.00 415 PRO A CA 1
ATOM 3229 C C . PRO A 1 415 ? 8.038 -3.509 -1.605 1.00 94.00 415 PRO A C 1
ATOM 3231 O O . PRO A 1 415 ? 8.516 -4.634 -1.513 1.00 94.00 415 PRO A O 1
ATOM 3234 N N . GLY A 1 416 ? 7.870 -2.728 -0.532 1.00 91.06 416 GLY A N 1
ATOM 3235 C CA . GLY A 1 416 ? 8.215 -3.156 0.831 1.00 91.06 416 GLY A CA 1
ATOM 3236 C C . GLY A 1 416 ? 7.331 -4.277 1.400 1.00 91.06 416 GLY A C 1
ATOM 3237 O O . GLY A 1 416 ? 7.716 -4.891 2.386 1.00 91.06 416 GLY A O 1
ATOM 3238 N N . ASN A 1 417 ? 6.181 -4.554 0.775 1.00 92.44 417 ASN A N 1
ATOM 3239 C CA . ASN A 1 417 ? 5.254 -5.631 1.145 1.00 92.44 417 ASN A CA 1
ATOM 3240 C C . ASN A 1 417 ? 5.248 -6.776 0.105 1.00 92.44 417 ASN A C 1
ATOM 3242 O O . ASN A 1 417 ? 4.417 -7.681 0.184 1.00 92.44 417 ASN A O 1
ATOM 3246 N N . ILE A 1 418 ? 6.167 -6.736 -0.868 1.00 96.56 418 ILE A N 1
ATOM 3247 C CA . ILE A 1 418 ? 6.436 -7.828 -1.808 1.00 96.56 418 ILE A CA 1
ATOM 3248 C C . ILE A 1 418 ? 7.672 -8.562 -1.299 1.00 96.56 418 ILE A C 1
ATOM 3250 O O . ILE A 1 418 ? 8.778 -8.037 -1.404 1.00 96.56 418 ILE A O 1
ATOM 3254 N N . PHE A 1 419 ? 7.494 -9.750 -0.738 1.00 95.88 419 PHE A N 1
ATOM 3255 C CA . PHE A 1 419 ? 8.582 -10.576 -0.228 1.00 95.88 419 PHE A CA 1
ATOM 3256 C C . PHE A 1 419 ? 9.039 -11.608 -1.251 1.00 95.88 419 PHE A C 1
ATOM 3258 O O . PHE A 1 419 ? 8.264 -12.061 -2.089 1.00 95.88 419 PHE A O 1
ATOM 3265 N N . LEU A 1 420 ? 10.313 -11.976 -1.171 1.00 97.25 420 LEU A N 1
ATOM 3266 C CA . LEU A 1 420 ? 10.957 -12.930 -2.062 1.00 97.25 420 LEU A CA 1
ATOM 3267 C C . LEU A 1 420 ? 11.361 -14.171 -1.262 1.00 97.25 420 LEU A C 1
ATOM 3269 O O . LEU A 1 420 ? 12.002 -14.039 -0.216 1.00 97.25 420 LEU A O 1
ATOM 3273 N N . SER A 1 421 ? 10.994 -15.361 -1.748 1.00 94.00 421 SER A N 1
ATOM 3274 C CA . SER A 1 421 ? 11.287 -16.641 -1.078 1.00 94.00 421 SER A CA 1
ATOM 3275 C C . SER A 1 421 ? 12.766 -16.792 -0.730 1.00 94.00 421 SER A C 1
ATOM 3277 O O . SER A 1 421 ? 13.111 -17.195 0.377 1.00 94.00 421 SER A O 1
ATOM 3279 N N . ASP A 1 422 ? 13.631 -16.404 -1.661 1.00 92.94 422 ASP A N 1
ATOM 3280 C CA . ASP A 1 422 ? 15.071 -16.616 -1.613 1.00 92.94 422 ASP A CA 1
ATOM 3281 C C . ASP A 1 422 ? 15.831 -15.512 -2.372 1.00 92.94 422 ASP A C 1
ATOM 3283 O O . ASP A 1 422 ? 15.257 -14.543 -2.874 1.00 92.94 422 ASP A O 1
ATOM 3287 N N . THR A 1 423 ? 17.159 -15.637 -2.416 1.00 90.44 423 THR A N 1
ATOM 3288 C CA . THR A 1 423 ? 18.067 -14.685 -3.083 1.00 90.44 423 THR A CA 1
ATOM 3289 C C . THR A 1 423 ? 18.474 -15.117 -4.497 1.00 90.44 423 THR A C 1
ATOM 3291 O O . THR A 1 423 ? 19.414 -14.556 -5.068 1.00 90.44 423 THR A O 1
ATOM 3294 N N . GLY A 1 424 ? 17.793 -16.119 -5.056 1.00 89.88 424 GLY A N 1
ATOM 3295 C CA . GLY A 1 424 ? 18.031 -16.644 -6.391 1.00 89.88 424 GLY A CA 1
ATOM 3296 C C . GLY A 1 424 ? 17.704 -15.647 -7.503 1.00 89.88 424 GLY A C 1
ATOM 3297 O O . GLY A 1 424 ? 17.262 -14.520 -7.278 1.00 89.88 424 GLY A O 1
ATOM 3298 N N . SER A 1 425 ? 17.942 -16.064 -8.747 1.00 86.19 425 SER A N 1
ATOM 3299 C CA . SER A 1 425 ? 17.651 -15.246 -9.931 1.00 86.19 425 SER A CA 1
ATOM 3300 C C . SER A 1 425 ? 16.161 -15.205 -10.289 1.00 86.19 425 SER A C 1
ATOM 3302 O O . SER A 1 425 ? 15.721 -14.235 -10.900 1.00 86.19 425 SER A O 1
ATOM 3304 N N . HIS A 1 426 ? 15.386 -16.212 -9.874 1.00 92.06 426 HIS A N 1
ATOM 3305 C CA . HIS A 1 426 ? 13.948 -16.339 -10.141 1.00 92.06 426 HIS A CA 1
ATOM 3306 C C . HIS A 1 426 ? 13.188 -16.639 -8.838 1.00 92.06 426 HIS A C 1
ATOM 3308 O O . HIS A 1 426 ? 12.586 -17.703 -8.703 1.00 92.06 426 HIS A O 1
ATOM 3314 N N . PRO A 1 427 ? 13.242 -15.738 -7.841 1.00 94.62 427 PRO A N 1
ATOM 3315 C CA . PRO A 1 427 ? 12.605 -15.985 -6.555 1.00 94.62 427 PRO A CA 1
ATOM 3316 C C . PRO A 1 427 ? 11.079 -15.968 -6.691 1.00 94.62 427 PRO A C 1
ATOM 3318 O O . PRO A 1 427 ? 10.516 -15.177 -7.455 1.00 94.62 427 PRO A O 1
ATOM 3321 N N . THR A 1 428 ? 10.393 -16.790 -5.900 1.00 97.31 428 THR A N 1
ATOM 3322 C CA . THR A 1 428 ? 8.932 -16.706 -5.805 1.00 97.31 428 THR A CA 1
ATOM 3323 C C . THR A 1 428 ? 8.561 -15.413 -5.084 1.00 97.31 428 THR A C 1
ATOM 3325 O O . THR A 1 428 ? 9.013 -15.171 -3.961 1.00 97.31 428 THR A O 1
ATOM 3328 N N . ALA A 1 429 ? 7.751 -14.571 -5.727 1.00 98.00 429 ALA A N 1
ATOM 3329 C CA . ALA A 1 429 ? 7.279 -13.320 -5.143 1.00 98.00 429 ALA A CA 1
ATOM 3330 C C . ALA A 1 429 ? 5.955 -13.538 -4.403 1.00 98.00 429 ALA A C 1
ATOM 3332 O O . ALA A 1 429 ? 5.010 -14.116 -4.945 1.00 98.00 429 ALA A O 1
ATOM 3333 N N . MET A 1 430 ? 5.882 -13.048 -3.169 1.00 96.88 430 MET A N 1
ATOM 3334 C CA . MET A 1 430 ? 4.766 -13.248 -2.252 1.00 96.88 430 MET A CA 1
ATOM 3335 C C . MET A 1 430 ? 4.286 -11.917 -1.680 1.00 96.88 430 MET A C 1
ATOM 3337 O O . MET A 1 430 ? 5.076 -11.108 -1.199 1.00 96.88 430 MET A O 1
ATOM 3341 N N . VAL A 1 431 ? 2.976 -11.690 -1.706 1.00 94.38 431 VAL A N 1
ATOM 3342 C CA . VAL A 1 431 ? 2.359 -10.513 -1.084 1.00 94.38 431 VAL A CA 1
ATOM 3343 C C . VAL A 1 431 ? 2.166 -10.780 0.411 1.00 94.38 431 VAL A C 1
ATOM 3345 O O . VAL A 1 431 ? 1.654 -11.836 0.784 1.00 94.38 431 VAL A O 1
ATOM 3348 N N . ALA A 1 432 ? 2.569 -9.841 1.266 1.00 87.38 432 ALA A N 1
ATOM 3349 C CA . ALA A 1 432 ? 2.438 -9.937 2.724 1.00 87.38 432 ALA A CA 1
ATOM 3350 C C . ALA A 1 432 ? 1.661 -8.753 3.311 1.00 87.38 432 ALA A C 1
ATOM 3352 O O . ALA A 1 432 ? 1.414 -7.778 2.620 1.00 87.38 432 ALA A O 1
ATOM 3353 N N . ASP A 1 433 ? 1.339 -8.808 4.609 1.00 76.38 433 ASP A N 1
ATOM 3354 C CA . ASP A 1 433 ? 0.698 -7.717 5.366 1.00 76.38 433 ASP A CA 1
ATOM 3355 C C . ASP A 1 433 ? -0.735 -7.338 4.920 1.00 76.38 433 ASP A C 1
ATOM 3357 O O . ASP A 1 433 ? -1.208 -6.219 5.153 1.00 76.38 433 ASP A O 1
ATOM 3361 N N . PHE A 1 434 ? -1.485 -8.305 4.377 1.00 69.75 434 PHE A N 1
ATOM 3362 C CA . PHE A 1 434 ? -2.917 -8.159 4.097 1.00 69.75 434 PHE A CA 1
ATOM 3363 C C . PHE A 1 434 ? -3.708 -7.702 5.335 1.00 69.75 434 PHE A C 1
ATOM 3365 O O . PHE A 1 4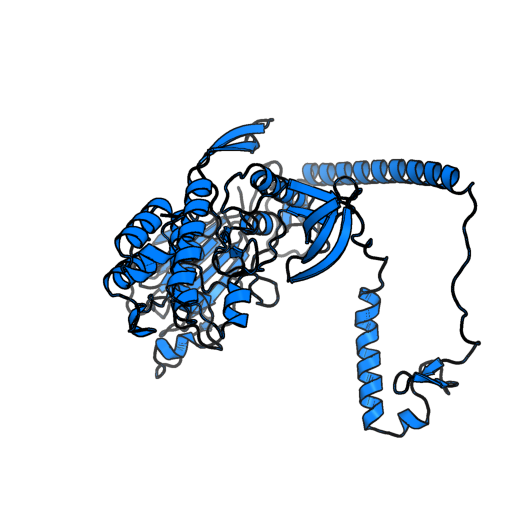34 ? -3.510 -8.191 6.446 1.00 69.75 434 PHE A O 1
ATOM 3372 N N . GLY A 1 435 ? -4.635 -6.755 5.149 1.00 56.25 435 GLY A N 1
ATOM 3373 C CA . GLY A 1 435 ? -5.637 -6.389 6.161 1.00 56.25 435 GLY A CA 1
ATOM 3374 C C . GLY A 1 435 ? -5.120 -5.625 7.388 1.00 56.25 435 GLY A C 1
ATOM 3375 O O . GLY A 1 435 ? -5.923 -5.058 8.134 1.00 56.25 435 GLY A O 1
ATOM 3376 N N . MET A 1 436 ? -3.801 -5.496 7.580 1.00 54.00 436 MET A N 1
ATOM 3377 C CA . MET A 1 436 ? -3.252 -4.835 8.768 1.00 54.00 436 MET A CA 1
ATOM 3378 C C . MET A 1 436 ? -3.663 -3.355 8.851 1.00 54.00 436 MET A C 1
ATOM 3380 O O . MET A 1 436 ? -3.972 -2.854 9.929 1.00 54.00 436 MET A O 1
ATOM 3384 N N . ALA A 1 437 ? -3.779 -2.659 7.715 1.00 47.00 437 ALA A N 1
ATOM 3385 C CA . ALA A 1 437 ? -4.207 -1.258 7.658 1.00 47.00 437 ALA A CA 1
ATOM 3386 C C . ALA A 1 437 ? -5.624 -1.017 8.228 1.00 47.00 437 ALA A C 1
ATOM 3388 O O . ALA A 1 437 ? -5.831 -0.025 8.932 1.00 47.00 437 ALA A O 1
ATOM 3389 N N . LYS A 1 438 ? -6.584 -1.922 7.970 1.00 45.03 438 LYS A N 1
ATOM 3390 C CA . LYS A 1 438 ? -7.937 -1.864 8.557 1.00 45.03 438 LYS A CA 1
ATOM 3391 C C . LYS A 1 438 ? -7.909 -2.202 10.042 1.00 45.03 438 LYS A C 1
ATOM 3393 O O . LYS A 1 438 ? -8.538 -1.498 10.828 1.00 45.03 438 LYS A O 1
ATOM 3398 N N . ALA A 1 439 ? -7.156 -3.235 10.419 1.00 43.19 439 ALA A N 1
ATOM 3399 C CA . ALA A 1 439 ? -6.998 -3.653 11.808 1.00 43.19 439 ALA A CA 1
ATOM 3400 C C . ALA A 1 439 ? -6.415 -2.524 12.680 1.00 43.19 439 ALA A C 1
ATOM 3402 O O . ALA A 1 439 ? -6.893 -2.290 13.787 1.00 43.19 439 ALA A O 1
ATOM 3403 N N . PHE A 1 440 ? -5.450 -1.755 12.160 1.00 43.53 440 PHE A N 1
ATOM 3404 C CA . PHE A 1 440 ? -4.871 -0.600 12.856 1.00 43.53 440 PHE A CA 1
ATOM 3405 C C . PHE A 1 440 ? -5.841 0.583 12.983 1.00 43.53 440 PHE A C 1
ATOM 3407 O O . PHE A 1 440 ? -5.926 1.176 14.060 1.00 43.53 440 PHE A O 1
ATOM 3414 N N . GLN A 1 441 ? -6.611 0.891 11.931 1.00 42.72 441 GLN A N 1
ATOM 3415 C CA . GLN A 1 441 ? -7.655 1.924 11.982 1.00 42.72 441 GLN A CA 1
ATOM 3416 C C . GLN A 1 441 ? -8.768 1.554 12.976 1.00 42.72 441 GLN A C 1
ATOM 3418 O O . GLN A 1 441 ? -9.189 2.388 13.777 1.00 42.72 441 GLN A O 1
ATOM 3423 N N . ALA A 1 442 ? -9.207 0.292 12.962 1.00 36.59 442 ALA A N 1
ATOM 3424 C CA . ALA A 1 442 ? -10.192 -0.253 13.893 1.00 36.59 442 ALA A CA 1
ATOM 3425 C C . ALA A 1 442 ? -9.682 -0.269 15.345 1.00 36.59 442 ALA A C 1
ATOM 3427 O O . ALA A 1 442 ? -10.465 -0.130 16.282 1.00 36.59 442 ALA A O 1
ATOM 3428 N N . ALA A 1 443 ? -8.364 -0.370 15.532 1.00 33.94 443 ALA A N 1
ATOM 3429 C CA . ALA A 1 443 ? -7.707 -0.337 16.829 1.00 33.94 443 ALA A CA 1
ATOM 3430 C C . ALA A 1 443 ? -7.457 1.076 17.395 1.00 33.94 443 ALA A C 1
ATOM 3432 O O . ALA A 1 443 ? -6.686 1.238 18.342 1.00 33.94 443 ALA A O 1
ATOM 3433 N N . GLY A 1 444 ? -8.078 2.112 16.818 1.00 31.45 444 GLY A N 1
ATOM 3434 C CA . GLY A 1 444 ? -7.979 3.491 17.308 1.00 31.45 444 GLY A CA 1
ATOM 3435 C C . GLY A 1 444 ? -6.632 4.165 17.032 1.00 31.45 444 GLY A C 1
ATOM 3436 O O . GLY A 1 444 ? -6.430 5.312 17.434 1.00 31.45 444 GLY A O 1
ATOM 3437 N N . LYS A 1 445 ? -5.719 3.500 16.312 1.00 37.22 445 LYS A N 1
ATOM 3438 C CA . LYS A 1 445 ? -4.536 4.148 15.750 1.00 37.22 445 LYS A CA 1
ATOM 3439 C C . LYS A 1 445 ? -4.921 4.714 14.389 1.00 37.22 445 LYS A C 1
ATOM 3441 O O . LYS A 1 445 ? -4.943 4.014 13.379 1.00 37.22 445 LYS A O 1
ATOM 3446 N N . SER A 1 446 ? -5.231 6.008 14.354 1.00 33.00 446 SER A N 1
ATOM 3447 C CA . SER A 1 446 ? -5.198 6.750 13.097 1.00 33.00 446 SER A CA 1
ATOM 3448 C C . SER A 1 446 ? -3.861 6.475 12.401 1.00 33.00 446 SER A C 1
ATOM 3450 O O . SER A 1 446 ? -2.813 6.549 13.037 1.00 33.00 446 SER A O 1
ATOM 3452 N N . GLN A 1 447 ? -3.872 6.228 11.087 1.00 36.03 447 GLN A N 1
ATOM 3453 C CA . GLN A 1 447 ? -2.649 6.160 10.257 1.00 36.03 447 GLN A CA 1
ATOM 3454 C C . GLN A 1 447 ? -1.823 7.469 10.284 1.00 36.03 447 GLN A C 1
ATOM 3456 O O . GLN A 1 447 ? -0.744 7.566 9.701 1.00 36.03 447 GLN A O 1
ATOM 3461 N N . ILE A 1 448 ? -2.340 8.485 10.975 1.00 33.12 448 ILE A N 1
ATOM 3462 C CA . ILE A 1 448 ? -1.708 9.755 11.288 1.00 33.12 448 ILE A CA 1
ATOM 3463 C C . ILE A 1 448 ? -1.216 9.678 12.738 1.00 33.12 448 ILE A C 1
ATOM 3465 O O . ILE A 1 448 ? -2.029 9.625 13.667 1.00 33.12 448 ILE A O 1
ATOM 3469 N N . SER A 1 449 ? 0.101 9.692 12.949 1.00 29.27 449 SER A N 1
ATOM 3470 C CA . SER A 1 449 ? 0.647 9.970 14.276 1.00 29.27 449 SER A CA 1
ATOM 3471 C C . SER A 1 449 ? 0.373 11.437 14.647 1.00 29.27 449 SER A C 1
ATOM 3473 O O . SER A 1 449 ? 0.322 12.318 13.785 1.00 29.27 449 SER A O 1
ATOM 3475 N N . LYS A 1 450 ? 0.279 11.739 15.949 1.00 26.91 450 LYS A N 1
ATOM 3476 C CA . LYS A 1 450 ? 0.189 13.117 16.484 1.00 26.91 450 LYS A CA 1
ATOM 3477 C C . LYS A 1 450 ? 1.387 14.017 16.114 1.00 26.91 450 LYS A C 1
ATOM 3479 O O . LYS A 1 450 ? 1.366 15.196 16.441 1.00 26.91 450 LYS A O 1
ATOM 3484 N N . THR A 1 451 ? 2.413 13.485 15.447 1.00 27.41 451 THR A N 1
ATOM 3485 C CA . THR A 1 451 ? 3.628 14.205 15.038 1.00 27.41 451 THR A CA 1
ATOM 3486 C C . THR A 1 451 ? 3.708 14.471 13.531 1.00 27.41 451 THR A C 1
ATOM 3488 O O . THR A 1 451 ? 4.745 14.925 13.062 1.00 27.41 451 THR A O 1
ATOM 3491 N N . GLY A 1 452 ? 2.655 14.182 12.753 1.00 27.56 452 GLY A N 1
ATOM 3492 C CA . GLY A 1 452 ? 2.686 14.356 11.293 1.00 27.56 452 GLY A CA 1
ATOM 3493 C C . GLY A 1 452 ? 3.542 13.316 10.556 1.00 27.56 452 GLY A C 1
ATOM 3494 O O . GLY A 1 452 ? 3.704 13.403 9.342 1.00 27.56 452 GLY A O 1
ATOM 3495 N N . ALA A 1 453 ? 4.055 12.300 11.259 1.00 26.33 453 ALA A N 1
ATOM 3496 C CA . ALA A 1 453 ? 4.692 11.148 10.638 1.00 26.33 453 ALA A CA 1
ATOM 3497 C C . ALA A 1 453 ? 3.598 10.173 10.177 1.00 26.33 453 ALA A C 1
ATOM 3499 O O . ALA A 1 453 ? 2.959 9.491 10.982 1.00 26.33 453 ALA A O 1
ATOM 3500 N N . VAL A 1 454 ? 3.344 10.160 8.868 1.00 36.22 454 VAL A N 1
ATOM 3501 C CA . VAL A 1 454 ? 2.404 9.238 8.222 1.00 36.22 454 VAL A CA 1
ATOM 3502 C C . VAL A 1 454 ? 2.951 7.819 8.355 1.00 36.22 454 VAL A C 1
ATOM 3504 O O . VAL A 1 454 ? 4.065 7.525 7.926 1.00 36.22 454 VAL A O 1
ATOM 3507 N N . MET A 1 455 ? 2.173 6.935 8.974 1.00 32.53 455 MET A N 1
ATOM 3508 C CA . MET A 1 455 ? 2.497 5.517 9.046 1.00 32.53 455 MET A CA 1
ATOM 3509 C C . MET A 1 455 ? 1.985 4.853 7.760 1.00 32.53 455 MET A C 1
ATOM 3511 O O . MET A 1 455 ? 0.815 4.501 7.654 1.00 32.53 455 MET A O 1
ATOM 3515 N N . GLY A 1 456 ? 2.864 4.775 6.760 1.00 46.28 456 GLY A N 1
ATOM 3516 C CA . GLY A 1 456 ? 2.593 4.317 5.393 1.00 46.28 456 GLY A CA 1
ATOM 3517 C C . GLY A 1 456 ? 3.276 5.242 4.383 1.00 46.28 456 GLY A C 1
ATOM 3518 O O . GLY A 1 456 ? 3.482 6.415 4.683 1.00 46.28 456 GLY A O 1
ATOM 3519 N N . THR A 1 457 ? 3.648 4.738 3.202 1.00 59.50 457 THR A N 1
ATOM 3520 C CA . THR A 1 457 ? 4.221 5.569 2.128 1.00 59.50 457 THR A CA 1
ATOM 3521 C C . THR A 1 457 ? 3.096 5.891 1.139 1.00 59.50 457 THR A C 1
ATOM 3523 O O . THR A 1 457 ? 2.879 5.113 0.212 1.00 59.50 457 THR A O 1
ATOM 3526 N N . PRO A 1 458 ? 2.343 6.997 1.316 1.00 74.00 458 PRO A N 1
ATOM 3527 C CA . PRO A 1 458 ? 1.178 7.339 0.490 1.00 74.00 458 PRO A CA 1
ATOM 3528 C C . PRO A 1 458 ? 1.467 7.408 -1.017 1.00 74.00 458 PRO A C 1
ATOM 3530 O O . PRO A 1 458 ? 0.544 7.365 -1.812 1.00 74.00 458 PRO A O 1
ATOM 3533 N N . VAL A 1 459 ? 2.731 7.450 -1.434 1.00 83.88 459 VAL A N 1
ATOM 3534 C CA . VAL A 1 459 ? 3.166 7.532 -2.837 1.00 83.88 459 VAL A CA 1
ATOM 3535 C C . VAL A 1 459 ? 2.664 6.404 -3.756 1.00 83.88 459 VAL A C 1
ATOM 3537 O O . VAL A 1 459 ? 2.656 6.599 -4.968 1.00 83.88 459 VAL A O 1
ATOM 3540 N N . PHE A 1 460 ? 2.229 5.265 -3.203 1.00 88.62 460 PHE A N 1
ATOM 3541 C CA . PHE A 1 460 ? 1.633 4.136 -3.942 1.00 88.62 460 PHE A CA 1
ATOM 3542 C C . PHE A 1 460 ? 0.098 4.077 -3.844 1.00 88.62 460 PHE A C 1
ATOM 3544 O O . PHE A 1 460 ? -0.511 3.095 -4.254 1.00 88.62 460 PHE A O 1
ATOM 3551 N N . MET A 1 461 ? -0.544 5.118 -3.308 1.00 85.88 461 MET A N 1
ATOM 3552 C CA . MET A 1 461 ? -1.993 5.173 -3.113 1.00 85.88 461 MET A CA 1
ATOM 3553 C C . MET A 1 461 ? -2.692 5.924 -4.262 1.00 85.88 461 MET A C 1
ATOM 3555 O O . MET A 1 461 ? -2.304 7.057 -4.553 1.00 85.88 461 MET A O 1
ATOM 3559 N N . PRO A 1 462 ? -3.764 5.378 -4.870 1.00 85.81 462 PRO A N 1
ATOM 3560 C CA . PRO A 1 462 ? -4.572 6.127 -5.832 1.00 85.81 462 PRO A CA 1
ATOM 3561 C C . PRO A 1 462 ? -5.440 7.192 -5.142 1.00 85.81 462 PRO A C 1
ATOM 3563 O O . PRO A 1 462 ? -5.811 7.062 -3.969 1.00 85.81 462 PRO A O 1
ATOM 3566 N N . LYS A 1 463 ? -5.852 8.227 -5.890 1.00 79.56 463 LYS A N 1
ATOM 3567 C CA . LYS A 1 463 ? -6.728 9.316 -5.395 1.00 79.56 463 LYS A CA 1
ATOM 3568 C C . LYS A 1 463 ? -8.005 8.808 -4.731 1.00 79.56 463 LYS A C 1
ATOM 3570 O O . LYS A 1 463 ? -8.412 9.316 -3.691 1.00 79.56 463 LYS A O 1
ATOM 3575 N N . GLN A 1 464 ? -8.613 7.784 -5.319 1.00 80.12 464 GLN A N 1
ATOM 3576 C CA . GLN A 1 464 ? -9.851 7.160 -4.861 1.00 80.12 464 GLN A CA 1
ATOM 3577 C C . GLN A 1 464 ? -9.694 6.587 -3.447 1.00 80.12 464 GLN A C 1
ATOM 3579 O O . GLN A 1 464 ? -10.553 6.800 -2.595 1.00 80.12 464 GLN A O 1
ATOM 3584 N N . GLN A 1 465 ? -8.564 5.932 -3.168 1.00 76.12 465 GLN A N 1
ATOM 3585 C CA . GLN A 1 465 ? -8.268 5.399 -1.840 1.00 76.12 465 GLN A CA 1
ATOM 3586 C C . GLN A 1 465 ? -7.909 6.505 -0.837 1.00 76.12 465 GLN A C 1
ATOM 3588 O O . GLN A 1 465 ? -8.229 6.389 0.345 1.00 76.12 465 GLN A O 1
ATOM 3593 N N . ALA A 1 466 ? -7.259 7.581 -1.289 1.00 67.62 466 ALA A N 1
ATOM 3594 C CA . ALA A 1 466 ? -6.949 8.722 -0.429 1.00 67.62 466 ALA A CA 1
ATOM 3595 C C . ALA A 1 466 ? -8.216 9.448 0.068 1.00 67.62 466 ALA A C 1
ATOM 3597 O O . ALA A 1 466 ? -8.207 9.963 1.193 1.00 67.62 466 ALA A O 1
ATOM 3598 N N . ARG A 1 467 ? -9.283 9.455 -0.749 1.00 62.16 467 ARG A N 1
ATOM 3599 C CA . ARG A 1 467 ? -10.619 9.982 -0.414 1.00 62.16 467 ARG A CA 1
ATOM 3600 C C . ARG A 1 467 ? -11.400 9.037 0.496 1.00 62.16 467 ARG A C 1
ATOM 3602 O O . ARG A 1 467 ? -11.802 9.438 1.583 1.00 62.16 467 ARG A O 1
ATOM 3609 N N . ASP A 1 468 ? -11.540 7.773 0.097 1.00 61.50 468 ASP A N 1
ATOM 3610 C CA . ASP A 1 468 ? -12.280 6.760 0.857 1.00 61.50 468 ASP A CA 1
ATOM 3611 C C . ASP A 1 468 ? -11.431 5.508 1.110 1.00 61.50 468 ASP A C 1
ATOM 3613 O O . ASP A 1 468 ? -11.510 4.484 0.427 1.00 61.50 468 ASP A O 1
ATOM 3617 N N . CYS A 1 469 ? -10.606 5.580 2.154 1.00 59.31 469 CYS A N 1
ATOM 3618 C CA . CYS A 1 469 ? -9.738 4.473 2.549 1.00 59.31 469 CYS A CA 1
ATOM 3619 C C . CYS A 1 469 ? -10.530 3.277 3.118 1.00 59.31 469 CYS A C 1
ATOM 3621 O O . CYS A 1 469 ? -10.064 2.135 3.054 1.00 59.31 469 CYS A O 1
ATOM 3623 N N . LYS A 1 470 ? -11.726 3.510 3.687 1.00 52.72 470 LYS A N 1
ATOM 3624 C CA . LYS A 1 470 ? -12.501 2.492 4.415 1.00 52.72 470 LYS A CA 1
ATOM 3625 C C . LYS A 1 470 ? -13.277 1.585 3.465 1.00 52.72 470 LYS A C 1
ATOM 3627 O O . LYS A 1 470 ? -13.297 0.372 3.703 1.00 52.72 470 LYS A O 1
ATOM 3632 N N . TYR A 1 471 ? -13.839 2.121 2.387 1.00 56.91 471 TYR A N 1
ATOM 3633 C CA . TYR A 1 471 ? -14.628 1.351 1.419 1.00 56.91 471 TYR A CA 1
ATOM 3634 C C . TYR A 1 471 ? -13.939 1.169 0.065 1.00 56.91 471 TYR A C 1
ATOM 3636 O O . TYR A 1 471 ? -14.546 0.626 -0.856 1.00 56.91 471 TYR A O 1
ATOM 3644 N N . ALA A 1 472 ? -12.649 1.513 -0.024 1.00 70.25 472 ALA A N 1
ATOM 3645 C CA . ALA A 1 472 ? -11.796 1.161 -1.151 1.00 70.25 472 ALA A CA 1
ATOM 3646 C C . ALA A 1 472 ? -11.935 -0.326 -1.533 1.00 70.25 472 ALA A C 1
ATOM 3648 O O . ALA A 1 472 ? -11.793 -1.223 -0.683 1.00 70.25 472 ALA A O 1
ATOM 3649 N N . LYS A 1 473 ? -12.237 -0.533 -2.815 1.00 83.38 473 LYS A N 1
ATOM 3650 C CA . LYS A 1 473 ? -12.498 -1.808 -3.489 1.00 83.38 473 LYS A CA 1
ATOM 3651 C C . LYS A 1 473 ? -11.225 -2.351 -4.176 1.00 83.38 473 LYS A C 1
ATOM 3653 O O . LYS A 1 473 ? -10.244 -1.609 -4.236 1.00 83.38 473 LYS A O 1
ATOM 3658 N N . PRO A 1 474 ? -11.206 -3.611 -4.659 1.00 88.62 474 PRO A N 1
ATOM 3659 C CA . PRO A 1 474 ? -10.014 -4.265 -5.216 1.00 88.62 474 PRO A CA 1
ATOM 3660 C C . PRO A 1 474 ? -9.204 -3.457 -6.237 1.00 88.62 474 PRO A C 1
ATOM 3662 O O . PRO A 1 474 ? -7.977 -3.541 -6.236 1.00 88.62 474 PRO A O 1
ATOM 3665 N N . GLU A 1 475 ? -9.851 -2.619 -7.051 1.00 92.38 475 GLU A N 1
ATOM 3666 C CA . GLU A 1 475 ? -9.194 -1.783 -8.061 1.00 92.38 475 GLU A CA 1
ATOM 3667 C C . GLU A 1 475 ? -8.066 -0.896 -7.499 1.00 92.38 475 GLU A C 1
ATOM 3669 O O . GLU A 1 475 ? -7.110 -0.591 -8.214 1.00 92.38 475 GLU A O 1
ATOM 3674 N N . VAL A 1 476 ? -8.113 -0.519 -6.213 1.00 90.62 476 VAL A N 1
ATOM 3675 C CA . VAL A 1 476 ? -7.046 0.295 -5.604 1.00 90.62 476 VAL A CA 1
ATOM 3676 C C . VAL A 1 476 ? -5.733 -0.473 -5.456 1.00 90.62 476 VAL A C 1
ATOM 3678 O O . VAL A 1 476 ? -4.665 0.110 -5.628 1.00 90.62 476 VAL A O 1
ATOM 3681 N N . ASP A 1 477 ? -5.804 -1.780 -5.188 1.00 93.06 477 ASP A N 1
ATOM 3682 C CA . ASP A 1 477 ? -4.622 -2.639 -5.094 1.00 93.06 477 ASP A CA 1
ATOM 3683 C C . ASP A 1 477 ? -4.030 -2.891 -6.480 1.00 93.06 477 ASP A C 1
ATOM 3685 O O . ASP A 1 477 ? -2.814 -2.960 -6.626 1.00 93.06 477 ASP A O 1
ATOM 3689 N N . VAL A 1 478 ? -4.883 -2.985 -7.506 1.00 96.94 478 VAL A N 1
ATOM 3690 C CA . VAL A 1 478 ? -4.462 -3.151 -8.905 1.00 96.94 478 VAL A CA 1
ATOM 3691 C C . VAL A 1 478 ? -3.688 -1.920 -9.377 1.00 96.94 478 VAL A C 1
ATOM 3693 O O . VAL A 1 478 ? -2.606 -2.048 -9.953 1.00 96.94 478 VAL A O 1
ATOM 3696 N N . TRP A 1 479 ? -4.183 -0.719 -9.061 1.00 96.19 479 TRP A N 1
ATOM 3697 C CA . TRP A 1 479 ? -3.449 0.521 -9.322 1.00 96.19 479 TRP A CA 1
ATOM 3698 C C . TRP A 1 479 ? -2.128 0.570 -8.544 1.00 96.19 479 TRP A C 1
ATOM 3700 O O . TRP A 1 479 ? -1.085 0.893 -9.111 1.00 96.19 479 TRP A O 1
ATOM 3710 N N . ALA A 1 480 ? -2.137 0.200 -7.259 1.00 95.62 480 ALA A N 1
ATOM 3711 C CA . ALA A 1 480 ? -0.932 0.174 -6.430 1.00 95.62 480 ALA A CA 1
ATOM 3712 C C . ALA A 1 480 ? 0.107 -0.851 -6.929 1.00 95.62 480 ALA A C 1
ATOM 3714 O O . ALA A 1 480 ? 1.313 -0.599 -6.853 1.00 95.62 480 ALA A O 1
ATOM 3715 N N . ALA A 1 481 ? -0.339 -1.974 -7.497 1.00 98.06 481 ALA A N 1
ATOM 3716 C CA . ALA A 1 481 ? 0.510 -2.954 -8.165 1.00 98.06 481 ALA A CA 1
ATOM 3717 C C . ALA A 1 481 ? 1.168 -2.368 -9.421 1.00 98.06 481 ALA A C 1
ATOM 3719 O O . ALA A 1 481 ? 2.391 -2.441 -9.559 1.00 98.06 481 ALA A O 1
ATOM 3720 N N . ALA A 1 482 ? 0.400 -1.689 -10.278 1.00 98.38 482 ALA A N 1
ATOM 3721 C CA . ALA A 1 482 ? 0.950 -0.972 -11.428 1.00 98.38 482 ALA A CA 1
ATOM 3722 C C . ALA A 1 482 ? 1.946 0.126 -11.006 1.00 98.38 482 ALA A C 1
ATOM 3724 O O . ALA A 1 482 ? 3.018 0.254 -11.598 1.00 98.38 482 ALA A O 1
ATOM 3725 N N . ALA A 1 483 ? 1.650 0.872 -9.937 1.00 97.69 483 ALA A N 1
ATOM 3726 C CA . ALA A 1 483 ? 2.534 1.914 -9.410 1.00 97.69 483 ALA A CA 1
ATOM 3727 C C . ALA A 1 483 ? 3.828 1.339 -8.820 1.00 97.69 483 ALA A C 1
ATOM 3729 O O . ALA A 1 483 ? 4.904 1.916 -8.985 1.00 97.69 483 ALA A O 1
ATOM 3730 N N . SER A 1 484 ? 3.737 0.181 -8.164 1.00 97.88 484 SER A N 1
ATOM 3731 C CA . SER A 1 484 ? 4.896 -0.559 -7.661 1.00 97.88 484 SER A CA 1
ATOM 3732 C C . SER A 1 484 ? 5.761 -1.066 -8.809 1.00 97.88 484 SER A C 1
ATOM 3734 O O . SER A 1 484 ? 6.977 -0.924 -8.753 1.00 97.88 484 SER A O 1
ATOM 3736 N N . TYR A 1 485 ? 5.154 -1.591 -9.873 1.00 98.56 485 TYR A N 1
ATOM 3737 C CA . TYR A 1 485 ? 5.873 -2.041 -11.063 1.00 98.56 485 TYR A CA 1
ATOM 3738 C C . TYR A 1 485 ? 6.585 -0.897 -11.784 1.00 98.56 485 TYR A C 1
ATOM 3740 O O . TYR A 1 485 ? 7.783 -0.988 -12.046 1.00 98.56 485 TYR A O 1
ATOM 3748 N N . TYR A 1 486 ? 5.886 0.218 -12.001 1.00 98.38 486 TYR A N 1
ATOM 3749 C CA . TYR A 1 486 ? 6.469 1.451 -12.525 1.00 98.38 486 TYR A CA 1
ATOM 3750 C C . TYR A 1 486 ? 7.701 1.877 -11.717 1.00 98.38 486 TYR A C 1
ATOM 3752 O O . TYR A 1 486 ? 8.751 2.189 -12.283 1.00 98.38 486 TYR A O 1
ATOM 3760 N N . TYR A 1 487 ? 7.582 1.882 -10.387 1.00 97.88 487 TYR A N 1
ATOM 3761 C CA . TYR A 1 487 ? 8.671 2.270 -9.497 1.00 97.88 487 TYR A CA 1
ATOM 3762 C C . TYR A 1 487 ? 9.834 1.276 -9.536 1.00 97.88 487 TYR A C 1
ATOM 3764 O O . TYR A 1 487 ? 10.983 1.700 -9.598 1.00 97.88 487 TYR A O 1
ATOM 3772 N N . MET A 1 488 ? 9.556 -0.032 -9.560 1.00 98.19 488 MET A N 1
ATOM 3773 C CA . MET A 1 488 ? 10.589 -1.064 -9.680 1.00 98.19 488 MET A CA 1
ATOM 3774 C C . MET A 1 488 ? 11.405 -0.909 -10.963 1.00 98.19 488 MET A C 1
ATOM 3776 O O . MET A 1 488 ? 12.623 -1.034 -10.909 1.00 98.19 488 MET A O 1
ATOM 3780 N N . VAL A 1 489 ? 10.761 -0.603 -12.093 1.00 97.94 489 VAL A N 1
ATOM 3781 C CA . VAL A 1 489 ? 11.439 -0.443 -13.390 1.00 97.94 489 VAL A CA 1
ATOM 3782 C C . VAL A 1 489 ? 12.226 0.867 -13.462 1.00 97.94 489 VAL A C 1
ATOM 3784 O O . VAL A 1 489 ? 13.365 0.879 -13.912 1.00 97.94 489 VAL A O 1
ATOM 3787 N N . THR A 1 490 ? 11.639 1.977 -13.012 1.00 97.38 490 THR A N 1
ATOM 3788 C CA . THR A 1 490 ? 12.208 3.317 -13.256 1.00 97.38 490 THR A CA 1
ATOM 3789 C C . THR A 1 490 ? 13.020 3.882 -12.091 1.00 97.38 490 THR A C 1
ATOM 3791 O O . THR A 1 490 ? 13.731 4.873 -12.260 1.00 97.38 490 THR A O 1
ATOM 3794 N N . GLY A 1 491 ? 12.858 3.336 -10.882 1.00 95.81 491 GLY A N 1
ATOM 3795 C CA . GLY A 1 491 ? 13.331 3.942 -9.633 1.00 95.81 491 GLY A CA 1
ATOM 3796 C C . GLY A 1 491 ? 12.636 5.266 -9.278 1.00 95.81 491 GLY A C 1
ATOM 3797 O O . GLY A 1 491 ? 13.035 5.943 -8.328 1.00 95.81 491 GLY A O 1
ATOM 3798 N N . GLN A 1 492 ? 11.607 5.671 -10.033 1.00 94.69 492 GLN A N 1
ATOM 3799 C CA . GLN A 1 492 ? 10.899 6.942 -9.881 1.00 94.69 492 GLN A CA 1
ATOM 3800 C C . GLN A 1 492 ? 9.413 6.706 -9.619 1.00 94.69 492 GLN A C 1
ATOM 3802 O O . GLN A 1 492 ? 8.807 5.772 -10.135 1.00 94.69 492 GLN A O 1
ATOM 3807 N N . PHE A 1 493 ? 8.800 7.548 -8.788 1.00 94.00 493 PHE A N 1
ATOM 3808 C CA . PHE A 1 493 ? 7.376 7.423 -8.493 1.00 94.00 493 PHE A CA 1
ATOM 3809 C C . PHE A 1 493 ? 6.505 7.887 -9.668 1.00 94.00 493 PHE A C 1
ATOM 3811 O O . PHE A 1 493 ? 6.894 8.750 -10.463 1.00 94.00 493 PHE A O 1
ATOM 3818 N N . VAL A 1 494 ? 5.277 7.363 -9.704 1.00 93.19 494 VAL A N 1
ATOM 3819 C CA . VAL A 1 494 ? 4.250 7.686 -10.707 1.00 93.19 494 VAL A CA 1
ATOM 3820 C C . VAL A 1 494 ? 3.944 9.189 -10.764 1.00 93.19 494 VAL A C 1
ATOM 3822 O O . VAL A 1 494 ? 3.675 9.732 -11.833 1.00 93.19 494 VAL A O 1
ATOM 3825 N N . LYS A 1 495 ? 4.007 9.878 -9.619 1.00 90.38 495 LYS A N 1
ATOM 3826 C CA . LYS A 1 495 ? 3.792 11.329 -9.474 1.00 90.38 495 LYS A CA 1
ATOM 3827 C C . LYS A 1 495 ? 5.064 12.014 -8.971 1.00 90.38 495 LYS A C 1
ATOM 3829 O O . LYS A 1 495 ? 5.955 11.366 -8.420 1.00 90.38 495 LYS A O 1
ATOM 3834 N N . ASN A 1 496 ? 5.173 13.330 -9.158 1.00 84.38 496 ASN A N 1
ATOM 3835 C CA . ASN A 1 496 ? 6.371 14.079 -8.776 1.00 84.38 496 ASN A CA 1
ATOM 3836 C C . ASN A 1 496 ? 6.334 14.477 -7.298 1.00 84.38 496 ASN A C 1
ATOM 3838 O O . ASN A 1 496 ? 6.022 15.614 -6.953 1.00 84.38 496 ASN A O 1
ATOM 3842 N N . PHE A 1 497 ? 6.709 13.555 -6.415 1.00 80.56 497 PHE A N 1
ATOM 3843 C CA . PHE A 1 497 ? 6.895 13.879 -5.002 1.00 80.56 497 PHE A CA 1
ATOM 3844 C C . PHE A 1 497 ? 8.186 14.677 -4.809 1.00 80.56 497 PHE A C 1
ATOM 3846 O O . PHE A 1 497 ? 9.279 14.190 -5.100 1.00 80.56 497 PHE A O 1
ATOM 3853 N N . ARG A 1 498 ? 8.057 15.915 -4.329 1.00 73.81 498 ARG A N 1
ATOM 3854 C CA . ARG A 1 498 ? 9.182 16.820 -4.067 1.00 73.81 498 ARG A CA 1
ATOM 3855 C C . ARG A 1 498 ? 9.354 17.016 -2.555 1.00 73.81 498 ARG A C 1
ATOM 3857 O O . ARG A 1 498 ? 8.354 17.018 -1.833 1.00 73.81 498 ARG A O 1
ATOM 3864 N N . PRO A 1 499 ? 10.589 17.190 -2.052 1.00 61.31 499 PRO A N 1
ATOM 3865 C CA . PRO A 1 499 ? 10.817 17.530 -0.650 1.00 61.31 499 PRO A CA 1
ATOM 3866 C C . PRO A 1 499 ? 10.058 18.802 -0.243 1.00 61.31 499 PRO A C 1
ATOM 3868 O O . PRO A 1 499 ? 10.043 19.771 -0.994 1.00 61.31 499 PRO A O 1
ATOM 3871 N N . GLY A 1 500 ? 9.441 18.799 0.942 1.00 56.66 500 GLY A N 1
ATOM 3872 C CA . GLY A 1 500 ? 8.676 19.938 1.473 1.00 56.66 500 GLY A CA 1
ATOM 3873 C C . GLY A 1 500 ? 7.203 19.989 1.052 1.00 56.66 500 GLY A C 1
ATOM 3874 O O . GLY A 1 500 ? 6.420 20.669 1.708 1.00 56.66 500 GLY A O 1
ATOM 3875 N N . VAL A 1 501 ? 6.800 19.221 0.037 1.00 58.44 501 VAL A N 1
ATOM 3876 C CA . VAL A 1 501 ? 5.418 19.206 -0.463 1.00 58.44 501 VAL A CA 1
ATOM 3877 C C . VAL A 1 501 ? 4.571 18.221 0.327 1.00 58.44 501 VAL A C 1
ATOM 3879 O O . VAL A 1 501 ? 4.990 17.089 0.594 1.00 58.44 501 VAL A O 1
ATOM 3882 N N . ASN A 1 502 ? 3.347 18.621 0.677 1.00 69.31 502 ASN A N 1
ATOM 3883 C CA . ASN A 1 502 ? 2.409 17.707 1.309 1.00 69.31 502 ASN A CA 1
ATOM 3884 C C . ASN A 1 502 ? 2.056 16.571 0.336 1.00 69.31 502 ASN A C 1
ATOM 3886 O O . ASN A 1 502 ? 1.466 16.776 -0.725 1.00 69.31 502 ASN A O 1
ATOM 3890 N N . VAL A 1 503 ? 2.392 15.345 0.726 1.00 68.62 503 VAL A N 1
ATOM 3891 C CA . VAL A 1 503 ? 2.207 14.154 -0.108 1.00 68.62 503 VAL A CA 1
ATOM 3892 C C . VAL A 1 503 ? 0.752 13.935 -0.540 1.00 68.62 503 VAL A C 1
ATOM 3894 O O . VAL A 1 503 ? 0.507 13.503 -1.664 1.00 68.62 503 VAL A O 1
ATOM 3897 N N . TRP A 1 504 ? -0.223 14.297 0.300 1.00 66.19 504 TRP A N 1
ATOM 3898 C CA . TRP A 1 504 ? -1.648 14.175 -0.013 1.00 66.19 504 TRP A CA 1
ATOM 3899 C C . TRP A 1 504 ? -2.085 15.152 -1.102 1.00 66.19 504 TRP A C 1
ATOM 3901 O O . TRP A 1 504 ? -2.930 14.813 -1.927 1.00 66.19 504 TRP A O 1
ATOM 3911 N N . GLN A 1 505 ? -1.480 16.340 -1.154 1.00 64.44 505 GLN A N 1
ATOM 3912 C CA . GLN A 1 505 ? -1.760 17.304 -2.215 1.00 64.44 505 GLN A CA 1
ATOM 3913 C C . GLN A 1 505 ? -1.246 16.801 -3.564 1.00 64.44 505 GLN A C 1
ATOM 3915 O O . GLN A 1 505 ? -1.986 16.845 -4.544 1.00 64.44 505 GLN A O 1
ATOM 3920 N N . VAL A 1 506 ? -0.025 16.255 -3.610 1.00 72.56 506 VAL A N 1
ATOM 3921 C CA . VAL A 1 506 ? 0.520 15.630 -4.829 1.00 72.56 506 VAL A CA 1
ATOM 3922 C C . VAL A 1 506 ? -0.379 14.484 -5.281 1.00 72.56 506 VAL A C 1
ATOM 3924 O O . VAL A 1 506 ? -0.744 14.410 -6.454 1.00 72.56 506 VAL A O 1
ATOM 3927 N N . LEU A 1 507 ? -0.795 13.627 -4.344 1.00 74.75 507 LEU A N 1
ATOM 3928 C CA . LEU A 1 507 ? -1.688 12.515 -4.639 1.00 74.75 507 LEU A CA 1
ATOM 3929 C C . LEU A 1 507 ? -2.991 12.967 -5.282 1.00 74.75 507 LEU A C 1
ATOM 3931 O O . LEU A 1 507 ? -3.350 12.403 -6.308 1.00 74.75 507 LEU A O 1
ATOM 3935 N N . ILE A 1 508 ? -3.671 13.962 -4.710 1.00 71.88 508 ILE A N 1
ATOM 3936 C CA . ILE A 1 508 ? -4.990 14.430 -5.157 1.00 71.88 508 ILE A CA 1
ATOM 3937 C C . ILE A 1 508 ? -4.899 15.254 -6.444 1.00 71.88 508 ILE A C 1
ATOM 3939 O O . ILE A 1 508 ? -5.751 15.132 -7.324 1.00 71.88 508 ILE A O 1
ATOM 3943 N N . ALA A 1 509 ? -3.873 16.086 -6.586 1.00 70.25 509 ALA A N 1
ATOM 3944 C CA . ALA A 1 509 ? -3.862 17.109 -7.619 1.00 70.25 509 ALA A CA 1
ATOM 3945 C C . ALA A 1 509 ? -3.087 16.715 -8.883 1.00 70.25 509 ALA A C 1
ATOM 3947 O O . ALA A 1 509 ? -3.466 17.134 -9.978 1.00 70.25 509 ALA A O 1
ATOM 3948 N N . GLU A 1 510 ? -2.031 15.906 -8.770 1.00 78.00 510 GLU A N 1
ATOM 3949 C CA . GLU A 1 510 ? -1.194 15.550 -9.920 1.00 78.00 510 GLU A CA 1
ATOM 3950 C C . GLU A 1 510 ? -1.739 14.345 -10.693 1.00 78.00 510 GLU A C 1
ATOM 3952 O O . GLU A 1 510 ? -2.491 13.522 -10.166 1.00 78.00 510 GLU A O 1
ATOM 3957 N N . SER A 1 511 ? -1.375 14.258 -11.972 1.00 85.44 511 SER A N 1
ATOM 3958 C CA . SER A 1 511 ? -1.637 13.089 -12.822 1.00 85.44 511 SER A CA 1
ATOM 3959 C C . SER A 1 511 ? -0.397 12.202 -12.887 1.00 85.44 511 SER A C 1
ATOM 3961 O O . SER A 1 511 ? 0.718 12.684 -12.677 1.00 85.44 511 SER A O 1
ATOM 3963 N N . ALA A 1 512 ? -0.589 10.920 -13.198 1.00 91.31 512 ALA A N 1
ATOM 3964 C CA . ALA A 1 512 ? 0.513 10.003 -13.454 1.00 91.31 512 ALA A CA 1
ATOM 3965 C C . ALA A 1 512 ? 1.411 10.518 -14.593 1.00 91.31 512 ALA A C 1
ATOM 3967 O O . ALA A 1 512 ? 0.928 11.002 -15.620 1.00 91.31 512 ALA A O 1
ATOM 3968 N N . VAL A 1 513 ? 2.727 10.427 -14.407 1.00 95.88 513 VAL A N 1
ATOM 3969 C CA . VAL A 1 513 ? 3.714 10.699 -15.453 1.00 95.88 513 VAL A CA 1
ATOM 3970 C C . VAL A 1 513 ? 3.857 9.433 -16.303 1.00 95.88 513 VAL A C 1
ATOM 3972 O O . VAL A 1 513 ? 4.247 8.414 -15.742 1.00 95.88 513 VAL A O 1
ATOM 3975 N N . PRO A 1 514 ? 3.618 9.477 -17.629 1.00 97.69 514 PRO A N 1
ATOM 3976 C CA . PRO A 1 514 ? 3.792 8.312 -18.498 1.00 97.69 514 PRO A CA 1
ATOM 3977 C C . PRO A 1 514 ? 5.174 7.666 -18.350 1.00 97.69 514 PRO A C 1
ATOM 3979 O O . PRO A 1 514 ? 6.181 8.385 -18.336 1.00 97.69 514 PRO A O 1
ATOM 3982 N N . ILE A 1 515 ? 5.247 6.338 -18.260 1.00 98.25 515 ILE A N 1
ATOM 3983 C CA . ILE A 1 515 ? 6.476 5.615 -17.893 1.00 98.25 515 ILE A CA 1
ATOM 3984 C C . ILE A 1 515 ? 7.623 5.892 -18.865 1.00 98.25 515 ILE A C 1
ATOM 3986 O O . ILE A 1 515 ? 8.751 6.145 -18.441 1.00 98.25 515 ILE A O 1
ATOM 3990 N N . ARG A 1 516 ? 7.328 6.002 -20.166 1.00 98.19 516 ARG A N 1
ATOM 3991 C CA . ARG A 1 516 ? 8.335 6.308 -21.197 1.00 98.19 516 ARG A CA 1
ATOM 3992 C C . ARG A 1 516 ? 8.893 7.729 -21.136 1.00 98.19 516 ARG A C 1
ATOM 3994 O O . ARG A 1 516 ? 9.888 8.013 -21.797 1.00 98.19 516 ARG A O 1
ATOM 4001 N N . LYS A 1 517 ? 8.291 8.630 -20.345 1.00 97.75 517 LYS A N 1
ATOM 4002 C CA . LYS A 1 517 ? 8.910 9.927 -20.014 1.00 97.75 517 LYS A CA 1
ATOM 4003 C C . LYS A 1 517 ? 9.983 9.803 -18.931 1.00 97.75 517 LYS A C 1
ATOM 4005 O O . LYS A 1 517 ? 10.808 10.706 -18.826 1.00 97.75 517 LYS A O 1
ATOM 4010 N N . ARG A 1 518 ? 9.965 8.739 -18.121 1.00 96.31 518 ARG A N 1
ATOM 4011 C CA . ARG A 1 518 ? 11.017 8.437 -17.134 1.00 96.31 518 ARG A CA 1
ATOM 4012 C C . ARG A 1 518 ? 12.077 7.520 -17.713 1.00 96.31 518 ARG A C 1
ATOM 4014 O O . ARG A 1 518 ? 13.258 7.777 -17.527 1.00 96.31 518 ARG A O 1
ATOM 4021 N N . ASP A 1 519 ? 11.638 6.499 -18.440 1.00 96.31 519 ASP A N 1
ATOM 4022 C CA . ASP A 1 519 ? 12.509 5.529 -19.084 1.00 96.31 519 ASP A CA 1
ATOM 4023 C C . ASP A 1 519 ? 12.036 5.233 -20.520 1.00 96.31 519 ASP A C 1
ATOM 4025 O O . ASP A 1 519 ? 11.137 4.415 -20.738 1.00 96.31 519 ASP A O 1
ATOM 4029 N N . PRO A 1 520 ? 12.635 5.889 -21.531 1.00 96.88 520 PRO A N 1
ATOM 4030 C CA . PRO A 1 520 ? 12.297 5.665 -22.934 1.00 96.88 520 PRO A CA 1
ATOM 4031 C C . PRO A 1 520 ? 12.573 4.245 -23.448 1.00 96.88 520 PRO A C 1
ATOM 4033 O O . PRO A 1 520 ? 12.066 3.912 -24.526 1.00 96.88 520 PRO A O 1
ATOM 4036 N N . SER A 1 521 ? 13.373 3.443 -22.726 1.00 95.44 521 SER A N 1
ATOM 4037 C CA . SER A 1 521 ? 13.755 2.079 -23.115 1.00 95.44 521 SER A CA 1
ATOM 4038 C C . SER A 1 521 ? 12.644 1.051 -22.892 1.00 95.44 521 SER A C 1
ATOM 4040 O O . SER A 1 521 ? 12.661 -0.007 -23.524 1.00 95.44 521 SER A O 1
ATOM 4042 N N . VAL A 1 522 ? 11.642 1.378 -22.067 1.00 97.50 522 VAL A N 1
ATOM 4043 C CA . VAL A 1 522 ? 10.475 0.517 -21.848 1.00 97.50 522 VAL A CA 1
ATOM 4044 C C . VAL A 1 522 ? 9.734 0.301 -23.182 1.00 97.50 522 VAL A C 1
ATOM 4046 O O . VAL A 1 522 ? 9.381 1.287 -23.850 1.00 97.50 522 VAL A O 1
ATOM 4049 N N . PRO A 1 523 ? 9.478 -0.963 -23.586 1.00 97.88 523 PRO A N 1
ATOM 4050 C CA . PRO A 1 523 ? 8.742 -1.291 -24.803 1.00 97.88 523 PRO A CA 1
ATOM 4051 C C . PRO A 1 523 ? 7.378 -0.611 -24.847 1.00 97.88 523 PRO A C 1
ATOM 4053 O O . PRO A 1 523 ? 6.698 -0.495 -23.829 1.00 97.88 523 PRO A O 1
ATOM 4056 N N . ARG A 1 524 ? 6.968 -0.164 -26.037 1.00 97.81 524 ARG A N 1
ATOM 4057 C CA . ARG A 1 524 ? 5.783 0.684 -26.173 1.00 97.81 524 ARG A CA 1
ATOM 4058 C C . ARG A 1 524 ? 4.492 -0.007 -25.738 1.00 97.81 524 ARG A C 1
ATOM 4060 O O . ARG A 1 524 ? 3.767 0.577 -24.947 1.00 97.81 524 ARG A O 1
ATOM 4067 N N . ASP A 1 525 ? 4.260 -1.231 -26.193 1.00 97.81 525 ASP A N 1
ATOM 4068 C CA . ASP A 1 525 ? 3.025 -1.960 -25.885 1.00 97.81 525 ASP A CA 1
ATOM 4069 C C . ASP A 1 525 ? 2.885 -2.196 -24.374 1.00 97.81 525 ASP A C 1
ATOM 4071 O O . ASP A 1 525 ? 1.820 -2.002 -23.794 1.00 97.81 525 ASP A O 1
ATOM 4075 N N . LEU A 1 526 ? 3.996 -2.526 -23.710 1.00 98.06 526 LEU A N 1
ATOM 4076 C CA . LEU A 1 526 ? 4.047 -2.695 -22.261 1.00 98.06 526 LEU A CA 1
ATOM 4077 C C . LEU A 1 526 ? 3.821 -1.370 -21.519 1.00 98.06 526 LEU A C 1
ATOM 4079 O O . LEU A 1 526 ? 3.075 -1.325 -20.544 1.00 98.06 526 LEU A O 1
ATOM 4083 N N . ALA A 1 527 ? 4.436 -0.284 -21.992 1.00 98.38 527 ALA A N 1
ATOM 4084 C CA . ALA A 1 527 ? 4.228 1.047 -21.436 1.00 98.38 527 ALA A CA 1
ATOM 4085 C C . ALA A 1 527 ? 2.767 1.499 -21.539 1.00 98.38 527 ALA A C 1
ATOM 4087 O O . ALA A 1 527 ? 2.245 2.052 -20.575 1.00 98.38 527 ALA A O 1
ATOM 4088 N N . ASP A 1 528 ? 2.106 1.228 -22.667 1.00 98.31 528 ASP A N 1
ATOM 4089 C CA . ASP A 1 528 ? 0.709 1.598 -22.885 1.00 98.31 528 ASP A CA 1
ATOM 4090 C C . ASP A 1 528 ? -0.212 0.884 -21.870 1.00 98.31 528 ASP A C 1
ATOM 4092 O O . ASP A 1 528 ? -1.103 1.518 -21.305 1.00 98.31 528 ASP A O 1
ATOM 4096 N N . VAL A 1 529 ? 0.051 -0.392 -21.545 1.00 98.44 529 VAL A N 1
ATOM 4097 C CA . VAL A 1 529 ? -0.680 -1.134 -20.496 1.00 98.44 529 VAL A CA 1
ATOM 4098 C C . VAL A 1 529 ? -0.421 -0.559 -19.097 1.00 98.44 529 VAL A C 1
ATOM 4100 O O . VAL A 1 529 ? -1.370 -0.368 -18.331 1.00 98.44 529 VAL A O 1
ATOM 4103 N N . ILE A 1 530 ? 0.839 -0.255 -18.755 1.00 98.31 530 ILE A N 1
ATOM 4104 C CA . ILE A 1 530 ? 1.208 0.323 -17.449 1.00 98.31 530 ILE A CA 1
ATOM 4105 C C . ILE A 1 530 ? 0.557 1.698 -17.261 1.00 98.31 530 ILE A C 1
ATOM 4107 O O . ILE A 1 530 ? -0.059 1.960 -16.227 1.00 98.31 530 ILE A O 1
ATOM 4111 N N . ASP A 1 531 ? 0.668 2.575 -18.258 1.00 98.00 531 ASP A N 1
ATOM 4112 C CA . ASP A 1 531 ? 0.134 3.935 -18.194 1.00 98.00 531 ASP A CA 1
ATOM 4113 C C . ASP A 1 531 ? -1.402 3.931 -18.146 1.00 98.00 531 ASP A C 1
ATOM 4115 O O . ASP A 1 531 ? -2.000 4.734 -17.425 1.00 98.00 531 ASP A O 1
ATOM 4119 N N . LEU A 1 532 ? -2.047 2.984 -18.837 1.00 96.69 532 LEU A N 1
ATOM 4120 C CA . LEU A 1 532 ? -3.490 2.766 -18.748 1.00 96.69 532 LEU A CA 1
ATOM 4121 C C . LEU A 1 532 ? -3.916 2.305 -17.348 1.00 96.69 532 LEU A C 1
ATOM 4123 O O . LEU A 1 532 ? -4.909 2.802 -16.815 1.00 96.69 532 LEU A O 1
ATOM 4127 N N . ALA A 1 533 ? -3.148 1.411 -16.718 1.00 96.94 533 ALA A N 1
ATOM 4128 C CA . ALA A 1 533 ? -3.416 0.962 -15.352 1.00 96.94 533 ALA A CA 1
ATOM 4129 C C . ALA A 1 533 ? -3.293 2.086 -14.317 1.00 96.94 533 ALA A C 1
ATOM 4131 O O . ALA A 1 533 ? -3.983 2.071 -13.298 1.00 96.94 533 ALA A O 1
ATOM 4132 N N . LEU A 1 534 ? -2.441 3.072 -14.599 1.00 96.38 534 LEU A N 1
ATOM 4133 C CA . LEU A 1 534 ? -2.191 4.228 -13.743 1.00 96.38 534 LEU A CA 1
ATOM 4134 C C . LEU A 1 534 ? -3.138 5.408 -14.000 1.00 96.38 534 LEU A C 1
ATOM 4136 O O . LEU A 1 534 ? -3.044 6.424 -13.305 1.00 96.38 534 LEU A O 1
ATOM 4140 N N . ALA A 1 535 ? -4.065 5.293 -14.955 1.00 91.69 535 ALA A N 1
ATOM 4141 C CA . ALA A 1 535 ? -5.068 6.314 -15.227 1.00 91.69 535 ALA A CA 1
ATOM 4142 C C . ALA A 1 535 ? -6.120 6.390 -14.101 1.00 91.69 535 ALA A C 1
ATOM 4144 O O . ALA A 1 535 ? -6.706 5.388 -13.694 1.00 91.69 535 ALA A O 1
ATOM 4145 N N . GLU A 1 536 ? -6.384 7.605 -13.608 1.00 81.62 536 GLU A N 1
ATOM 4146 C CA . GLU A 1 536 ? -7.199 7.835 -12.403 1.00 81.62 536 GLU A CA 1
ATOM 4147 C C . GLU A 1 536 ? -8.546 8.549 -12.664 1.00 81.62 536 GLU A C 1
ATOM 4149 O O . GLU A 1 536 ? -9.198 8.952 -11.701 1.00 81.62 536 GLU A O 1
ATOM 4154 N N . SER A 1 537 ? -8.992 8.762 -13.913 1.00 71.81 537 SER A N 1
ATOM 4155 C CA . SER A 1 537 ? -10.213 9.555 -14.193 1.00 71.81 537 SER A CA 1
ATOM 4156 C C . SER A 1 537 ? -11.146 8.974 -15.263 1.00 71.81 537 SER A C 1
ATOM 4158 O O . SER A 1 537 ? -10.673 8.645 -16.348 1.00 71.81 537 SER A O 1
ATOM 4160 N N . PRO A 1 538 ? -12.478 8.926 -15.013 1.00 66.50 538 PRO A N 1
ATOM 4161 C CA . PRO A 1 538 ? -13.177 9.184 -13.736 1.00 66.50 538 PRO A CA 1
ATOM 4162 C C . PRO A 1 538 ? -13.117 7.996 -12.754 1.00 66.50 538 PRO A C 1
ATOM 4164 O O . PRO A 1 538 ? -13.492 8.125 -11.590 1.00 66.50 538 PRO A O 1
ATOM 4167 N N . ARG A 1 539 ? -12.667 6.825 -13.213 1.00 82.12 539 ARG A N 1
ATOM 4168 C CA . ARG A 1 539 ? -12.508 5.593 -12.429 1.00 82.12 539 ARG A CA 1
ATOM 4169 C C . ARG A 1 539 ? -11.169 4.951 -12.775 1.00 82.12 539 ARG A C 1
ATOM 4171 O O . ARG A 1 539 ? -10.608 5.248 -13.827 1.00 82.12 539 ARG A O 1
ATOM 4178 N N . LEU A 1 540 ? -10.684 4.085 -11.890 1.00 88.25 540 LEU A N 1
ATOM 4179 C CA . LEU A 1 540 ? -9.536 3.232 -12.189 1.00 88.25 540 LEU A CA 1
ATOM 4180 C C . LEU A 1 540 ? -9.905 2.290 -13.338 1.00 88.25 540 LEU A C 1
ATOM 4182 O O . LEU A 1 540 ? -11.034 1.799 -13.387 1.00 88.25 540 LEU A O 1
ATOM 4186 N N . HIS A 1 541 ? -8.978 2.102 -14.278 1.00 91.56 541 HIS A N 1
ATOM 4187 C CA . HIS A 1 541 ? -9.259 1.376 -15.514 1.00 91.56 541 HIS A CA 1
ATOM 4188 C C . HIS A 1 541 ? -9.493 -0.119 -15.274 1.00 91.56 541 HIS A C 1
ATOM 4190 O O . HIS A 1 541 ? -10.538 -0.648 -15.645 1.00 91.56 541 HIS A O 1
ATOM 4196 N N . TYR A 1 542 ? -8.531 -0.788 -14.634 1.00 93.50 542 TYR A N 1
ATOM 4197 C CA . TYR A 1 542 ? -8.630 -2.213 -14.334 1.00 93.50 542 TYR A CA 1
ATOM 4198 C C . TYR A 1 542 ? -9.455 -2.447 -13.077 1.00 93.50 542 TYR A C 1
ATOM 4200 O O . TYR A 1 542 ? -9.220 -1.828 -12.037 1.00 93.50 542 TYR A O 1
ATOM 4208 N N . SER A 1 543 ? -10.401 -3.378 -13.177 1.00 89.44 543 SER A N 1
ATOM 4209 C CA . SER A 1 543 ? -11.293 -3.737 -12.074 1.00 89.44 543 SER A CA 1
ATOM 4210 C C . SER A 1 543 ? -10.806 -4.953 -11.284 1.00 89.44 543 SER A C 1
ATOM 4212 O O . SER A 1 543 ? -11.223 -5.154 -10.145 1.00 89.44 543 SER A O 1
ATOM 4214 N N . SER A 1 544 ? -9.899 -5.746 -11.866 1.00 94.94 544 SER A N 1
ATOM 4215 C CA . SER A 1 544 ? -9.322 -6.939 -11.244 1.00 94.94 544 SER A CA 1
ATOM 4216 C C . SER A 1 544 ? -7.830 -7.094 -11.543 1.00 94.94 544 SER A C 1
ATOM 4218 O O . SER A 1 544 ? -7.330 -6.659 -12.584 1.00 94.94 544 SER A O 1
ATOM 4220 N N . ALA A 1 545 ? -7.112 -7.750 -10.628 1.00 97.19 545 ALA A N 1
ATOM 4221 C CA . ALA A 1 545 ? -5.699 -8.067 -10.815 1.00 97.19 545 ALA A CA 1
ATOM 4222 C C . ALA A 1 545 ? -5.486 -9.073 -11.961 1.00 97.19 545 ALA A C 1
ATOM 4224 O O . ALA A 1 545 ? -4.510 -8.953 -12.704 1.00 97.19 545 ALA A O 1
ATOM 4225 N N . GLY A 1 546 ? -6.425 -10.006 -12.163 1.00 97.62 546 GLY A N 1
ATOM 4226 C CA . GLY A 1 546 ? -6.406 -10.937 -13.288 1.00 97.62 546 GLY A CA 1
ATOM 4227 C C . GLY A 1 546 ? -6.500 -10.258 -14.660 1.00 97.62 546 GLY A C 1
ATOM 4228 O O . GLY A 1 546 ? -5.823 -10.696 -15.589 1.00 97.62 546 GLY A O 1
ATOM 4229 N N . GLU A 1 547 ? -7.290 -9.185 -14.811 1.00 97.94 547 GLU A N 1
ATOM 4230 C CA . GLU A 1 547 ? -7.328 -8.387 -16.052 1.00 97.94 547 GLU A CA 1
ATOM 4231 C C . GLU A 1 547 ? -5.970 -7.750 -16.350 1.00 97.94 547 GLU A C 1
ATOM 4233 O O . GLU A 1 547 ? -5.405 -7.997 -17.415 1.00 97.94 547 GLU A O 1
ATOM 4238 N N . LEU A 1 548 ? -5.401 -7.018 -15.386 1.00 98.50 548 LEU A N 1
ATOM 4239 C CA . LEU A 1 548 ? -4.098 -6.375 -15.565 1.00 98.50 548 LEU A CA 1
ATOM 4240 C C . LEU A 1 548 ? -2.991 -7.400 -15.862 1.00 98.50 548 LEU A C 1
ATOM 4242 O O . LEU A 1 548 ? -2.146 -7.168 -16.724 1.00 98.50 548 LEU A O 1
ATOM 4246 N N . ARG A 1 549 ? -2.998 -8.553 -15.180 1.00 98.50 549 ARG A N 1
ATOM 4247 C CA . ARG A 1 549 ? -2.021 -9.628 -15.416 1.00 98.50 549 ARG A CA 1
ATOM 4248 C C . ARG A 1 549 ? -2.074 -10.135 -16.856 1.00 98.50 549 ARG A C 1
ATOM 4250 O O . ARG A 1 549 ? -1.019 -10.310 -17.462 1.00 98.50 549 ARG A O 1
ATOM 4257 N N . ARG A 1 550 ? -3.274 -10.370 -17.402 1.00 98.25 550 ARG A N 1
ATOM 4258 C CA . ARG A 1 550 ? -3.448 -10.839 -18.788 1.00 98.25 550 ARG A CA 1
ATOM 4259 C C . ARG A 1 550 ? -2.945 -9.816 -19.801 1.00 98.25 550 ARG A C 1
ATOM 4261 O O . ARG A 1 550 ? -2.229 -10.198 -20.724 1.00 98.25 550 ARG A O 1
ATOM 4268 N N . ASP A 1 551 ? -3.267 -8.543 -19.606 1.00 98.44 551 ASP A N 1
ATOM 4269 C CA . ASP A 1 551 ? -2.887 -7.491 -20.552 1.00 98.44 551 ASP A CA 1
ATOM 4270 C C . ASP A 1 551 ? -1.376 -7.217 -20.510 1.00 98.44 551 ASP A C 1
ATOM 4272 O O . ASP A 1 551 ? -0.741 -7.101 -21.559 1.00 98.44 551 ASP A O 1
ATOM 4276 N N . LEU A 1 552 ? -0.760 -7.241 -19.319 1.00 98.31 552 LEU A N 1
ATOM 4277 C CA . LEU A 1 552 ? 0.701 -7.198 -19.184 1.00 98.31 552 LEU A CA 1
ATOM 4278 C C . LEU A 1 552 ? 1.356 -8.394 -19.881 1.00 98.31 552 LEU A C 1
ATOM 4280 O O . LEU A 1 552 ? 2.282 -8.204 -20.666 1.00 98.31 552 LEU A O 1
ATOM 4284 N N . ALA A 1 553 ? 0.857 -9.610 -19.636 1.00 97.50 553 ALA A N 1
ATOM 4285 C CA . ALA A 1 553 ? 1.355 -10.835 -20.258 1.00 97.50 553 ALA A CA 1
ATOM 4286 C C . ALA A 1 553 ? 1.246 -10.805 -21.791 1.00 97.50 553 ALA A C 1
ATOM 4288 O O . ALA A 1 553 ? 2.133 -11.308 -22.481 1.00 97.50 553 ALA A O 1
ATOM 4289 N N . ALA A 1 554 ? 0.183 -10.219 -22.344 1.00 97.62 554 ALA A N 1
ATOM 4290 C CA . ALA A 1 554 ? 0.007 -10.059 -23.785 1.00 97.62 554 ALA A CA 1
ATOM 4291 C C . ALA A 1 554 ? 1.009 -9.055 -24.385 1.00 97.62 554 ALA A C 1
ATOM 4293 O O . ALA A 1 554 ? 1.527 -9.297 -25.474 1.00 97.62 554 ALA A O 1
ATOM 4294 N N . ALA A 1 555 ? 1.333 -7.986 -23.653 1.00 97.62 555 ALA A N 1
ATOM 4295 C CA . ALA A 1 555 ? 2.204 -6.898 -24.097 1.00 97.62 555 ALA A CA 1
ATOM 4296 C C . ALA A 1 555 ? 3.718 -7.148 -23.909 1.00 97.62 555 ALA A C 1
ATOM 4298 O O . ALA A 1 555 ? 4.533 -6.277 -24.227 1.00 97.62 555 ALA A O 1
ATOM 4299 N N . LEU A 1 556 ? 4.126 -8.312 -23.384 1.00 97.12 556 LEU A N 1
ATOM 4300 C CA . LEU A 1 556 ? 5.541 -8.602 -23.130 1.00 97.12 556 LEU A CA 1
ATOM 4301 C C . LEU A 1 556 ? 6.360 -8.732 -24.427 1.00 97.12 556 LEU A C 1
ATOM 4303 O O . LEU A 1 556 ? 5.972 -9.498 -25.318 1.00 97.12 556 LEU A O 1
ATOM 4307 N N . PRO A 1 557 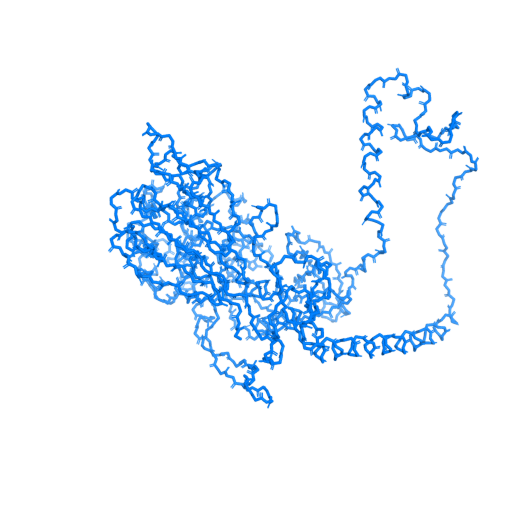? 7.548 -8.099 -24.513 1.00 95.00 557 PRO A N 1
ATOM 4308 C CA . PRO A 1 557 ? 8.498 -8.381 -25.585 1.00 95.00 557 PRO A CA 1
ATOM 4309 C C . PRO A 1 557 ? 9.050 -9.812 -25.463 1.00 95.00 557 PRO A C 1
ATOM 4311 O O . PRO A 1 557 ? 9.060 -10.402 -24.381 1.00 95.00 557 PRO A O 1
ATOM 4314 N N . GLY A 1 558 ? 9.572 -10.367 -26.562 1.00 93.62 558 GLY A N 1
ATOM 4315 C CA . GLY A 1 558 ? 10.012 -11.769 -26.623 1.00 93.62 558 GLY A CA 1
ATOM 4316 C C . GLY A 1 558 ? 11.041 -12.179 -25.556 1.00 93.62 558 GLY A C 1
ATOM 4317 O O . GLY A 1 558 ? 10.920 -13.265 -24.989 1.00 93.62 558 GLY A O 1
ATOM 4318 N N . SER A 1 559 ? 12.009 -11.313 -25.226 1.00 92.31 559 SER A N 1
ATOM 4319 C CA . SER A 1 559 ? 13.015 -11.597 -24.187 1.00 92.31 559 SER A CA 1
ATOM 4320 C C . SER A 1 559 ? 12.395 -11.709 -22.791 1.00 92.31 559 SER A C 1
ATOM 4322 O O . SER A 1 559 ? 12.652 -12.679 -22.084 1.00 92.31 559 SER A O 1
ATOM 4324 N N . VAL A 1 560 ? 11.525 -10.766 -22.418 1.00 95.31 560 VAL A N 1
ATOM 4325 C CA . VAL A 1 560 ? 10.826 -10.764 -21.122 1.00 95.31 560 VAL A CA 1
ATOM 4326 C C . VAL A 1 560 ? 9.832 -11.921 -21.034 1.00 95.31 560 VAL A C 1
ATOM 4328 O O . VAL A 1 560 ? 9.730 -12.556 -19.990 1.00 95.31 560 VAL A O 1
ATOM 4331 N N . ARG A 1 561 ? 9.136 -12.243 -22.134 1.00 96.69 561 ARG A N 1
ATOM 4332 C CA . ARG A 1 561 ? 8.241 -13.408 -22.200 1.00 96.69 561 ARG A CA 1
ATOM 4333 C C . ARG A 1 561 ? 8.991 -14.711 -21.928 1.00 96.69 561 ARG A C 1
ATOM 4335 O O . ARG A 1 561 ? 8.490 -15.527 -21.171 1.00 96.69 561 ARG A O 1
ATOM 4342 N N . THR A 1 562 ? 10.179 -14.874 -22.513 1.00 96.44 562 THR A N 1
ATOM 4343 C CA . THR A 1 562 ? 11.037 -16.049 -22.274 1.00 96.44 562 THR A CA 1
ATOM 4344 C C . THR A 1 562 ? 11.472 -16.115 -20.810 1.00 96.44 562 THR A C 1
ATOM 4346 O O . THR A 1 562 ? 11.446 -17.176 -20.207 1.00 96.44 562 THR A O 1
ATOM 4349 N N . TYR A 1 563 ? 11.810 -14.971 -20.209 1.00 95.81 563 TYR A N 1
ATOM 4350 C CA . TYR A 1 563 ? 12.189 -14.900 -18.794 1.00 95.81 563 TYR A CA 1
ATOM 4351 C C . TYR A 1 563 ? 11.048 -15.278 -17.831 1.00 95.81 563 TYR A C 1
ATOM 4353 O O . TYR A 1 563 ? 11.312 -15.716 -16.720 1.00 95.81 563 TYR A O 1
ATOM 4361 N N . CYS A 1 564 ? 9.787 -15.092 -18.234 1.00 95.56 564 CYS A N 1
ATOM 4362 C CA . CYS A 1 564 ? 8.609 -15.349 -17.396 1.00 95.56 564 CYS A CA 1
ATOM 4363 C C . CYS A 1 564 ? 7.851 -16.633 -17.783 1.00 95.56 564 CYS A C 1
ATOM 4365 O O . CYS A 1 564 ? 6.694 -16.782 -17.400 1.00 95.56 564 CYS A O 1
ATOM 4367 N N . GLU A 1 565 ? 8.435 -17.514 -18.598 1.00 94.38 565 GLU A N 1
ATOM 4368 C CA . GLU A 1 565 ? 7.718 -18.633 -19.232 1.00 94.38 565 GLU A CA 1
ATOM 4369 C C . GLU A 1 565 ? 7.087 -19.633 -18.252 1.00 94.38 565 GLU A C 1
ATOM 4371 O O . GLU A 1 565 ? 6.082 -20.259 -18.571 1.00 94.38 565 GLU A O 1
ATOM 4376 N N . ASP A 1 566 ? 7.654 -19.766 -17.059 1.00 92.88 566 ASP A N 1
ATOM 4377 C CA . ASP A 1 566 ? 7.235 -20.679 -15.997 1.00 92.88 566 ASP A CA 1
ATOM 4378 C C . ASP A 1 566 ? 6.042 -20.164 -15.176 1.00 92.88 566 ASP A C 1
ATOM 4380 O O . ASP A 1 566 ? 5.365 -20.949 -14.509 1.00 92.88 566 ASP A O 1
ATOM 4384 N N . ILE A 1 567 ? 5.772 -18.857 -15.233 1.00 93.06 567 ILE A N 1
ATOM 4385 C CA . ILE A 1 567 ? 4.701 -18.200 -14.474 1.00 93.06 567 ILE A CA 1
ATOM 4386 C C . ILE A 1 567 ? 3.580 -17.631 -15.350 1.00 93.06 567 ILE A C 1
ATOM 4388 O O . ILE A 1 567 ? 2.614 -17.106 -14.787 1.00 93.06 567 ILE A O 1
ATOM 4392 N N . LEU A 1 568 ? 3.717 -17.660 -16.680 1.00 90.31 568 LEU A N 1
ATOM 4393 C CA . LEU A 1 568 ? 2.714 -17.210 -17.657 1.00 90.31 568 LEU A CA 1
ATOM 4394 C C . LEU A 1 568 ? 1.710 -18.320 -17.962 1.00 90.31 568 LEU A C 1
ATOM 4396 O O . LEU A 1 568 ? 0.497 -18.009 -17.881 1.00 90.31 568 LEU A O 1
#

Secondary structure (DSSP, 8-state):
---EEEEEEEESTTTT-EEEE-S-EEEEEESSTTSSEE---TTS-SS-EEEEEETTEEEEEE---SS-EEETTEEEE---TTS-HHHHTTSPPPEEEE-TT-EEEETTTEEEEEEEE---B-TTT--B-----S----S-EEPTTS-EEEE-TTS-EEEHHHHHHHHHHHHHHHHHHHHHHHHHHHHHHHHTTSPPPPPPPPPPPTT-EE-TTT--EE--SSTT--S-HHHHT-HHHHHHHHHHHHHHHHHHTT--PPP--S--STTEEEEEEEEEETTEEEEEEEETTT--EEEEEEEPPPS---HHHHHHHHHHHHHHTT---TTBPPEEEEEEETTEEEEEEE--TTEEHHHHHHHHTS---HHHHHHHHHHHHHHHHHHHH-EEEEEEE-TTSSSEEEEEEE----S--SGGGEEESSSSSSPPEEE--TTHHHHHHHTT--SB-TTS-BSS-GGG--HHHHH-TTT--THHHHHHHHHHHHHHHHSS-SS---TTS-HHHHHHHPPPPPGGGT-TTS-HHHHHHHHHHT--SSS-S-S-HHHHHHHHHHT--HHHHHHTTTT-

pLDDT: mean 73.67, std 19.65, range [26.33, 98.69]

Sequence (568 aa):
MPAKVTLTVTRGEKQGESHEYTDISRVLIGRQEDCDIVVPERTVSRYHCLLEINPPRVRLQDFGSLNGTFLSGRKIGQRDRDMSWEEAKDMHHESFELKDGDVLGLGSQCEITCRIEKGTACALCGRELPDAPADTEATVLISQQNAPIRLDGQGRRICEDCFTRLQKEKEEAEKRRREQQEEKERQEKERQNHPQPPAAEPELPDGQKKCAGCGKIFTPSAPDNNLCPACLANRARVLDGVMAMLNINARKAQQKKPAGDPSILAGYEKISLLGKGGMGEVWKVRSMDTGEEYALKTMLPDVAMDEQAKKLFLREAGICERLRHPNVVKAYDTGSANNVLYILMDLCEGGSADDLMKKKGGWLPLELATYIILQCLSGLDYVHNMDLEVEIAAGKYQGTREVSVKGLVHRDFKPGNIFLSDTGSHPTAMVADFGMAKAFQAAGKSQISKTGAVMGTPVFMPKQQARDCKYAKPEVDVWAAAASYYYMVTGQFVKNFRPGVNVWQVLIAESAVPIRKRDPSVPRDLADVIDLALAESPRLHYSSAGELRRDLAAALPGSVRTYCEDIL